Protein AF-A0A6G0TUY0-F1 (afdb_monomer)

InterPro domains:
  IPR000477 Reverse transcriptase domain [PF00078] (15-92)
  IPR000477 Reverse transcriptase domain [PS50878] (1-73)
  IPR017853 Glycoside hydrolase superfamily [SSF51445] (280-569)

Sequence (697 aa):
MKIEPHEGIKLRNSTIPLLAYADDIVLMDESQDGVKRLCGRLINAAQKVGLQINEQKTEYMIIGRQNWMDQVLEVGHFKFKRVNSFKYLGSIVTEKNDITKEVAARIQAENRIYYGLEKLLSSRSLSREIKRRLYTSLIRPVILYGSETWALRKSDENKFLILERRILRKIFGPIKDNIIGEWRRRKNIELQEIFNENNIAETIKKKRLQWAGHAIRSQNSLLRMVLEQNPVGKRPLGRPKLRWEDLVKRDIEDLGGGANWKDLAMNRDAWRIGYFDFSNKIICYYQGTRDQVLPVQHLDPRSLPDECDAICYVSMVIDQESVIDVDEDILGSVTALDKSIIVALERAEYYSGWSAILTKDGNAEETQMLCDFAKQHNIAGYELCNLSPKYNVEAVDKNVAINIIPYIKQLKKMCPFLIITVAIATFPSYLSNKEMYNFNELNKVLTYYDIDTGALNGCNPELYNGLTPITKSAPGENYLYGLEEVIENLKNTEICFNKLSFSIPLLTSEIVNYTSPSYTDMCSQGNFDDSTWCVQTSQNYYDKGQFFRKQKTGIMVIGMDWDDYCNSCKCQSAFNGFYNVLAGYTDSEEEVVINVKETAICFEKLVFVIPVFTVNNTEESYPDYTKMCEGKTDKESIKYSCIQTYQNYYDKGNISMIYPLELQSQVWIGMIMETLVNVNQRLMDFTIYLLATGVVR

Radius of gyration: 30.49 Å; Cα contacts (8 Å, |Δi|>4): 1126; chains: 1; bounding box: 76×74×88 Å

Solvent-accessible surface area (backbone atoms only — not comparable to full-atom values): 39036 Å² total; per-residue (Å²): 120,90,78,60,89,83,47,20,41,60,33,71,90,49,56,49,36,66,50,77,52,96,56,49,33,35,36,31,8,63,36,68,66,48,32,40,52,52,49,53,45,47,50,61,46,33,51,76,74,63,27,45,76,38,61,90,68,23,43,26,34,60,33,40,77,73,86,76,83,77,56,63,51,74,49,94,92,47,68,25,47,53,45,65,57,52,78,47,81,88,42,61,48,40,30,75,67,55,63,66,60,38,54,50,51,28,52,50,56,30,49,57,50,49,63,72,40,39,66,63,43,64,37,86,88,49,56,58,64,60,40,48,49,50,40,63,71,63,42,47,52,58,53,54,59,73,38,46,55,57,56,75,49,74,75,56,46,47,51,53,48,52,50,52,57,52,54,50,44,54,47,69,44,64,44,71,38,87,87,80,72,45,79,38,80,67,53,74,65,62,49,46,64,72,67,67,59,79,52,68,59,56,45,34,52,50,43,25,52,54,47,50,30,49,40,68,60,40,85,53,67,65,58,31,41,56,74,68,36,56,48,71,69,68,74,72,86,83,89,65,84,73,31,32,63,58,48,54,52,47,57,35,44,74,58,48,31,46,94,65,52,68,67,34,21,62,41,62,49,31,44,56,54,45,76,42,77,39,39,74,37,41,32,36,30,40,54,63,77,71,88,77,98,60,80,62,49,90,60,60,66,87,73,56,68,84,80,42,66,24,38,36,38,51,53,34,38,28,47,90,86,63,50,79,48,62,58,63,69,61,49,49,55,52,48,66,42,103,51,38,31,30,34,34,48,35,37,77,56,40,41,62,39,47,49,76,59,45,29,84,86,19,45,72,65,57,31,46,51,55,39,52,52,26,63,75,55,62,44,28,23,41,29,43,44,49,81,57,66,72,89,80,76,59,82,84,60,54,56,38,43,65,11,49,56,36,30,52,54,45,31,31,66,71,30,47,43,50,29,37,31,38,49,38,70,62,52,63,75,51,64,70,28,65,66,55,52,52,33,75,58,45,59,49,65,40,54,38,35,36,37,44,36,67,75,54,35,73,80,47,31,96,51,87,50,30,39,64,27,59,67,55,52,67,91,62,99,73,57,42,61,13,52,58,54,45,53,53,53,48,70,76,40,72,55,56,67,63,27,29,24,37,40,45,67,36,61,37,38,34,68,86,80,72,45,54,54,24,45,32,54,44,42,65,69,70,73,81,55,71,78,46,31,21,49,65,41,49,59,56,31,20,51,47,17,37,50,39,44,74,69,45,27,13,38,29,41,34,40,57,55,23,26,21,60,84,28,52,53,67,56,100,46,52,32,46,52,59,52,26,23,46,57,31,44,44,92,63,87,61,86,73,75,66,63,80,89,71,45,79,70,84,68,78,98,75,89,88,81,88,84,90,84,89,83,82,89,83,92,77,93,68,85,66,69,69,74,79,52,70,92,67,94,48,75,63,62,54,53,52,54,52,50,56,54,50,51,62,45,50,80,66,73,78,63,91,78,86,78,74,79,69,48,57,70,49,48,54,56,36,45,47,53,44,39,57,53,31,59,38,69,31,43,65,86,47,49,36,28,36,38,39,37,36,61,41,115

Organism: Aphis glycines (NCBI:txid307491)

Foldseek 3Di:
DDDDQQQAFDFPVGHDQWFDDDQWIKGKGLDLVSSLVVVLVVQVVQVVVVWHFDLVPKEWEKAFDDDDPDQWRDRPPHTHGYDQWDAALRAIDGSDRDCVVRLVVLVVVLVVVCVVCLCVLQDPVDALVVLLCCCVPPRLCSSLVLLLLDLDDPVSLVVQLVVQLVSLCSSPPWDQDPVVRDTDRDDSVNSCVVSVDDRSSSVSLVSNLVVLLCLLQDPPPLSVCLQPGFGPFDFDPDDFRQFSVNSNQVSLVQLLFDNPVSVLSNPVQLSPQQRDFQLQAEEEEDEADPDDDADFDHDQLVLPDPRHQAYEYEQWEAELVLDIDHDVVSLLRNLPDPHAYEYEYAYPVQQVSLLSQFDQQAHLVSLLVVQVVCVVSVHQAYEHHRVDDPPPPDDRDLSSQNRVLNNLSNSCHNPSSHQYEYEDELDLVQLPDCSRHVQVSCVRRHSAYEDEQVQQADDDLVDQQFLEAQDWDDPDPPTGDHPVVSVVSNVVHPHDLSRYEYEDEQWKAFQPVRHIAAPLVCLQVVDDDSNGMHHHKLLSLLVQLLVSLVSSHHYYYPPQSRFQQVCSLVQPHGRSSVVSSVPSNDPPPPPPPPVSVDIPRNDDPDDDDDDDDDDDDDDDDDDDPVVVCPPDDDPVVVVVVVVVVVVVVVVVPPDDDDDDPVSVSSSVSSSSVSSSSRVRSRCNVTMMMMMTIRMRD

pLDDT: mean 75.8, std 19.37, range [20.39, 96.0]

Secondary structure (DSSP, 8-state):
----TTSSEEBSS-EE-EEEETTEEEEEESSHHHHHHHHHHHHHHHHHTT-EE-TTT-EEEEESSS-----EEEETTEEEEB-SEEEETTEEEETT--THHHHHHHHHHHHHHHHHHHHHHH-TTS-HHHHHHHIIIIIHHHHTTTGGG----HHHHHHHHHHHHHHHHHHH--EE-TTT-SEEPPPHHHHHHHH-S--HHHHHHHHHHHHHHHHHH---HHHHHHHHSPBSS-PPSSSPPPPHHHHHHHHHHTTT--S-HHHHHHSHHHHHHHTS--TT-EEEEE--S-SSSS------GGGS-TT-SEEEE--EEE-TT--EEE-HHHHHHHHTSSSEEEEEEEETTHHHHHHHH--TT--HHHHHHHHHHHHHTT--EEEE---S-GGG-SPP-HHHHHHHHHHHHHHHHH-TT-EEEEEEE--HHHHT-TTT--HHHHHHH-SEEEEE-TTSS---TTS-S-SS-SSPPPSSTT----HHHHHHHHHTSS--GGGEEEEEE---EETTTTB---HHHHHHH----TTTEE---HHHHHHHHHHHHHHT-EEEEE-GGGS-TT-TT--SSS-HHHHHHHHHHS---S-----TTS-SSS----------------------THHHHTT---HHHHHHHHHHHHHHHHTTT------SSSHHHHHHHHHHHHHHHHH-TTGGGSPEEEEEEEEE-

Mean predicted aligned error: 16.86 Å

Structure (mmCIF, N/CA/C/O backbone):
data_AF-A0A6G0TUY0-F1
#
_entry.id   AF-A0A6G0TUY0-F1
#
loop_
_atom_site.group_PDB
_atom_site.id
_atom_site.type_symbol
_atom_site.label_atom_id
_atom_site.label_alt_id
_atom_site.label_comp_id
_atom_site.label_asym_id
_atom_site.label_entity_id
_atom_site.label_seq_id
_atom_site.pdbx_PDB_ins_code
_atom_site.Cartn_x
_atom_site.Cartn_y
_atom_site.Cartn_z
_atom_site.occupancy
_atom_site.B_iso_or_equiv
_atom_site.auth_seq_id
_atom_site.auth_comp_id
_atom_site.auth_asym_id
_atom_site.auth_atom_id
_atom_site.pdbx_PDB_model_num
ATOM 1 N N . MET A 1 1 ? -38.882 3.622 19.974 1.00 73.81 1 MET A N 1
ATOM 2 C CA . MET A 1 1 ? -38.399 4.409 21.132 1.00 73.81 1 MET A CA 1
ATOM 3 C C . MET A 1 1 ? -38.244 5.853 20.675 1.00 73.81 1 MET A C 1
ATOM 5 O O . MET A 1 1 ? -37.600 6.055 19.659 1.00 73.81 1 MET A O 1
ATOM 9 N N . LYS A 1 2 ? -38.885 6.832 21.332 1.00 74.62 2 LYS A N 1
ATOM 10 C CA . LYS A 1 2 ? -38.691 8.262 21.021 1.00 74.62 2 LYS A CA 1
ATOM 11 C C . LYS A 1 2 ? -37.551 8.774 21.901 1.00 74.62 2 LYS A C 1
ATOM 13 O O . LYS A 1 2 ? -37.601 8.521 23.101 1.00 74.62 2 LYS A O 1
ATOM 18 N N . ILE A 1 3 ? -36.541 9.407 21.311 1.00 80.00 3 ILE A N 1
ATOM 19 C CA . ILE A 1 3 ? -35.371 9.948 22.018 1.00 80.00 3 ILE A CA 1
ATOM 20 C C . ILE A 1 3 ? -35.407 11.470 21.893 1.00 80.00 3 ILE A C 1
ATOM 22 O O . ILE A 1 3 ? -35.718 11.974 20.812 1.00 80.00 3 ILE A O 1
ATOM 26 N N . GLU A 1 4 ? -35.152 12.196 22.983 1.00 79.62 4 GLU A N 1
ATOM 27 C CA . GLU A 1 4 ? -35.136 13.661 22.923 1.00 79.62 4 GLU A CA 1
ATOM 28 C C . GLU A 1 4 ? -33.808 14.178 22.336 1.00 79.62 4 GLU A C 1
ATOM 30 O O . GLU A 1 4 ? -32.765 13.572 22.575 1.00 79.62 4 GLU A O 1
ATOM 35 N N . PRO A 1 5 ? -33.790 15.338 21.650 1.00 72.31 5 PRO A N 1
ATOM 36 C CA . PRO A 1 5 ? -32.576 15.870 21.015 1.00 72.31 5 PRO A CA 1
ATOM 37 C C . PRO A 1 5 ? -31.398 16.162 21.960 1.00 72.31 5 PRO A C 1
ATOM 39 O O . PRO A 1 5 ? -30.278 16.338 21.496 1.00 72.31 5 PRO A O 1
ATOM 42 N N . HIS A 1 6 ? -31.648 16.269 23.268 1.00 78.88 6 HIS A N 1
ATOM 43 C CA . HIS A 1 6 ? -30.635 16.574 24.283 1.00 78.88 6 HIS A CA 1
ATOM 44 C C . HIS A 1 6 ? -30.106 15.333 25.016 1.00 78.88 6 HIS A C 1
ATOM 46 O O . HIS A 1 6 ? -29.212 15.478 25.849 1.00 78.88 6 HIS A O 1
ATOM 52 N N . GLU A 1 7 ? -30.681 14.154 24.759 1.00 82.50 7 GLU A N 1
ATOM 53 C CA . GLU A 1 7 ? -30.281 12.886 25.373 1.00 82.50 7 GLU A CA 1
ATOM 54 C C . GLU A 1 7 ? -29.173 12.244 24.538 1.00 82.50 7 GLU A C 1
ATOM 56 O O . GLU A 1 7 ? -29.282 12.156 23.313 1.00 82.50 7 GLU A O 1
ATOM 61 N N . GLY A 1 8 ? -28.112 11.788 25.201 1.00 83.62 8 GLY A N 1
ATOM 62 C CA . GLY A 1 8 ? -26.944 11.200 24.557 1.00 83.62 8 GLY A CA 1
ATOM 63 C C . GLY A 1 8 ? -25.634 11.950 24.764 1.00 83.62 8 GLY A C 1
ATOM 64 O O . GLY A 1 8 ? -25.558 12.971 25.443 1.00 83.62 8 GLY A O 1
ATOM 65 N N . ILE A 1 9 ? -24.573 11.423 24.153 1.00 80.88 9 ILE A N 1
ATOM 66 C CA . ILE A 1 9 ? -23.254 12.066 24.139 1.00 80.88 9 ILE A CA 1
ATOM 67 C C . ILE A 1 9 ? -23.289 13.234 23.157 1.00 80.88 9 ILE A C 1
ATOM 69 O O . ILE A 1 9 ? -23.581 13.028 21.973 1.00 80.88 9 ILE A O 1
ATOM 73 N N . LYS A 1 10 ? -22.947 14.445 23.612 1.00 78.88 10 LYS A N 1
ATOM 74 C CA . LYS A 1 10 ? -22.927 15.627 22.747 1.00 78.88 10 LYS A CA 1
ATOM 75 C C . LYS A 1 10 ? -21.618 15.721 21.975 1.00 78.88 10 LYS A C 1
ATOM 77 O O . LYS A 1 10 ? -20.521 15.853 22.523 1.00 78.88 10 LYS A O 1
ATOM 82 N N . LEU A 1 11 ? -21.752 15.708 20.659 1.00 74.94 11 LEU A N 1
ATOM 83 C CA . LEU A 1 11 ? -20.737 16.178 19.728 1.00 74.94 11 LEU A CA 1
ATOM 84 C C . LEU A 1 11 ? -21.024 17.646 19.391 1.00 74.94 11 LEU A C 1
ATOM 86 O O . LEU A 1 11 ? -22.052 18.191 19.788 1.00 74.94 11 LEU A O 1
ATOM 90 N N . ARG A 1 12 ? -20.118 18.309 18.665 1.00 72.00 12 ARG A N 1
ATOM 91 C CA . ARG A 1 12 ? -20.255 19.743 18.336 1.00 72.00 12 ARG A CA 1
ATOM 92 C C . ARG A 1 12 ? -21.641 20.136 17.812 1.00 72.00 12 ARG A C 1
ATOM 94 O O . ARG A 1 12 ? -22.197 21.107 18.309 1.00 72.00 12 ARG A O 1
ATOM 101 N N . ASN A 1 13 ? -22.178 19.387 16.847 1.00 75.44 13 ASN A N 1
ATOM 102 C CA . ASN A 1 13 ? -23.426 19.729 16.156 1.00 75.44 13 ASN A CA 1
ATOM 103 C C . ASN A 1 13 ? -24.461 18.592 16.212 1.00 75.44 13 ASN A C 1
ATOM 105 O O . ASN A 1 13 ? -25.435 18.600 15.460 1.00 75.44 13 ASN A O 1
ATOM 109 N N . SER A 1 14 ? -24.234 17.552 17.013 1.00 77.56 14 SER A N 1
ATOM 110 C CA . SER A 1 14 ? -25.039 16.326 16.994 1.00 77.56 14 SER A CA 1
ATOM 111 C C . SER A 1 14 ? -24.984 15.605 18.338 1.00 77.56 14 SER A C 1
ATOM 113 O O . SER A 1 14 ? -24.123 15.887 19.168 1.00 77.56 14 SER A O 1
ATOM 115 N N . THR A 1 15 ? -25.903 14.675 18.583 1.00 81.19 15 THR A N 1
ATOM 116 C CA . THR A 1 15 ? -25.970 13.930 19.848 1.00 81.19 15 THR A CA 1
ATOM 117 C C . THR A 1 15 ? -26.209 12.451 19.569 1.00 81.19 15 THR A C 1
ATOM 119 O O . THR A 1 15 ? -27.031 12.111 18.720 1.00 81.19 15 THR A O 1
ATOM 122 N N . ILE A 1 16 ? -25.457 11.576 20.245 1.00 83.00 16 ILE A N 1
ATOM 123 C CA . ILE A 1 16 ? -25.508 10.121 20.043 1.00 83.00 16 ILE A CA 1
ATOM 124 C C . ILE A 1 16 ? -26.040 9.453 21.321 1.00 83.00 16 ILE A C 1
ATOM 126 O O . ILE A 1 16 ? -25.276 9.275 22.273 1.00 83.00 16 ILE A O 1
ATOM 130 N N . PRO A 1 17 ? -27.331 9.081 21.362 1.00 83.38 17 PRO A N 1
ATOM 131 C CA . PRO A 1 17 ? -27.954 8.447 22.529 1.00 83.38 17 PRO A CA 1
ATOM 132 C C . PRO A 1 17 ? -27.799 6.924 22.577 1.00 83.38 17 PRO A C 1
ATOM 134 O O . PRO A 1 17 ? -27.934 6.311 23.635 1.00 83.38 17 PRO A O 1
ATOM 137 N N . LEU A 1 18 ? -27.592 6.298 21.418 1.00 85.69 18 LEU A N 1
ATOM 138 C CA . LEU A 1 18 ? -27.737 4.860 21.244 1.00 85.69 18 LEU A CA 1
ATOM 139 C C . LEU A 1 18 ? -26.842 4.352 20.108 1.00 85.69 18 LEU A C 1
ATOM 141 O O . LEU A 1 18 ? -26.804 4.957 19.037 1.00 85.69 18 LEU A O 1
ATOM 145 N N . LEU A 1 19 ? -26.211 3.197 20.319 1.00 80.88 19 LEU A N 1
ATOM 146 C CA . LEU A 1 19 ? -25.674 2.328 19.268 1.00 80.88 19 LEU A CA 1
ATOM 147 C C . LEU A 1 19 ? -26.395 0.985 19.363 1.00 80.88 19 LEU A C 1
ATOM 149 O O . LEU A 1 19 ? -26.411 0.391 20.433 1.00 80.88 19 LEU A O 1
ATOM 153 N N . ALA A 1 20 ? -26.994 0.504 18.282 1.00 79.25 20 ALA A N 1
ATOM 154 C CA . ALA A 1 20 ? -27.690 -0.781 18.280 1.00 79.25 20 ALA A CA 1
ATOM 155 C C . ALA A 1 20 ? -27.195 -1.637 17.119 1.00 79.25 20 ALA A C 1
ATOM 157 O O . ALA A 1 20 ? -27.225 -1.179 15.977 1.00 79.25 20 ALA A O 1
ATOM 158 N N . TYR A 1 21 ? -26.773 -2.864 17.414 1.00 71.44 21 TYR A N 1
ATOM 159 C CA . TYR A 1 21 ? -26.412 -3.883 16.438 1.00 71.44 21 TYR A CA 1
ATOM 160 C C . TYR A 1 21 ? -27.088 -5.207 16.792 1.00 71.44 21 TYR A C 1
ATOM 162 O O . TYR A 1 21 ? -26.766 -5.789 17.819 1.00 71.44 21 TYR A O 1
ATOM 170 N N . ALA A 1 22 ? -27.971 -5.716 15.927 1.00 74.56 22 ALA A N 1
ATOM 171 C CA . ALA A 1 22 ? -28.716 -6.950 16.192 1.00 74.56 22 ALA A CA 1
ATOM 172 C C . ALA A 1 22 ? -29.361 -6.943 17.601 1.00 74.56 22 ALA A C 1
ATOM 174 O O . ALA A 1 22 ? -30.234 -6.112 17.857 1.00 74.56 22 ALA A O 1
ATOM 175 N N . ASP A 1 23 ? -28.946 -7.844 18.492 1.00 72.00 23 ASP A N 1
ATOM 176 C CA . ASP A 1 23 ? -29.389 -7.962 19.886 1.00 72.00 23 ASP A CA 1
ATOM 177 C C . ASP A 1 23 ? -28.550 -7.157 20.897 1.00 72.00 23 ASP A C 1
ATOM 179 O O . ASP A 1 23 ? -28.980 -6.993 22.043 1.00 72.00 23 ASP A O 1
ATOM 183 N N . ASP A 1 24 ? -27.407 -6.609 20.472 1.00 76.12 24 ASP A N 1
ATOM 184 C CA . ASP A 1 24 ? -26.496 -5.798 21.279 1.00 76.12 24 ASP A CA 1
ATOM 185 C C . ASP A 1 24 ? -26.853 -4.302 21.182 1.00 76.12 24 ASP A C 1
ATOM 187 O O . ASP A 1 24 ? -26.707 -3.654 20.141 1.00 76.12 24 ASP A O 1
ATOM 191 N N . ILE A 1 25 ? -27.306 -3.718 22.294 1.00 84.69 25 ILE A N 1
ATOM 192 C CA . ILE A 1 25 ? -27.750 -2.317 22.363 1.00 84.69 25 ILE A CA 1
ATOM 193 C C . ILE A 1 25 ? -26.936 -1.572 23.418 1.00 84.69 25 ILE A C 1
ATOM 195 O O . ILE A 1 25 ? -26.864 -1.999 24.563 1.00 84.69 25 ILE A O 1
ATOM 199 N N . VAL A 1 26 ? -26.362 -0.427 23.058 1.00 86.06 26 VAL A N 1
ATOM 200 C CA . VAL A 1 26 ? -25.559 0.419 23.945 1.00 86.06 26 VAL A CA 1
ATOM 201 C C . VAL A 1 26 ? -26.225 1.773 24.087 1.00 86.06 26 VAL A C 1
ATOM 203 O O . VAL A 1 26 ? -26.221 2.585 23.162 1.00 86.06 26 VAL A O 1
ATOM 206 N N . LEU A 1 27 ? -26.750 2.036 25.276 1.00 89.12 27 LEU A N 1
ATOM 207 C CA . LEU A 1 27 ? -27.291 3.334 25.659 1.00 89.12 27 LEU A CA 1
ATOM 208 C C . LEU A 1 27 ? -26.189 4.187 26.266 1.00 89.12 27 LEU A C 1
ATOM 210 O O . LEU A 1 27 ? -25.406 3.690 27.077 1.00 89.12 27 LEU A O 1
ATOM 214 N N . MET A 1 28 ? -26.131 5.457 25.880 1.00 87.69 28 MET A N 1
ATOM 215 C CA . MET A 1 28 ? -25.054 6.353 26.289 1.00 87.69 28 MET A CA 1
ATOM 216 C C . MET A 1 28 ? -25.607 7.720 26.653 1.00 87.69 28 MET A C 1
ATOM 218 O O . MET A 1 28 ? -26.468 8.222 25.944 1.00 87.69 28 MET A O 1
ATOM 222 N N . ASP A 1 29 ? -25.104 8.330 27.721 1.00 87.44 29 ASP A N 1
ATOM 223 C CA . ASP A 1 29 ? -25.438 9.707 28.102 1.00 87.44 29 ASP A CA 1
ATOM 224 C C . ASP A 1 29 ? -24.302 10.325 28.939 1.00 87.44 29 ASP A C 1
ATOM 226 O O . ASP A 1 29 ? -23.461 9.612 29.496 1.00 87.44 29 ASP A O 1
ATOM 230 N N . GLU A 1 30 ? -24.270 11.654 29.038 1.00 85.31 30 GLU A N 1
ATOM 231 C CA . GLU A 1 30 ? -23.336 12.408 29.895 1.00 85.31 30 GLU A CA 1
ATOM 232 C C . GLU A 1 30 ? -23.750 12.378 31.381 1.00 85.31 30 GLU A C 1
ATOM 234 O O . GLU A 1 30 ? -23.011 12.828 32.259 1.00 85.31 30 GLU A O 1
ATOM 239 N N . SER A 1 31 ? -24.938 11.845 31.685 1.00 86.88 31 SER A N 1
ATOM 240 C CA . SER A 1 31 ? -25.495 11.740 33.032 1.00 86.88 31 SER A CA 1
ATOM 241 C C . SER A 1 31 ? -26.035 10.342 33.336 1.00 86.88 31 SER A C 1
ATOM 243 O O . SER A 1 31 ? -26.608 9.666 32.478 1.00 86.88 31 SER A O 1
ATOM 245 N N . GLN A 1 32 ? -25.913 9.919 34.598 1.00 88.50 32 GLN A N 1
ATOM 246 C CA . GLN A 1 32 ? -26.469 8.643 35.046 1.00 88.50 32 GLN A CA 1
ATOM 247 C C . GLN A 1 32 ? -27.990 8.611 34.847 1.00 88.50 32 GLN A C 1
ATOM 249 O O . GLN A 1 32 ? -28.535 7.621 34.362 1.00 88.50 32 GLN A O 1
ATOM 254 N N . ASP A 1 33 ? -28.675 9.709 35.172 1.00 89.44 33 ASP A N 1
ATOM 255 C CA . ASP A 1 33 ? -30.124 9.824 35.006 1.00 89.44 33 ASP A CA 1
ATOM 256 C C . ASP A 1 33 ? -30.550 9.774 33.537 1.00 89.44 33 ASP A C 1
ATOM 258 O O . ASP A 1 33 ? -31.609 9.227 33.230 1.00 89.44 33 ASP A O 1
ATOM 262 N N . GLY A 1 34 ? -29.731 10.290 32.617 1.00 90.31 34 GLY A N 1
ATOM 263 C CA . GLY A 1 34 ? -29.967 10.163 31.182 1.00 90.31 34 GLY A CA 1
ATOM 264 C C . GLY A 1 34 ? -29.950 8.711 30.720 1.00 90.31 34 GLY A C 1
ATOM 265 O O . GLY A 1 34 ? -30.914 8.258 30.100 1.00 90.31 34 GLY A O 1
ATOM 266 N N . VAL A 1 35 ? -28.947 7.928 31.132 1.00 90.44 35 VAL A N 1
ATOM 267 C CA . VAL A 1 35 ? -28.927 6.480 30.850 1.00 90.44 35 VAL A CA 1
ATOM 268 C C . VAL A 1 35 ? -30.110 5.760 31.495 1.00 90.44 35 VAL A C 1
ATOM 270 O O . VAL A 1 35 ? -30.720 4.913 30.843 1.00 90.44 35 VAL A O 1
ATOM 273 N N . LYS A 1 36 ? -30.505 6.113 32.728 1.00 92.31 36 LYS A N 1
ATOM 274 C CA . LYS A 1 36 ? -31.705 5.536 33.369 1.00 92.31 36 LYS A CA 1
ATOM 275 C C . LYS A 1 36 ? -32.973 5.817 32.559 1.00 92.31 36 LYS A C 1
ATOM 277 O O . LYS A 1 36 ? -33.774 4.904 32.353 1.00 92.31 36 LYS A O 1
ATOM 282 N N . ARG A 1 37 ? -33.154 7.049 32.065 1.00 91.44 37 ARG A N 1
ATOM 283 C CA . ARG A 1 37 ? -34.299 7.420 31.212 1.00 91.44 37 ARG A CA 1
ATOM 284 C C . ARG A 1 37 ? -34.296 6.653 29.894 1.00 91.44 37 ARG A C 1
ATOM 286 O O . ARG A 1 37 ? -35.327 6.085 29.527 1.00 91.44 37 ARG A O 1
ATOM 293 N N . LEU A 1 38 ? -33.151 6.595 29.210 1.00 91.25 38 LEU A N 1
ATOM 294 C CA . LEU A 1 38 ? -32.991 5.833 27.969 1.00 91.25 38 LEU A CA 1
ATOM 295 C C . LEU A 1 38 ? -33.294 4.345 28.195 1.00 91.25 38 LEU A C 1
ATOM 297 O O . LEU A 1 38 ? -34.042 3.750 27.421 1.00 91.25 38 LEU A O 1
ATOM 301 N N . CYS A 1 39 ? -32.800 3.765 29.291 1.00 91.31 39 CYS A N 1
ATOM 302 C CA . CYS A 1 39 ? -33.042 2.369 29.645 1.00 91.31 39 CYS A CA 1
ATOM 303 C C . CYS A 1 39 ? -34.519 2.101 29.947 1.00 91.31 39 CYS A C 1
ATOM 305 O O . CYS A 1 39 ? -35.081 1.137 29.436 1.00 91.31 39 CYS A O 1
ATOM 307 N N . GLY A 1 40 ? -35.185 2.964 30.720 1.00 91.38 40 GLY A N 1
ATOM 308 C CA . GLY A 1 40 ? -36.622 2.837 30.982 1.00 91.38 40 GLY A CA 1
ATOM 309 C C . GLY A 1 40 ? -37.456 2.896 29.697 1.00 91.38 40 GLY A C 1
ATOM 310 O O . GLY A 1 40 ? -38.390 2.115 29.511 1.00 91.38 40 GLY A O 1
ATOM 311 N N . ARG A 1 41 ? -37.081 3.775 28.757 1.00 90.38 41 ARG A N 1
ATOM 312 C CA . ARG A 1 41 ? -37.708 3.861 27.428 1.00 90.38 41 ARG A CA 1
ATOM 313 C C . ARG A 1 41 ? -37.448 2.609 26.584 1.00 90.38 41 ARG A C 1
ATOM 315 O O . ARG A 1 41 ? -38.369 2.169 25.892 1.00 90.38 41 ARG A O 1
ATOM 322 N N . LEU A 1 42 ? -36.245 2.036 26.651 1.00 89.88 42 LEU A N 1
ATOM 323 C CA . LEU A 1 42 ? -35.904 0.786 25.971 1.00 89.88 42 LEU A CA 1
ATOM 324 C C . LEU A 1 42 ? -36.713 -0.391 26.529 1.00 89.88 42 LEU A C 1
ATOM 326 O O . LEU A 1 42 ? -37.320 -1.109 25.743 1.00 89.88 42 LEU A O 1
ATOM 330 N N . ILE A 1 43 ? -36.803 -0.536 27.856 1.00 90.06 43 ILE A N 1
ATOM 331 C CA . ILE A 1 43 ? -37.607 -1.575 28.526 1.00 90.06 43 ILE A CA 1
ATOM 332 C C . ILE A 1 43 ? -39.065 -1.506 28.057 1.00 90.06 43 ILE A C 1
ATOM 334 O O . ILE A 1 43 ? -39.616 -2.498 27.583 1.00 90.06 43 ILE A O 1
ATOM 338 N N . ASN A 1 44 ? -39.669 -0.316 28.105 1.00 89.94 44 ASN A N 1
ATOM 339 C CA . ASN A 1 44 ? -41.054 -0.115 27.672 1.00 89.94 44 ASN A CA 1
ATOM 340 C C . ASN A 1 44 ? -41.256 -0.402 26.176 1.00 89.94 44 ASN A C 1
ATOM 342 O O . ASN A 1 44 ? -42.337 -0.817 25.763 1.00 89.94 44 ASN A O 1
ATOM 346 N N . ALA A 1 45 ? -40.250 -0.133 25.338 1.00 88.38 45 ALA A N 1
ATOM 347 C CA . ALA A 1 45 ? -40.311 -0.420 23.909 1.00 88.38 45 ALA A CA 1
ATOM 348 C C . ALA A 1 45 ? -40.150 -1.920 23.619 1.00 88.38 45 ALA A C 1
ATOM 350 O O . ALA A 1 45 ? -40.908 -2.450 22.812 1.00 88.38 45 ALA A O 1
ATOM 351 N N . ALA A 1 46 ? -39.217 -2.592 24.296 1.00 87.06 46 ALA A N 1
ATOM 352 C CA . ALA A 1 46 ? -38.974 -4.026 24.177 1.00 87.06 46 ALA A CA 1
ATOM 353 C C . ALA A 1 46 ? -40.215 -4.833 24.588 1.00 87.06 46 ALA A C 1
ATOM 355 O O . ALA A 1 46 ? -40.673 -5.688 23.834 1.00 87.06 46 ALA A O 1
ATOM 356 N N . GLN A 1 47 ? -40.852 -4.473 25.707 1.00 88.50 47 GLN A N 1
ATOM 357 C CA . GLN A 1 47 ? -42.067 -5.147 26.181 1.00 88.50 47 GLN A CA 1
ATOM 358 C C . GLN A 1 47 ? -43.203 -5.131 25.148 1.00 88.50 47 GLN A C 1
ATOM 360 O O . GLN A 1 47 ? -43.910 -6.123 24.993 1.00 88.50 47 GLN A O 1
ATOM 365 N N . LYS A 1 48 ? -43.356 -4.035 24.391 1.00 89.75 48 LYS A N 1
ATOM 366 C CA . LYS A 1 48 ? -44.393 -3.913 23.348 1.00 89.75 48 LYS A CA 1
ATOM 367 C C . LYS A 1 48 ? -44.208 -4.881 22.183 1.00 89.75 48 LYS A C 1
ATOM 369 O O . LYS A 1 48 ? -45.176 -5.164 21.487 1.00 89.75 48 LYS A O 1
ATOM 374 N N . VAL A 1 49 ? -42.986 -5.355 21.959 1.00 87.69 49 VAL A N 1
ATOM 375 C CA . VAL A 1 49 ? -42.647 -6.303 20.888 1.00 87.69 49 VAL A CA 1
ATOM 376 C C . VAL A 1 49 ? -42.368 -7.710 21.430 1.00 87.69 49 VAL A C 1
ATOM 378 O O . VAL A 1 49 ? -41.820 -8.543 20.713 1.00 87.69 49 VAL A O 1
ATOM 381 N N . GLY A 1 50 ? -42.752 -7.981 22.684 1.00 87.19 50 GLY A N 1
ATOM 382 C CA . GLY A 1 50 ? -42.568 -9.284 23.327 1.00 87.19 50 GLY A CA 1
ATOM 383 C C . GLY A 1 50 ? -41.117 -9.589 23.696 1.00 87.19 50 GLY A C 1
ATOM 384 O O . GLY A 1 50 ? -40.737 -10.750 23.733 1.00 87.19 50 GLY A O 1
ATOM 385 N N . LEU A 1 51 ? -40.302 -8.559 23.923 1.00 87.25 51 LEU A N 1
ATOM 386 C CA . LEU A 1 51 ? -38.900 -8.684 24.297 1.00 87.25 51 LEU A CA 1
ATOM 387 C C . LEU A 1 51 ? -38.657 -8.203 25.737 1.00 87.25 51 LEU A C 1
ATOM 389 O O . LEU A 1 51 ? -39.312 -7.273 26.216 1.00 87.25 51 LEU A O 1
ATOM 393 N N . GLN A 1 52 ? -37.675 -8.791 26.418 1.00 86.31 52 GLN A N 1
ATOM 394 C CA . GLN A 1 52 ? -37.272 -8.440 27.781 1.00 86.31 52 GLN A CA 1
ATOM 395 C C . GLN A 1 52 ? -35.766 -8.178 27.881 1.00 86.31 52 GLN A C 1
ATOM 397 O O . GLN A 1 52 ? -34.959 -8.774 27.167 1.00 86.31 52 GLN A O 1
ATOM 402 N N . ILE A 1 53 ? -35.380 -7.274 28.785 1.00 86.50 53 ILE A N 1
ATOM 403 C CA . ILE A 1 53 ? -33.969 -7.025 29.095 1.00 86.50 53 ILE A CA 1
ATOM 404 C C . ILE A 1 53 ? -33.438 -8.174 29.944 1.00 86.50 53 ILE A C 1
ATOM 406 O O . ILE A 1 53 ? -34.010 -8.508 30.981 1.00 86.50 53 ILE A O 1
ATOM 410 N N . ASN A 1 54 ? -32.313 -8.750 29.529 1.00 86.94 54 ASN A N 1
ATOM 411 C CA . ASN A 1 54 ? -31.612 -9.737 30.330 1.00 86.94 54 ASN A CA 1
ATOM 412 C C . ASN A 1 54 ? -30.675 -9.034 31.324 1.00 86.94 54 ASN A C 1
ATOM 414 O O . ASN A 1 54 ? -29.610 -8.544 30.948 1.00 86.94 54 ASN A O 1
ATOM 418 N N . GLU A 1 55 ? -31.058 -9.010 32.599 1.00 87.44 55 GLU A N 1
ATOM 419 C CA . GLU A 1 55 ? -30.286 -8.375 33.674 1.00 87.44 55 GLU A CA 1
ATOM 420 C C . GLU A 1 55 ? -28.877 -8.966 33.835 1.00 87.44 55 GLU A C 1
ATOM 422 O O . GLU A 1 55 ? -27.927 -8.227 34.071 1.00 87.44 55 GLU A O 1
ATOM 427 N N . GLN A 1 56 ? -28.713 -10.278 33.635 1.00 84.69 56 GLN A N 1
ATOM 428 C CA . GLN A 1 56 ? -27.422 -10.960 33.796 1.00 84.69 56 GLN A CA 1
ATOM 429 C C . GLN A 1 56 ? -26.436 -10.654 32.665 1.00 84.69 56 GLN A C 1
ATOM 431 O O . GLN A 1 56 ? -25.228 -10.677 32.885 1.00 84.69 56 GLN A O 1
ATOM 436 N N . LYS A 1 57 ? -26.943 -10.396 31.455 1.00 82.69 57 LYS A N 1
ATOM 437 C CA . LYS A 1 57 ? -26.127 -10.019 30.291 1.00 82.69 57 LYS A CA 1
ATOM 438 C C . LYS A 1 57 ? -25.900 -8.513 30.181 1.00 82.69 57 LYS A C 1
ATOM 440 O O . LYS A 1 57 ? -25.088 -8.093 29.366 1.00 82.69 57 LYS A O 1
ATOM 445 N N . THR A 1 58 ? -26.640 -7.712 30.944 1.00 87.69 58 THR A N 1
ATOM 446 C CA . THR A 1 58 ? -26.599 -6.257 30.827 1.00 87.69 58 THR A CA 1
ATOM 447 C C . THR A 1 58 ? -25.529 -5.669 31.737 1.00 87.69 58 THR A C 1
ATOM 449 O O . THR A 1 58 ? -25.558 -5.854 32.954 1.00 87.69 58 THR A O 1
ATOM 452 N N . GLU A 1 59 ? -24.607 -4.909 31.155 1.00 88.25 59 GLU A N 1
ATOM 453 C CA . GLU A 1 59 ? -23.462 -4.342 31.861 1.00 88.25 59 GLU A CA 1
ATOM 454 C C . GLU A 1 59 ? -23.493 -2.813 31.832 1.00 88.25 59 GLU A C 1
ATOM 456 O O . GLU A 1 59 ? -23.681 -2.184 30.788 1.00 88.25 59 GLU A O 1
ATOM 461 N N . TYR A 1 60 ? -23.290 -2.208 33.003 1.00 90.12 60 TYR A N 1
ATOM 462 C CA . TYR A 1 60 ? -23.196 -0.762 33.172 1.00 90.12 60 TYR A CA 1
ATOM 463 C C . TYR A 1 60 ? -21.730 -0.351 33.317 1.00 90.12 60 TYR A C 1
ATOM 465 O O . TYR A 1 60 ? -20.991 -0.920 34.118 1.00 90.12 60 TYR A O 1
ATOM 473 N N . MET A 1 61 ? -21.281 0.655 32.576 1.00 89.62 61 MET A N 1
ATOM 474 C CA . MET A 1 61 ? -19.915 1.166 32.670 1.00 89.62 61 MET A CA 1
ATOM 475 C C . MET A 1 61 ? -19.916 2.686 32.714 1.00 89.62 61 MET A C 1
ATOM 477 O O . MET A 1 61 ? -20.715 3.345 32.058 1.00 89.62 61 MET A O 1
ATOM 481 N N . ILE A 1 62 ? -18.978 3.241 33.474 1.00 86.38 62 ILE A N 1
ATOM 482 C CA . ILE A 1 62 ? -18.757 4.680 33.554 1.00 86.38 62 ILE A CA 1
ATOM 483 C C . ILE A 1 62 ? -17.386 4.969 32.955 1.00 86.38 62 ILE A C 1
ATOM 485 O O . ILE A 1 62 ? -16.386 4.501 33.488 1.00 86.38 62 ILE A O 1
ATOM 489 N N . ILE A 1 63 ? -17.323 5.726 31.865 1.00 80.56 63 ILE A N 1
ATOM 490 C CA . ILE A 1 63 ? -16.069 6.181 31.261 1.00 80.56 63 ILE A CA 1
ATOM 491 C C . ILE A 1 63 ? -15.756 7.576 31.804 1.00 80.56 63 ILE A C 1
ATOM 493 O O . ILE A 1 63 ? -16.526 8.512 31.612 1.00 80.56 63 ILE A O 1
ATOM 497 N N . GLY A 1 64 ? -14.614 7.731 32.473 1.00 73.44 64 GLY A N 1
ATOM 498 C CA . GLY A 1 64 ? -14.193 9.010 33.049 1.00 73.44 64 GLY A CA 1
ATOM 499 C C . GLY A 1 64 ? -12.878 8.909 33.827 1.00 73.44 64 GLY A C 1
ATOM 500 O O . GLY A 1 64 ? -12.312 7.828 33.984 1.00 73.44 64 GLY A O 1
ATOM 501 N N . ARG A 1 65 ? -12.359 10.046 34.318 1.00 66.38 65 ARG A N 1
ATOM 502 C CA . ARG A 1 65 ? -11.127 10.071 35.141 1.00 66.38 65 ARG A CA 1
ATOM 503 C C . ARG A 1 65 ? -11.362 9.760 36.614 1.00 66.38 65 ARG A C 1
ATOM 505 O O . ARG A 1 65 ? -10.444 9.290 37.282 1.00 66.38 65 ARG A O 1
ATOM 512 N N . GLN A 1 66 ? -12.544 10.096 37.122 1.00 69.81 66 GLN A N 1
ATOM 513 C CA . GLN A 1 66 ? -12.864 9.926 38.532 1.00 69.81 66 GLN A CA 1
ATOM 514 C C . GLN A 1 66 ? -13.080 8.449 38.857 1.00 69.81 66 GLN A C 1
ATOM 516 O O . GLN A 1 66 ? -13.646 7.693 38.068 1.00 69.81 66 GLN A O 1
ATOM 521 N N . ASN A 1 67 ? -12.621 8.047 40.039 1.00 69.12 67 ASN A N 1
ATOM 522 C CA . ASN A 1 67 ? -12.958 6.745 40.587 1.00 69.12 67 ASN A CA 1
ATOM 523 C C . ASN A 1 67 ? -14.344 6.852 41.221 1.00 69.12 67 ASN A C 1
ATOM 525 O O . ASN A 1 67 ? -14.504 7.463 42.275 1.00 69.12 67 ASN A O 1
ATOM 529 N N . TRP A 1 68 ? -15.335 6.264 40.567 1.00 71.19 68 TRP A N 1
ATOM 530 C CA . TRP A 1 68 ? -16.697 6.194 41.085 1.00 71.19 68 TRP A CA 1
ATOM 531 C C . TRP A 1 68 ? -16.801 5.085 42.136 1.00 71.19 68 TRP A C 1
ATOM 533 O O . TRP A 1 68 ? -16.189 4.026 41.965 1.00 71.19 68 TRP A O 1
ATOM 543 N N . MET A 1 69 ? -17.555 5.318 43.213 1.00 65.38 69 MET A N 1
ATOM 544 C CA . MET A 1 69 ? -17.825 4.303 44.244 1.00 65.38 69 MET A CA 1
ATOM 545 C C . MET A 1 69 ? -19.098 3.497 43.965 1.00 65.38 69 MET A C 1
ATOM 547 O O . MET A 1 69 ? -19.218 2.378 44.460 1.00 65.38 69 MET A O 1
ATOM 551 N N . ASP A 1 70 ? -20.005 4.023 43.138 1.00 68.69 70 ASP A N 1
ATOM 552 C CA . ASP A 1 70 ? -21.253 3.345 42.792 1.00 68.69 70 ASP A CA 1
ATOM 553 C C . ASP A 1 70 ? -20.976 2.011 42.101 1.00 68.69 70 ASP A C 1
ATOM 555 O O . ASP A 1 70 ? -20.168 1.930 41.167 1.00 68.69 70 ASP A O 1
ATOM 559 N N . GLN A 1 71 ? -21.656 0.964 42.569 1.00 78.50 71 GLN A N 1
ATOM 560 C CA . GLN A 1 71 ? -21.475 -0.405 42.079 1.00 78.50 71 GLN A CA 1
ATOM 561 C C . GLN A 1 71 ? -22.646 -0.912 41.232 1.00 78.50 71 GLN A C 1
ATOM 563 O O . GLN A 1 71 ? -22.490 -1.915 40.535 1.00 78.50 71 GLN A O 1
ATOM 568 N N . VAL A 1 72 ? -23.804 -0.245 41.272 1.00 86.69 72 VAL A N 1
ATOM 569 C CA . VAL A 1 72 ? -25.041 -0.712 40.630 1.00 86.69 72 VAL A CA 1
ATOM 570 C C . VAL A 1 72 ? -25.817 0.462 40.031 1.00 86.69 72 VAL A C 1
ATOM 572 O O . VAL A 1 72 ? -25.897 1.533 40.632 1.00 86.69 72 VAL A O 1
ATOM 575 N N . LEU A 1 73 ? -26.400 0.254 38.850 1.00 88.88 73 LEU A N 1
ATOM 576 C CA . LEU A 1 73 ? -27.396 1.135 38.246 1.00 88.88 73 LEU A CA 1
ATOM 577 C C . LEU A 1 73 ? -28.788 0.520 38.424 1.00 88.88 73 LEU A C 1
ATOM 579 O O . LEU A 1 73 ? -29.061 -0.550 37.886 1.00 88.88 73 LEU A O 1
ATOM 583 N N . GLU A 1 74 ? -29.672 1.207 39.145 1.00 91.12 74 GLU A N 1
ATOM 584 C CA . GLU A 1 74 ? -31.060 0.768 39.330 1.00 91.12 74 GLU A CA 1
ATOM 585 C C . GLU A 1 74 ? -32.000 1.480 38.345 1.00 91.12 74 GLU A C 1
ATOM 587 O O . GLU A 1 74 ? -31.993 2.714 38.244 1.00 91.12 74 GLU A O 1
ATOM 592 N N . VAL A 1 75 ? -32.806 0.699 37.616 1.00 89.88 75 VAL A N 1
ATOM 593 C CA . VAL A 1 75 ? -33.831 1.179 36.672 1.00 89.88 75 VAL A CA 1
ATOM 594 C C . VAL A 1 75 ? -35.111 0.368 36.874 1.00 89.88 75 VAL A C 1
ATOM 596 O O . VAL A 1 75 ? -35.237 -0.763 36.404 1.00 89.88 75 VAL A O 1
ATOM 599 N N . GLY A 1 76 ? -36.087 0.943 37.579 1.00 87.06 76 GLY A N 1
ATOM 600 C CA . GLY A 1 76 ? -37.295 0.212 37.965 1.00 87.06 76 GLY A CA 1
ATOM 601 C C . GLY A 1 76 ? -36.952 -0.943 38.910 1.00 87.06 76 GLY A C 1
ATOM 602 O O . GLY A 1 76 ? -36.415 -0.706 39.986 1.00 87.06 76 GLY A O 1
ATOM 603 N N . HIS A 1 77 ? -37.254 -2.180 38.507 1.00 87.94 77 HIS A N 1
ATOM 604 C CA . HIS A 1 77 ? -36.908 -3.388 39.268 1.00 87.94 77 HIS A CA 1
ATOM 605 C C . HIS A 1 77 ? -35.570 -4.024 38.850 1.00 87.94 77 HIS A C 1
ATOM 607 O O . HIS A 1 77 ? -35.125 -4.954 39.515 1.00 87.94 77 HIS A O 1
ATOM 613 N N . PHE A 1 78 ? -34.931 -3.536 37.780 1.00 90.69 78 PHE A N 1
ATOM 614 C CA . PHE A 1 78 ? -33.656 -4.065 37.291 1.00 90.69 78 PHE A CA 1
ATOM 615 C C . PHE A 1 78 ? -32.463 -3.417 38.000 1.00 90.69 78 PHE A C 1
ATOM 617 O O . PHE A 1 78 ? -32.450 -2.200 38.227 1.00 90.69 78 PHE A O 1
ATOM 624 N N . LYS A 1 79 ? -31.434 -4.220 38.288 1.00 91.62 79 LYS A N 1
ATOM 625 C CA . LYS A 1 79 ? -30.172 -3.816 38.914 1.00 91.62 79 LYS A CA 1
ATOM 626 C C . LYS A 1 79 ? -28.986 -4.241 38.052 1.00 91.62 79 LYS A C 1
ATOM 628 O O . LYS A 1 79 ? -28.557 -5.391 38.048 1.00 91.62 79 LYS A O 1
ATOM 633 N N . PHE A 1 80 ? -28.384 -3.283 37.360 1.00 90.50 80 PHE A N 1
ATOM 634 C CA . PHE A 1 80 ? -27.249 -3.555 36.481 1.00 90.50 80 PHE A CA 1
ATOM 635 C C . PHE A 1 80 ? -25.926 -3.356 37.210 1.00 90.50 80 PHE A C 1
ATOM 637 O O . PHE A 1 80 ? -25.654 -2.288 37.763 1.00 90.50 80 PHE A O 1
ATOM 644 N N . LYS A 1 81 ? -25.081 -4.387 37.195 1.00 89.00 81 LYS A N 1
ATOM 645 C CA . LYS A 1 81 ? -23.755 -4.340 37.812 1.00 89.00 81 LYS A CA 1
ATOM 646 C C . LYS A 1 81 ? -22.843 -3.382 37.048 1.00 89.00 81 LYS A C 1
ATOM 648 O O . LYS A 1 81 ? -22.754 -3.438 35.820 1.00 89.00 81 LYS A O 1
ATOM 653 N N . ARG A 1 82 ? -22.098 -2.557 37.788 1.00 89.75 82 ARG A N 1
ATOM 654 C CA . ARG A 1 82 ? -21.015 -1.765 37.212 1.00 89.75 82 ARG A CA 1
ATOM 655 C C . ARG A 1 82 ? -19.801 -2.639 36.895 1.00 89.75 82 ARG A C 1
ATOM 657 O O . ARG A 1 82 ? -19.326 -3.398 37.742 1.00 89.75 82 ARG A O 1
ATOM 664 N N . VAL A 1 83 ? -19.249 -2.461 35.702 1.00 89.25 83 VAL A N 1
ATOM 665 C CA . VAL A 1 83 ? -18.013 -3.098 35.243 1.00 89.25 83 VAL A CA 1
ATOM 666 C C . VAL A 1 83 ? -16.979 -2.055 34.824 1.00 89.25 83 VAL A C 1
ATOM 668 O O . VAL A 1 83 ? -17.312 -0.955 34.388 1.00 89.25 83 VAL A O 1
ATOM 671 N N . ASN A 1 84 ? -15.699 -2.409 34.938 1.00 88.06 84 ASN A N 1
ATOM 672 C CA . ASN A 1 84 ? -14.584 -1.555 34.500 1.00 88.06 84 ASN A CA 1
ATOM 673 C C . ASN A 1 84 ? -14.171 -1.851 33.048 1.00 88.06 84 ASN A C 1
ATOM 675 O O . ASN A 1 84 ? -13.331 -1.154 32.469 1.00 88.06 84 ASN A O 1
ATOM 679 N N . SER A 1 85 ? -14.672 -2.952 32.492 1.00 87.69 85 SER A N 1
ATOM 680 C CA . SER A 1 85 ? -14.478 -3.353 31.106 1.00 87.69 85 SER A CA 1
ATOM 681 C C . SER A 1 85 ? -15.509 -4.394 30.711 1.00 87.69 85 SER A C 1
ATOM 683 O O . SER A 1 85 ? -15.804 -5.263 31.529 1.00 87.69 85 SER A O 1
ATOM 685 N N . PHE A 1 86 ? -15.949 -4.351 29.461 1.00 84.25 86 PHE A N 1
ATOM 686 C CA . PHE A 1 86 ? -16.826 -5.353 28.866 1.00 84.25 86 PHE A CA 1
ATOM 687 C C . PHE A 1 86 ? -16.403 -5.684 27.440 1.00 84.25 86 PHE A C 1
ATOM 689 O O . PHE A 1 86 ? -15.608 -4.963 26.831 1.00 84.25 86 PHE A O 1
ATOM 696 N N . LYS A 1 87 ? -16.923 -6.795 26.917 1.00 82.81 87 LYS A N 1
ATOM 697 C CA . LYS A 1 87 ? -16.699 -7.217 25.536 1.00 82.81 87 LYS A CA 1
ATOM 698 C C . LYS A 1 87 ? -17.898 -6.812 24.683 1.00 82.81 87 LYS A C 1
ATOM 700 O O . LYS A 1 87 ? -19.001 -7.270 24.940 1.00 82.81 87 LYS A O 1
ATOM 705 N N . TYR A 1 88 ? -17.662 -6.014 23.651 1.00 77.50 88 TYR A N 1
ATOM 706 C CA . TYR A 1 88 ? -18.664 -5.567 22.689 1.00 77.50 88 TYR A CA 1
ATOM 707 C C . TYR A 1 88 ? -18.250 -5.982 21.281 1.00 77.50 88 TYR A C 1
ATOM 709 O O . TYR A 1 88 ? -17.138 -5.667 20.857 1.00 77.50 88 TYR A O 1
ATOM 717 N N . LEU A 1 89 ? -19.105 -6.734 20.578 1.00 75.62 89 LEU A N 1
ATOM 718 C CA . LEU A 1 89 ? -18.875 -7.180 19.192 1.00 75.62 89 LEU A CA 1
ATOM 719 C C . LEU A 1 89 ? -17.477 -7.784 18.950 1.00 75.62 89 LEU A C 1
ATOM 721 O O . LEU A 1 89 ? -16.843 -7.605 17.912 1.00 75.62 89 LEU A O 1
ATOM 725 N N . GLY A 1 90 ? -16.964 -8.512 19.945 1.00 78.12 90 GLY A N 1
ATOM 726 C CA . GLY A 1 90 ? -15.660 -9.165 19.857 1.00 78.12 90 GLY A CA 1
ATOM 727 C C . GLY A 1 90 ? -14.485 -8.396 20.464 1.00 78.12 90 GLY A C 1
ATOM 728 O O . GLY A 1 90 ? -13.463 -9.044 20.697 1.00 78.12 90 GLY A O 1
ATOM 729 N N . SER A 1 91 ? -14.626 -7.105 20.773 1.00 80.75 91 SER A N 1
ATOM 730 C CA . SER A 1 91 ? -13.566 -6.228 21.298 1.00 80.75 91 SER A CA 1
ATOM 731 C C . SER A 1 91 ? -13.786 -5.818 22.753 1.00 80.75 91 SER A C 1
ATOM 733 O O . SER A 1 91 ? -14.921 -5.673 23.203 1.00 80.75 91 SER A O 1
ATOM 735 N N . ILE A 1 92 ? -12.709 -5.614 23.511 1.00 86.06 92 ILE A N 1
ATOM 736 C CA . ILE A 1 92 ? -12.765 -5.195 24.915 1.00 86.06 92 ILE A CA 1
ATOM 737 C C . ILE A 1 92 ? -12.728 -3.672 25.024 1.00 86.06 92 ILE A C 1
ATOM 739 O O . ILE A 1 92 ? -11.712 -3.029 24.755 1.00 86.06 92 ILE A O 1
ATOM 743 N N . VAL A 1 93 ? -13.807 -3.104 25.555 1.00 82.94 93 VAL A N 1
ATOM 744 C CA . VAL A 1 93 ? -13.897 -1.686 25.912 1.00 82.94 93 VAL A CA 1
ATOM 745 C C . VAL A 1 93 ? -13.664 -1.534 27.410 1.00 82.94 93 VAL A C 1
ATOM 747 O O . VAL A 1 93 ? -14.043 -2.387 28.209 1.00 82.94 93 VAL A O 1
ATOM 750 N N . THR A 1 94 ? -12.985 -0.461 27.815 1.00 85.56 94 THR A N 1
ATOM 751 C CA . THR A 1 94 ? -12.583 -0.246 29.212 1.00 85.56 94 THR A CA 1
ATOM 752 C C . THR A 1 94 ? -12.922 1.165 29.674 1.00 85.56 94 THR A C 1
ATOM 754 O O . THR A 1 94 ? -12.857 2.110 28.889 1.00 85.56 94 THR A O 1
ATOM 757 N N . GLU A 1 95 ? -13.184 1.329 30.971 1.00 83.44 95 GLU A N 1
ATOM 758 C CA . GLU A 1 95 ? -13.545 2.621 31.578 1.00 83.44 95 GLU A CA 1
ATOM 759 C C . GLU A 1 95 ? -12.462 3.706 31.392 1.00 83.44 95 GLU A C 1
ATOM 761 O O . GLU A 1 95 ? -12.755 4.899 31.393 1.00 83.44 95 GLU A O 1
ATOM 766 N N . LYS A 1 96 ? -11.194 3.297 31.209 1.00 78.56 96 LYS A N 1
ATOM 767 C CA . LYS A 1 96 ? -10.031 4.195 31.055 1.00 78.56 96 LYS A CA 1
ATOM 768 C C . LYS A 1 96 ? -9.523 4.307 29.620 1.00 78.56 96 LYS A C 1
ATOM 770 O O . LYS A 1 96 ? -8.467 4.920 29.413 1.00 78.56 96 LYS A O 1
ATOM 775 N N . ASN A 1 97 ? -10.206 3.683 28.662 1.00 76.00 97 ASN A N 1
ATOM 776 C CA . ASN A 1 97 ? -9.712 3.463 27.307 1.00 76.00 97 ASN A CA 1
ATOM 777 C C . ASN A 1 97 ? -8.244 2.968 27.290 1.00 76.00 97 ASN A C 1
ATOM 779 O O . ASN A 1 97 ? -7.306 3.665 26.880 1.00 76.00 97 ASN A O 1
ATOM 783 N N . ASP A 1 98 ? -8.021 1.802 27.889 1.00 81.62 98 ASP A N 1
ATOM 784 C CA . ASP A 1 98 ? -6.745 1.106 27.930 1.00 81.62 98 ASP A CA 1
ATOM 785 C C . ASP A 1 98 ? -6.731 -0.093 26.974 1.00 81.62 98 ASP A C 1
ATOM 787 O O . ASP A 1 98 ? -7.249 -1.168 27.279 1.00 81.62 98 ASP A O 1
ATOM 791 N N . ILE A 1 99 ? -6.068 0.099 25.833 1.00 84.81 99 ILE A N 1
ATOM 792 C CA . ILE A 1 99 ? -5.913 -0.917 24.789 1.00 84.81 99 ILE A CA 1
ATOM 793 C C . ILE A 1 99 ? -5.095 -2.134 25.243 1.00 84.81 99 ILE A C 1
ATOM 795 O O . ILE A 1 99 ? -5.142 -3.187 24.614 1.00 84.81 99 ILE A O 1
ATOM 799 N N . THR A 1 100 ? -4.345 -2.038 26.346 1.00 88.44 100 THR A N 1
ATOM 800 C CA . THR A 1 100 ? -3.487 -3.143 26.798 1.00 88.44 100 THR A CA 1
ATOM 801 C C . THR A 1 100 ? -4.277 -4.405 27.145 1.00 88.44 100 THR A C 1
ATOM 803 O O . THR A 1 100 ? -3.760 -5.505 26.939 1.00 88.44 100 THR A O 1
ATOM 806 N N . LYS A 1 101 ? -5.531 -4.270 27.610 1.00 89.88 101 LYS A N 1
ATOM 807 C CA . LYS A 1 101 ? -6.426 -5.411 27.863 1.00 89.88 101 LYS A CA 1
ATOM 808 C C . LYS A 1 101 ? -6.822 -6.123 26.571 1.00 89.88 101 LYS A C 1
ATOM 810 O O . LYS A 1 101 ? -6.765 -7.348 26.523 1.00 89.88 101 LYS A O 1
ATOM 815 N N . GLU A 1 102 ? -7.155 -5.365 25.530 1.00 89.56 102 GLU A N 1
ATOM 816 C CA . GLU A 1 102 ? -7.472 -5.909 24.206 1.00 89.56 102 GLU A CA 1
ATOM 817 C C . GLU A 1 102 ? -6.251 -6.616 23.603 1.00 89.56 102 GLU A C 1
ATOM 819 O O . GLU A 1 102 ? -6.332 -7.771 23.191 1.00 89.56 102 GLU A O 1
ATOM 824 N N . VAL A 1 103 ? -5.075 -5.982 23.669 1.00 91.56 103 VAL A N 1
ATOM 825 C CA . VAL A 1 103 ? -3.803 -6.581 23.225 1.00 91.56 103 VAL A CA 1
ATOM 826 C C . VAL A 1 103 ? -3.528 -7.897 23.956 1.00 91.56 103 VAL A C 1
ATOM 828 O O . VAL A 1 103 ? -3.189 -8.896 23.324 1.00 91.56 103 VAL A O 1
ATOM 831 N N . ALA A 1 104 ? -3.701 -7.932 25.281 1.00 93.38 104 ALA A N 1
ATOM 832 C CA . ALA A 1 104 ? -3.519 -9.150 26.066 1.00 93.38 104 ALA A CA 1
ATOM 833 C C . ALA A 1 104 ? -4.524 -10.248 25.679 1.00 93.38 104 ALA A C 1
ATOM 835 O O . ALA A 1 104 ? -4.134 -11.408 25.541 1.00 93.38 104 ALA A O 1
ATOM 836 N N . ALA A 1 105 ? -5.789 -9.892 25.445 1.00 92.12 105 ALA A N 1
ATOM 837 C CA . ALA A 1 105 ? -6.820 -10.833 25.019 1.00 92.12 105 ALA A CA 1
ATOM 838 C C . ALA A 1 105 ? -6.535 -11.421 23.628 1.00 92.12 105 ALA A C 1
ATOM 840 O O . ALA A 1 105 ? -6.675 -12.631 23.438 1.00 92.12 105 ALA A O 1
ATOM 841 N N . ARG A 1 106 ? -6.060 -10.606 22.677 1.00 93.50 106 ARG A N 1
ATOM 842 C CA . ARG A 1 106 ? -5.654 -11.058 21.332 1.00 93.50 106 ARG A CA 1
ATOM 843 C C . ARG A 1 106 ? -4.450 -11.984 21.385 1.00 93.50 106 ARG A C 1
ATOM 845 O O . ARG A 1 106 ? -4.462 -13.034 20.749 1.00 93.50 106 ARG A O 1
ATOM 852 N N . ILE A 1 107 ? -3.454 -11.650 22.206 1.00 94.31 107 ILE A N 1
ATOM 853 C CA . ILE A 1 107 ? -2.302 -12.523 22.463 1.00 94.31 107 ILE A CA 1
ATOM 854 C C . ILE A 1 107 ? -2.759 -13.845 23.094 1.00 94.31 107 ILE A C 1
ATOM 856 O O . ILE A 1 107 ? -2.280 -14.910 22.720 1.00 94.31 107 ILE A O 1
ATOM 860 N N . GLN A 1 108 ? -3.698 -13.830 24.039 1.00 94.75 108 GLN A N 1
ATOM 861 C CA . GLN A 1 108 ? -4.204 -15.063 24.647 1.00 94.75 108 GLN A CA 1
ATOM 862 C C . GLN A 1 108 ? -5.016 -15.912 23.654 1.00 94.75 108 GLN A C 1
ATOM 864 O O . GLN A 1 108 ? -4.901 -17.139 23.650 1.00 94.75 108 GLN A O 1
ATOM 869 N N . ALA A 1 109 ? -5.834 -15.279 22.810 1.00 91.69 109 ALA A N 1
ATOM 870 C CA . ALA A 1 109 ? -6.573 -15.951 21.745 1.00 91.69 109 ALA A CA 1
ATOM 871 C C . ALA A 1 109 ? -5.627 -16.603 20.731 1.00 91.69 109 ALA A C 1
ATOM 873 O O . ALA A 1 109 ? -5.805 -17.777 20.415 1.00 91.69 109 ALA A O 1
ATOM 874 N N . GLU A 1 110 ? -4.579 -15.892 20.310 1.00 94.25 110 GLU A N 1
ATOM 875 C CA . GLU A 1 110 ? -3.524 -16.461 19.474 1.00 94.25 110 GLU A CA 1
ATOM 876 C C . GLU A 1 110 ? -2.851 -17.650 20.142 1.00 94.25 110 GLU A C 1
ATOM 878 O O . GLU A 1 110 ? -2.773 -18.707 19.524 1.00 94.25 110 GLU A O 1
ATOM 883 N N . ASN A 1 111 ? -2.399 -17.509 21.391 1.00 94.06 111 ASN A N 1
ATOM 884 C CA . ASN A 1 111 ? -1.646 -18.568 22.058 1.00 94.06 111 ASN A CA 1
ATOM 885 C C . ASN A 1 111 ? -2.455 -19.871 22.098 1.00 94.06 111 ASN A C 1
ATOM 887 O O . ASN A 1 111 ? -1.895 -20.937 21.862 1.00 94.06 111 ASN A O 1
ATOM 891 N N . ARG A 1 112 ? -3.774 -19.799 22.330 1.00 94.25 112 ARG A N 1
ATOM 892 C CA . ARG A 1 112 ? -4.655 -20.981 22.294 1.00 94.25 112 ARG A CA 1
ATOM 893 C C . ARG A 1 112 ? -4.594 -21.707 20.948 1.00 94.25 112 ARG A C 1
ATOM 895 O O . ARG A 1 112 ? -4.455 -22.926 20.925 1.00 94.25 112 ARG A O 1
ATOM 902 N N . ILE A 1 113 ? -4.652 -20.966 19.844 1.00 92.56 113 ILE A N 1
ATOM 903 C CA . ILE A 1 113 ? -4.594 -21.535 18.490 1.00 92.56 113 ILE A CA 1
ATOM 904 C C . ILE A 1 113 ? -3.181 -22.030 18.181 1.00 92.56 113 ILE A C 1
ATOM 906 O O . ILE A 1 113 ? -3.010 -23.147 17.698 1.00 92.56 113 ILE A O 1
ATOM 910 N N . TYR A 1 114 ? -2.162 -21.234 18.506 1.00 93.31 114 TYR A N 1
ATOM 911 C CA . TYR A 1 114 ? -0.762 -21.586 18.304 1.00 93.31 114 TYR A CA 1
ATOM 912 C C . TYR A 1 114 ? -0.405 -22.906 18.994 1.00 93.31 114 TYR A C 1
ATOM 914 O O . TYR A 1 114 ? 0.166 -23.780 18.348 1.00 93.31 114 TYR A O 1
ATOM 922 N N . TYR A 1 115 ? -0.779 -23.092 20.265 1.00 94.12 115 TYR A N 1
ATOM 923 C CA . TYR A 1 115 ? -0.510 -24.342 20.982 1.00 94.12 115 TYR A CA 1
ATOM 924 C C . TYR A 1 115 ? -1.318 -25.523 20.428 1.00 94.12 115 TYR A C 1
ATOM 926 O O . TYR A 1 115 ? -0.797 -26.635 20.372 1.00 94.12 115 TYR A O 1
ATOM 934 N N . GLY A 1 116 ? -2.541 -25.293 19.937 1.00 92.50 116 GLY A N 1
ATOM 935 C CA . GLY A 1 116 ? -3.307 -26.316 19.214 1.00 92.50 116 GLY A CA 1
ATOM 936 C C . GLY A 1 116 ? -2.632 -26.760 17.909 1.00 92.50 116 GLY A C 1
ATOM 937 O O . GLY A 1 116 ? -2.633 -27.944 17.575 1.00 92.50 116 GLY A O 1
ATOM 938 N N . LEU A 1 117 ? -1.993 -25.828 17.198 1.00 92.50 117 LEU A N 1
ATOM 939 C CA . LEU A 1 117 ? -1.291 -26.078 15.934 1.00 92.50 117 LEU A CA 1
ATOM 940 C C . LEU A 1 117 ? 0.200 -26.395 16.110 1.00 92.50 117 LEU A C 1
ATOM 942 O O . LEU A 1 117 ? 0.883 -26.683 15.126 1.00 92.50 117 LEU A O 1
ATOM 946 N N . GLU A 1 118 ? 0.734 -26.369 17.333 1.00 91.56 118 GLU A N 1
ATOM 947 C CA . GLU A 1 118 ? 2.180 -26.416 17.564 1.00 91.56 118 GLU A CA 1
ATOM 948 C C . GLU A 1 118 ? 2.818 -27.675 16.968 1.00 91.56 118 GLU A C 1
ATOM 950 O O . GLU A 1 118 ? 3.884 -27.596 16.351 1.00 91.56 118 GLU A O 1
ATOM 955 N N . LYS A 1 119 ? 2.161 -28.833 17.101 1.00 91.81 119 LYS A N 1
ATOM 956 C CA . LYS A 1 119 ? 2.647 -30.099 16.531 1.00 91.81 119 LYS A CA 1
ATOM 957 C C . LYS A 1 119 ? 2.748 -30.034 15.005 1.00 91.81 119 LYS A C 1
ATOM 959 O O . LYS A 1 119 ? 3.743 -30.490 14.447 1.00 91.81 119 LYS A O 1
ATOM 964 N N . LEU A 1 120 ? 1.774 -29.410 14.342 1.00 92.75 120 LEU A N 1
ATOM 965 C CA . LEU A 1 120 ? 1.767 -29.229 12.888 1.00 92.75 120 LEU A CA 1
ATOM 966 C C . LEU A 1 120 ? 2.870 -28.256 12.457 1.00 92.75 120 LEU A C 1
ATOM 968 O O . LEU A 1 120 ? 3.683 -28.577 11.592 1.00 92.75 120 LEU A O 1
ATOM 972 N N . LEU A 1 121 ? 2.990 -27.111 13.134 1.00 90.88 121 LEU A N 1
ATOM 973 C CA . LEU A 1 121 ? 4.049 -26.132 12.861 1.00 90.88 121 LEU A CA 1
ATOM 974 C C . LEU A 1 121 ? 5.455 -26.710 13.111 1.00 90.88 121 LEU A C 1
ATOM 976 O O . LEU A 1 121 ? 6.412 -26.340 12.428 1.00 90.88 121 LEU A O 1
ATOM 980 N N . SER A 1 122 ? 5.585 -27.669 14.030 1.00 88.38 122 SER A N 1
ATOM 981 C CA . SER A 1 122 ? 6.845 -28.365 14.335 1.00 88.38 122 SER A CA 1
ATOM 982 C C . SER A 1 122 ? 7.147 -29.551 13.414 1.00 88.38 122 SER A C 1
ATOM 984 O O . SER A 1 122 ? 8.297 -29.982 13.346 1.00 88.38 122 SER A O 1
ATOM 986 N N . SER A 1 123 ? 6.147 -30.095 12.719 1.00 90.62 123 SER A N 1
ATOM 987 C CA . SER A 1 123 ? 6.272 -31.353 11.975 1.00 90.62 123 SER A CA 1
ATOM 988 C C . SER A 1 123 ? 7.270 -31.246 10.823 1.00 90.62 123 SER A C 1
ATOM 990 O O . SER A 1 123 ? 7.225 -30.293 10.050 1.00 90.62 123 SER A O 1
ATOM 992 N N . ARG A 1 124 ? 8.160 -32.231 10.668 1.00 87.94 124 ARG A N 1
ATOM 993 C CA . ARG A 1 124 ? 9.061 -32.304 9.503 1.00 87.94 124 ARG A CA 1
ATOM 994 C C . ARG A 1 124 ? 8.353 -32.798 8.239 1.00 87.94 124 ARG A C 1
ATOM 996 O O . ARG A 1 124 ? 8.864 -32.564 7.153 1.00 87.94 124 ARG A O 1
ATOM 1003 N N . SER A 1 125 ? 7.185 -33.422 8.384 1.00 89.56 125 SER A N 1
ATOM 1004 C CA . SER A 1 125 ? 6.387 -33.940 7.268 1.00 89.56 125 SER A CA 1
ATOM 1005 C C . SER A 1 125 ? 5.615 -32.849 6.522 1.00 89.56 125 SER A C 1
ATOM 1007 O O . SER A 1 125 ? 5.154 -33.084 5.414 1.00 89.56 125 SER A O 1
ATOM 1009 N N . LEU A 1 126 ? 5.457 -31.660 7.117 1.00 89.88 126 LEU A N 1
ATOM 1010 C CA . LEU A 1 126 ? 4.808 -30.520 6.471 1.00 89.88 126 LEU A CA 1
ATOM 1011 C C . LEU A 1 126 ? 5.845 -29.567 5.886 1.00 89.88 126 LEU A C 1
ATOM 1013 O O . LEU A 1 126 ? 6.796 -29.166 6.568 1.00 89.88 126 LEU A O 1
ATOM 1017 N N . SER A 1 127 ? 5.614 -29.146 4.642 1.00 89.88 127 SER A N 1
ATOM 1018 C CA . SER A 1 127 ? 6.433 -28.126 3.996 1.00 89.88 127 SER A CA 1
ATOM 1019 C C . SER A 1 127 ? 6.341 -26.791 4.747 1.00 89.88 127 SER A C 1
ATOM 1021 O O . SER A 1 127 ? 5.357 -26.484 5.429 1.00 89.88 127 SER A O 1
ATOM 1023 N N . ARG A 1 128 ? 7.383 -25.963 4.616 1.00 88.00 128 ARG A N 1
ATOM 1024 C CA . ARG A 1 128 ? 7.390 -24.602 5.183 1.00 88.00 128 ARG A CA 1
ATOM 1025 C C . ARG A 1 128 ? 6.246 -23.754 4.628 1.00 88.00 128 ARG A C 1
ATOM 1027 O O . ARG A 1 128 ? 5.696 -22.945 5.365 1.00 88.00 128 ARG A O 1
ATOM 1034 N N . GLU A 1 129 ? 5.866 -23.992 3.376 1.00 85.81 129 GLU A N 1
ATOM 1035 C CA . GLU A 1 129 ? 4.782 -23.280 2.706 1.00 85.81 129 GLU A CA 1
ATOM 1036 C C . GLU A 1 129 ? 3.416 -23.573 3.331 1.00 85.81 129 GLU A C 1
ATOM 1038 O O . GLU A 1 129 ? 2.688 -22.651 3.687 1.00 85.81 129 GLU A O 1
ATOM 1043 N N . ILE A 1 130 ? 3.094 -24.847 3.576 1.00 85.31 130 ILE A N 1
ATOM 1044 C CA . ILE A 1 130 ? 1.836 -25.220 4.243 1.00 85.31 130 ILE A CA 1
ATOM 1045 C C . ILE A 1 130 ? 1.775 -24.601 5.641 1.00 85.31 130 ILE A C 1
ATOM 1047 O O . ILE A 1 130 ? 0.753 -24.055 6.047 1.00 85.31 130 ILE A O 1
ATOM 1051 N N . LYS A 1 131 ? 2.887 -24.624 6.380 1.00 89.56 131 LYS A N 1
ATOM 1052 C CA . LYS A 1 131 ? 2.962 -24.000 7.709 1.00 89.56 131 LYS A CA 1
ATOM 1053 C C . LYS A 1 131 ? 2.802 -22.482 7.656 1.00 89.56 131 LYS A C 1
ATOM 1055 O O . LYS A 1 131 ? 2.160 -21.918 8.541 1.00 89.56 131 LYS A O 1
ATOM 1060 N N . ARG A 1 132 ? 3.367 -21.829 6.635 1.00 88.38 132 ARG A N 1
ATOM 1061 C CA . ARG A 1 132 ? 3.156 -20.401 6.365 1.00 88.38 132 ARG A CA 1
ATOM 1062 C C . ARG A 1 132 ? 1.669 -20.126 6.152 1.00 88.38 132 ARG A C 1
ATOM 1064 O O . ARG A 1 132 ? 1.136 -19.270 6.850 1.00 88.38 132 ARG A O 1
ATOM 1071 N N . ARG A 1 133 ? 0.998 -20.908 5.298 1.00 86.00 133 ARG A N 1
ATOM 1072 C CA . ARG A 1 133 ? -0.454 -20.815 5.056 1.00 86.00 133 ARG A CA 1
ATOM 1073 C C . ARG A 1 133 ? -1.275 -21.031 6.332 1.00 86.00 133 ARG A C 1
ATOM 1075 O O . ARG A 1 133 ? -2.171 -20.252 6.622 1.00 86.00 133 ARG A O 1
ATOM 1082 N N . LEU A 1 134 ? -0.930 -22.016 7.166 1.00 88.75 134 LEU A N 1
ATOM 1083 C CA . LEU A 1 134 ? -1.595 -22.216 8.464 1.00 88.75 134 LEU A CA 1
ATOM 1084 C C . LEU A 1 134 ? -1.482 -20.978 9.363 1.00 88.75 134 LEU A C 1
ATOM 1086 O O . LEU A 1 134 ? -2.458 -20.574 9.996 1.00 88.75 134 LEU A O 1
ATOM 1090 N N . TYR A 1 135 ? -0.305 -20.352 9.416 1.00 91.44 135 TYR A N 1
ATOM 1091 C CA . TYR A 1 135 ? -0.127 -19.116 10.169 1.00 91.44 135 TYR A CA 1
ATOM 1092 C C . TYR A 1 135 ? -0.967 -17.969 9.593 1.00 91.44 135 TYR A C 1
ATOM 1094 O O . TYR A 1 135 ? -1.712 -17.335 10.347 1.00 91.44 135 TYR A O 1
ATOM 1102 N N . THR A 1 136 ? -0.875 -17.708 8.287 1.00 84.81 136 THR A N 1
ATOM 1103 C CA . THR A 1 136 ? -1.548 -16.570 7.644 1.00 84.81 136 THR A CA 1
ATOM 1104 C C . THR A 1 136 ? -3.067 -16.716 7.612 1.00 84.81 136 THR A C 1
ATOM 1106 O O . THR A 1 136 ? -3.757 -15.711 7.765 1.00 84.81 136 THR A O 1
ATOM 1109 N N . SER A 1 137 ? -3.593 -17.937 7.495 1.00 82.81 137 SER A N 1
ATOM 1110 C CA . SER A 1 137 ? -5.034 -18.200 7.391 1.00 82.81 137 SER A CA 1
ATOM 1111 C C . SER A 1 137 ? -5.731 -18.453 8.730 1.00 82.81 137 SER A C 1
ATOM 1113 O O . SER A 1 137 ? -6.913 -18.148 8.845 1.00 82.81 137 SER A O 1
ATOM 1115 N N . LEU A 1 138 ? -5.047 -18.996 9.748 1.00 87.62 138 LEU A N 1
ATOM 1116 C CA . LEU A 1 138 ? -5.701 -19.384 11.013 1.00 87.62 138 LEU A CA 1
ATOM 1117 C C . LEU A 1 138 ? -5.283 -18.525 12.206 1.00 87.62 138 LEU A C 1
ATOM 1119 O O . LEU A 1 138 ? -6.118 -18.146 13.024 1.00 87.62 138 LEU A O 1
ATOM 1123 N N . ILE A 1 139 ? -3.991 -18.216 12.331 1.00 90.31 139 ILE A N 1
ATOM 1124 C CA . ILE A 1 139 ? -3.467 -17.524 13.516 1.00 90.31 139 ILE A CA 1
ATOM 1125 C C . ILE A 1 139 ? -3.508 -16.008 13.321 1.00 90.31 139 ILE A C 1
ATOM 1127 O O . ILE A 1 139 ? -4.022 -15.271 14.166 1.00 90.31 139 ILE A O 1
ATOM 1131 N N . ARG A 1 140 ? -2.968 -15.528 12.199 1.00 92.75 140 ARG A N 1
ATOM 1132 C CA . ARG A 1 140 ? -2.816 -14.101 11.904 1.00 92.75 140 ARG A CA 1
ATOM 1133 C C . ARG A 1 140 ? -4.147 -13.329 11.908 1.00 92.75 140 ARG A C 1
ATOM 1135 O O . ARG A 1 140 ? -4.164 -12.248 12.501 1.00 92.75 140 ARG A O 1
ATOM 1142 N N . PRO A 1 141 ? -5.271 -13.847 11.369 1.00 88.62 141 PRO A N 1
ATOM 1143 C CA . PRO A 1 141 ? -6.548 -13.129 11.391 1.00 88.62 141 PRO A CA 1
ATOM 1144 C C . PRO A 1 141 ? -7.080 -12.890 12.808 1.00 88.62 141 PRO A C 1
ATOM 1146 O O . PRO A 1 141 ? -7.625 -11.826 13.086 1.00 88.62 141 PRO A O 1
ATOM 1149 N N . VAL A 1 142 ? -6.859 -13.835 13.729 1.00 89.56 142 VAL A N 1
ATOM 1150 C CA . VAL A 1 142 ? -7.302 -13.721 15.129 1.00 89.56 142 VAL A CA 1
ATOM 1151 C C . VAL A 1 142 ? -6.554 -12.619 15.868 1.00 89.56 142 VAL A C 1
ATOM 1153 O O . VAL A 1 142 ? -7.153 -11.904 16.676 1.00 89.56 142 VAL A O 1
ATOM 1156 N N . ILE A 1 143 ? -5.266 -12.444 15.561 1.00 91.88 143 ILE A N 1
ATOM 1157 C CA . ILE A 1 143 ? -4.478 -11.333 16.098 1.00 91.88 143 ILE A CA 1
ATOM 1158 C C . ILE A 1 143 ? -4.944 -10.001 15.500 1.00 91.88 143 ILE A C 1
ATOM 1160 O O . ILE A 1 143 ? -4.996 -9.011 16.213 1.00 91.88 143 ILE A O 1
ATOM 1164 N N . LEU A 1 144 ? -5.274 -9.966 14.207 1.00 90.25 144 LEU A N 1
ATOM 1165 C CA . LEU A 1 144 ? -5.600 -8.741 13.464 1.00 90.25 144 LEU A CA 1
ATOM 1166 C C . LEU A 1 144 ? -7.070 -8.305 13.554 1.00 90.25 144 LEU A C 1
ATOM 1168 O O . LEU A 1 144 ? -7.464 -7.356 12.871 1.00 90.25 144 LEU A O 1
ATOM 1172 N N . TYR A 1 145 ? -7.902 -9.008 14.315 1.00 87.00 145 TYR A N 1
ATOM 1173 C CA . TYR A 1 145 ? -9.314 -8.665 14.455 1.00 87.00 145 TYR A CA 1
ATOM 1174 C C . TYR A 1 145 ? -9.475 -7.335 15.202 1.00 87.00 145 TYR A C 1
ATOM 1176 O O . TYR A 1 145 ? -8.952 -7.191 16.306 1.00 87.00 145 TYR A O 1
ATOM 1184 N N . GLY A 1 146 ? -10.198 -6.381 14.606 1.00 81.81 146 GLY A N 1
ATOM 1185 C CA . GLY A 1 146 ? -10.434 -5.046 15.169 1.00 81.81 146 GLY A CA 1
ATOM 1186 C C . GLY A 1 146 ? -9.198 -4.140 15.186 1.00 81.81 146 GLY A C 1
ATOM 1187 O O . GLY A 1 146 ? -9.243 -3.038 15.717 1.00 81.81 146 GLY A O 1
ATOM 1188 N N . SER A 1 147 ? -8.072 -4.577 14.613 1.00 88.44 147 SER A N 1
ATOM 1189 C CA . SER A 1 147 ? -6.789 -3.882 14.766 1.00 88.44 147 SER A CA 1
ATOM 1190 C C . SER A 1 147 ? -6.733 -2.477 14.164 1.00 88.44 147 SER A C 1
ATOM 1192 O O . SER A 1 147 ? -5.956 -1.624 14.594 1.00 88.44 147 SER A O 1
ATOM 1194 N N . GLU A 1 148 ? -7.586 -2.225 13.183 1.00 85.00 148 GLU A N 1
ATOM 1195 C CA . GLU A 1 148 ? -7.735 -0.959 12.488 1.00 85.00 148 GLU A CA 1
ATOM 1196 C C . GLU A 1 148 ? -8.238 0.189 13.372 1.00 85.00 148 GLU A C 1
ATOM 1198 O O . GLU A 1 148 ? -7.990 1.345 13.033 1.00 85.00 148 GLU A O 1
ATOM 1203 N N . THR A 1 149 ? -8.873 -0.089 14.516 1.00 80.94 149 THR A N 1
ATOM 1204 C CA . THR A 1 149 ? -9.347 0.932 15.472 1.00 80.94 149 THR A CA 1
ATOM 1205 C C . THR A 1 149 ? -8.343 1.208 16.592 1.00 80.94 149 THR A C 1
ATOM 1207 O O . THR A 1 149 ? -8.532 2.134 17.387 1.00 80.94 149 THR A O 1
ATOM 1210 N N . TRP A 1 150 ? -7.263 0.426 16.689 1.00 86.00 150 TRP A N 1
ATOM 1211 C CA . TRP A 1 150 ? -6.390 0.447 17.856 1.00 86.00 150 TRP A CA 1
ATOM 1212 C C . TRP A 1 150 ? -5.452 1.653 17.886 1.00 86.00 150 TRP A C 1
ATOM 1214 O O . TRP A 1 150 ? -4.708 1.944 16.942 1.00 86.00 150 TRP A O 1
ATOM 1224 N N . ALA A 1 151 ? -5.400 2.298 19.053 1.00 84.62 151 ALA A N 1
ATOM 1225 C CA . ALA A 1 151 ? -4.405 3.307 19.394 1.00 84.62 151 ALA A CA 1
ATOM 1226 C C . ALA A 1 151 ? -3.188 2.672 20.104 1.00 84.62 151 ALA A C 1
ATOM 1228 O O . ALA A 1 151 ? -2.984 2.854 21.307 1.00 84.62 151 ALA A O 1
ATOM 1229 N N . LEU A 1 152 ? -2.393 1.879 19.372 1.00 87.38 152 LEU A N 1
ATOM 1230 C CA . LEU A 1 152 ? -1.264 1.129 19.940 1.00 87.38 152 LEU A CA 1
ATOM 1231 C C . LEU A 1 152 ? -0.107 2.024 20.411 1.00 87.38 152 LEU A C 1
ATOM 1233 O O . LEU A 1 152 ? 0.304 2.973 19.741 1.00 87.38 152 LEU A O 1
ATOM 1237 N N . ARG A 1 153 ? 0.490 1.659 21.552 1.00 87.81 153 ARG A N 1
ATOM 1238 C CA . ARG A 1 153 ? 1.801 2.170 21.979 1.00 87.81 153 ARG A CA 1
ATOM 1239 C C . ARG A 1 153 ? 2.902 1.349 21.317 1.00 87.81 153 ARG A C 1
ATOM 1241 O O . ARG A 1 153 ? 2.704 0.174 21.018 1.00 87.81 153 ARG A O 1
ATOM 1248 N N . LYS A 1 154 ? 4.114 1.906 21.223 1.00 88.12 154 LYS A N 1
ATOM 1249 C CA . LYS A 1 154 ? 5.267 1.160 20.687 1.00 88.12 154 LYS A CA 1
ATOM 1250 C C . LYS A 1 154 ? 5.564 -0.119 21.479 1.00 88.12 154 LYS A C 1
ATOM 1252 O O . LYS A 1 154 ? 5.937 -1.136 20.909 1.00 88.12 154 LYS A O 1
ATOM 1257 N N . SER A 1 155 ? 5.341 -0.091 22.794 1.00 91.00 155 SER A N 1
ATOM 1258 C CA . SER A 1 155 ? 5.449 -1.276 23.649 1.00 91.00 155 SER A CA 1
ATOM 1259 C C . SER A 1 155 ? 4.448 -2.372 23.283 1.00 91.00 155 SER A C 1
ATOM 1261 O O . SER A 1 155 ? 4.777 -3.545 23.409 1.00 91.00 155 SER A O 1
ATOM 1263 N N . ASP A 1 156 ? 3.240 -2.008 22.850 1.00 91.81 156 ASP A N 1
ATOM 1264 C CA . ASP A 1 156 ? 2.196 -2.967 22.481 1.00 91.81 156 ASP A CA 1
ATOM 1265 C C . ASP A 1 15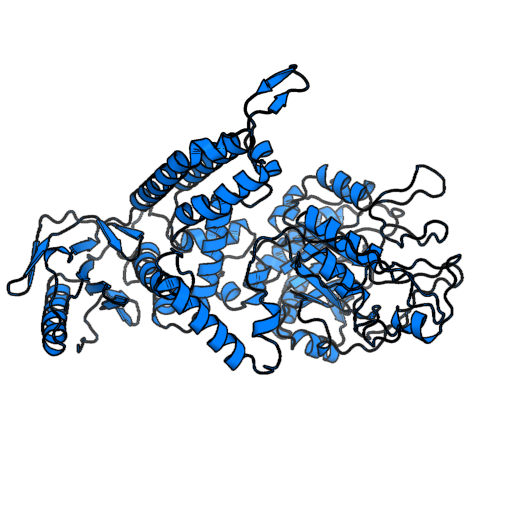6 ? 2.435 -3.529 21.077 1.00 91.81 156 ASP A C 1
ATOM 1267 O O . ASP A 1 156 ? 2.367 -4.739 20.882 1.00 91.81 156 ASP A O 1
ATOM 1271 N N . GLU A 1 157 ? 2.847 -2.680 20.134 1.00 92.06 157 GLU A N 1
ATOM 1272 C CA . GLU A 1 157 ? 3.314 -3.091 18.804 1.00 92.06 157 GLU A CA 1
ATOM 1273 C C . GLU A 1 157 ? 4.468 -4.107 18.896 1.00 92.06 157 GLU A C 1
ATOM 1275 O O . GLU A 1 157 ? 4.446 -5.161 18.258 1.00 92.06 157 GLU A O 1
ATOM 1280 N N . ASN A 1 158 ? 5.440 -3.848 19.777 1.00 94.31 158 ASN A N 1
ATOM 1281 C CA . ASN A 1 158 ? 6.559 -4.757 20.011 1.00 94.31 158 ASN A CA 1
ATOM 1282 C C . ASN A 1 158 ? 6.113 -6.135 20.521 1.00 94.31 158 ASN A C 1
ATOM 1284 O O . ASN A 1 158 ? 6.747 -7.131 20.172 1.00 94.31 158 ASN A O 1
ATOM 1288 N N . LYS A 1 159 ? 5.030 -6.230 21.309 1.00 95.44 159 LYS A N 1
ATOM 1289 C CA . LYS A 1 159 ? 4.502 -7.530 21.763 1.00 95.44 159 LYS A CA 1
ATOM 1290 C C . LYS A 1 159 ? 4.021 -8.368 20.579 1.00 95.44 159 LYS A C 1
ATOM 1292 O O . LYS A 1 159 ? 4.359 -9.548 20.510 1.00 95.44 159 LYS A O 1
ATOM 1297 N N . PHE A 1 160 ? 3.302 -7.761 19.633 1.00 95.56 160 PHE A N 1
ATOM 1298 C CA . PHE A 1 160 ? 2.847 -8.456 18.426 1.00 95.56 160 PHE A CA 1
ATOM 1299 C C . PHE A 1 160 ? 4.017 -8.886 17.536 1.00 95.56 160 PHE A C 1
ATOM 1301 O O . PHE A 1 160 ? 4.054 -10.031 17.093 1.00 95.56 160 PHE A O 1
ATOM 1308 N N . LEU A 1 161 ? 5.025 -8.026 17.358 1.00 94.69 161 LEU A N 1
ATOM 1309 C CA . LEU A 1 161 ? 6.230 -8.376 16.597 1.00 94.69 161 LEU A CA 1
ATOM 1310 C C . LEU A 1 161 ? 7.014 -9.529 17.241 1.00 94.69 161 LEU A C 1
ATOM 1312 O O . LEU A 1 161 ? 7.516 -10.410 16.547 1.00 94.69 161 LEU A O 1
ATOM 1316 N N . ILE A 1 162 ? 7.151 -9.545 18.571 1.00 95.06 162 ILE A N 1
ATOM 1317 C CA . ILE A 1 162 ? 7.815 -10.647 19.289 1.00 95.06 162 ILE A CA 1
ATOM 1318 C C . ILE A 1 162 ? 7.056 -11.959 19.076 1.00 95.06 162 ILE A C 1
ATOM 1320 O O . ILE A 1 162 ? 7.680 -12.990 18.811 1.00 95.06 162 ILE A O 1
ATOM 1324 N N . LEU A 1 163 ? 5.728 -11.910 19.168 1.00 94.44 163 LEU A N 1
ATOM 1325 C CA . LEU A 1 163 ? 4.842 -13.050 18.968 1.00 94.44 163 LEU A CA 1
ATOM 1326 C C . LEU A 1 163 ? 4.945 -13.599 17.539 1.00 94.44 163 LEU A C 1
ATOM 1328 O O . LEU A 1 163 ? 5.208 -14.787 17.367 1.00 94.44 163 LEU A O 1
ATOM 1332 N N . GLU A 1 164 ? 4.836 -12.755 16.514 1.00 95.19 164 GLU A N 1
ATOM 1333 C CA . GLU A 1 164 ? 4.975 -13.174 15.113 1.00 95.19 164 GLU A CA 1
ATOM 1334 C C . GLU A 1 164 ? 6.349 -13.808 14.866 1.00 95.19 164 GLU A C 1
ATOM 1336 O O . GLU A 1 164 ? 6.458 -14.939 14.392 1.00 95.19 164 GLU A O 1
ATOM 1341 N N . ARG A 1 165 ? 7.424 -13.159 15.325 1.00 95.31 165 ARG A N 1
ATOM 1342 C CA . ARG A 1 165 ? 8.790 -13.689 15.200 1.00 95.31 165 ARG A CA 1
ATOM 1343 C C . ARG A 1 165 ? 9.019 -14.988 15.979 1.00 95.31 165 ARG A C 1
ATOM 1345 O O . ARG A 1 165 ? 9.996 -15.686 15.695 1.00 95.31 165 ARG A O 1
ATOM 1352 N N . ARG A 1 166 ? 8.212 -15.304 16.996 1.00 94.81 166 ARG A N 1
ATOM 1353 C CA . ARG A 1 166 ? 8.238 -16.607 17.687 1.00 94.81 166 ARG A CA 1
ATOM 1354 C C . ARG A 1 166 ? 7.668 -17.686 16.769 1.00 94.81 166 ARG A C 1
ATOM 1356 O O . ARG A 1 166 ? 8.321 -18.711 16.582 1.00 94.81 166 ARG A O 1
ATOM 1363 N N . ILE A 1 167 ? 6.517 -17.425 16.151 1.00 94.38 167 ILE A N 1
ATOM 1364 C CA . ILE A 1 167 ? 5.857 -18.353 15.223 1.00 94.38 167 ILE A CA 1
ATOM 1365 C C . ILE A 1 167 ? 6.719 -18.575 13.977 1.00 94.38 167 ILE A C 1
ATOM 1367 O O . ILE A 1 167 ? 7.022 -19.716 13.637 1.00 94.38 167 ILE A O 1
ATOM 1371 N N . LEU A 1 168 ? 7.199 -17.506 13.336 1.00 94.69 168 LEU A N 1
ATOM 1372 C CA . LEU A 1 168 ? 8.003 -17.613 12.113 1.00 94.69 168 LEU A CA 1
ATOM 1373 C C . LEU A 1 168 ? 9.297 -18.406 12.340 1.00 94.69 168 LEU A C 1
ATOM 1375 O O . LEU A 1 168 ? 9.689 -19.214 11.501 1.00 94.69 168 LEU A O 1
ATOM 1379 N N . ARG A 1 169 ? 9.941 -18.267 13.507 1.00 94.00 169 ARG A N 1
ATOM 1380 C CA . ARG A 1 169 ? 11.107 -19.101 13.854 1.00 94.00 169 ARG A CA 1
ATOM 1381 C C . ARG A 1 169 ? 10.763 -20.570 14.030 1.00 94.00 169 ARG A C 1
ATOM 1383 O O . ARG A 1 169 ? 11.600 -21.412 13.717 1.00 94.00 169 ARG A O 1
ATOM 1390 N N . LYS A 1 170 ? 9.564 -20.880 14.522 1.00 93.62 170 LYS A N 1
ATOM 1391 C CA . LYS A 1 170 ? 9.074 -22.258 14.600 1.00 93.62 170 LYS A CA 1
ATOM 1392 C C . LYS A 1 170 ? 8.884 -22.843 13.196 1.00 93.62 170 LYS A C 1
ATOM 1394 O O . LYS A 1 170 ? 9.284 -23.976 12.957 1.00 93.62 170 LYS A O 1
ATOM 1399 N N . ILE A 1 171 ? 8.339 -22.049 12.272 1.00 93.56 171 ILE A N 1
ATOM 1400 C CA . ILE A 1 171 ? 8.070 -22.450 10.882 1.00 93.56 171 ILE A CA 1
ATOM 1401 C C . ILE A 1 171 ? 9.367 -22.656 10.090 1.00 93.56 171 ILE A C 1
ATOM 1403 O O . ILE A 1 171 ? 9.561 -23.707 9.478 1.00 93.56 171 ILE A O 1
ATOM 1407 N N . PHE A 1 172 ? 10.260 -21.664 10.100 1.00 91.75 172 PHE A N 1
ATOM 1408 C CA . PHE A 1 172 ? 11.455 -21.656 9.249 1.00 91.75 172 PHE A CA 1
ATOM 1409 C C . PHE A 1 172 ? 12.674 -22.339 9.878 1.00 91.75 172 PHE A C 1
ATOM 1411 O O . PHE A 1 172 ? 13.607 -22.707 9.161 1.00 91.75 172 PHE A O 1
ATOM 1418 N N . GLY A 1 173 ? 12.661 -22.546 11.196 1.00 90.62 173 GLY A N 1
ATOM 1419 C CA . GLY A 1 173 ? 13.731 -23.216 11.925 1.00 90.62 173 GLY A CA 1
ATOM 1420 C C . GLY A 1 173 ? 15.055 -22.434 11.958 1.00 90.62 173 GLY A C 1
ATOM 1421 O O . GLY A 1 173 ? 15.128 -21.282 11.514 1.00 90.62 173 GLY A O 1
ATOM 1422 N N . PRO A 1 174 ? 16.116 -23.041 12.520 1.00 91.31 174 PRO A N 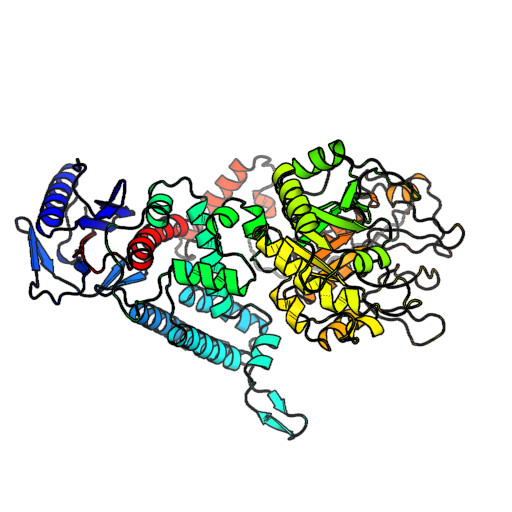1
ATOM 1423 C CA . PRO A 1 174 ? 17.448 -22.446 12.571 1.00 91.31 174 PRO A CA 1
ATOM 1424 C C . PRO A 1 174 ? 18.113 -22.391 11.185 1.00 91.31 174 PRO A C 1
ATOM 1426 O O . PRO A 1 174 ? 17.628 -22.966 10.207 1.00 91.31 174 PRO A O 1
ATOM 1429 N N . ILE A 1 175 ? 19.232 -21.676 11.106 1.00 91.75 175 ILE A N 1
ATOM 1430 C CA . ILE A 1 175 ? 20.101 -21.607 9.926 1.00 91.75 175 ILE A CA 1
ATOM 1431 C C . ILE A 1 175 ? 21.503 -22.079 10.315 1.00 91.75 175 ILE A C 1
ATOM 1433 O O . ILE A 1 175 ? 21.949 -21.806 11.430 1.00 91.75 175 ILE A O 1
ATOM 1437 N N . LYS A 1 176 ? 22.178 -22.802 9.418 1.00 90.62 176 LYS A N 1
ATOM 1438 C CA . LYS A 1 176 ? 23.591 -23.141 9.585 1.00 90.62 176 LYS A CA 1
ATOM 1439 C C . LYS A 1 176 ? 24.427 -21.934 9.174 1.00 90.62 176 LYS A C 1
ATOM 1441 O O . LYS A 1 176 ? 24.242 -21.406 8.082 1.00 90.62 176 LYS A O 1
ATOM 1446 N N . ASP A 1 177 ? 25.284 -21.470 10.069 1.00 86.62 177 ASP A N 1
ATOM 1447 C CA . ASP A 1 177 ? 26.221 -20.398 9.775 1.00 86.62 177 ASP A CA 1
ATOM 1448 C C . ASP A 1 177 ? 27.378 -20.962 8.944 1.00 86.62 177 ASP A C 1
ATOM 1450 O O . ASP A 1 177 ? 28.053 -21.895 9.376 1.00 86.62 177 ASP A O 1
ATOM 1454 N N . ASN A 1 178 ? 27.587 -20.435 7.738 1.00 85.38 178 ASN A N 1
ATOM 1455 C CA . ASN A 1 178 ? 28.605 -20.960 6.825 1.00 85.38 178 ASN A CA 1
ATOM 1456 C C . ASN A 1 178 ? 30.035 -20.620 7.271 1.00 85.38 178 ASN A C 1
ATOM 1458 O O . ASN A 1 178 ? 30.963 -21.306 6.857 1.00 85.38 178 ASN A O 1
ATOM 1462 N N . ILE A 1 179 ? 30.213 -19.594 8.110 1.00 83.50 179 ILE A N 1
ATOM 1463 C CA . ILE A 1 179 ? 31.529 -19.173 8.607 1.00 83.50 179 ILE A CA 1
ATOM 1464 C C . ILE A 1 179 ? 31.911 -20.008 9.830 1.00 83.50 179 ILE A C 1
ATOM 1466 O O . ILE A 1 179 ? 33.027 -20.506 9.927 1.00 83.50 179 ILE A O 1
ATOM 1470 N N . ILE A 1 180 ? 30.971 -20.167 10.764 1.00 85.25 180 ILE A N 1
ATOM 1471 C CA . ILE A 1 180 ? 31.215 -20.833 12.055 1.00 85.25 180 ILE A CA 1
ATOM 1472 C C . ILE A 1 180 ? 30.955 -22.349 11.957 1.00 85.25 180 ILE A C 1
ATOM 1474 O O . ILE A 1 180 ? 31.420 -23.127 12.780 1.00 85.25 180 ILE A O 1
ATOM 1478 N N . GLY A 1 181 ? 30.201 -22.800 10.950 1.00 88.19 181 GLY A N 1
ATOM 1479 C CA . GLY A 1 181 ? 29.819 -24.202 10.766 1.00 88.19 181 GLY A CA 1
ATOM 1480 C C . GLY A 1 181 ? 28.703 -24.687 11.703 1.00 88.19 181 GLY A C 1
ATOM 1481 O O . GLY A 1 181 ? 28.248 -25.826 11.568 1.00 88.19 181 GLY A O 1
ATOM 1482 N N . GLU A 1 182 ? 28.221 -23.836 12.612 1.00 92.19 182 GLU A N 1
ATOM 1483 C CA . GLU A 1 182 ? 27.239 -24.171 13.646 1.00 92.19 182 GLU A CA 1
ATOM 1484 C C . GLU A 1 182 ? 25.808 -23.740 13.298 1.00 92.19 182 GLU A C 1
ATOM 1486 O O . GLU A 1 182 ? 25.564 -22.800 12.540 1.00 92.19 182 GLU A O 1
ATOM 1491 N N . TRP A 1 183 ? 24.821 -24.422 13.885 1.00 90.81 183 TRP A N 1
ATOM 1492 C CA . TRP A 1 183 ? 23.418 -24.027 13.774 1.00 90.81 183 TRP A CA 1
ATOM 1493 C C . TRP A 1 183 ? 23.099 -22.897 14.743 1.00 90.81 183 TRP A C 1
ATOM 1495 O O . TRP A 1 183 ? 23.235 -23.044 15.955 1.00 90.81 183 TRP A O 1
ATOM 1505 N N . ARG A 1 184 ? 22.566 -21.794 14.217 1.00 93.12 184 ARG A N 1
ATOM 1506 C CA . ARG A 1 184 ? 22.146 -20.644 15.017 1.00 93.12 184 ARG A CA 1
ATOM 1507 C C . ARG A 1 184 ? 20.686 -20.276 14.800 1.00 93.12 184 ARG A C 1
ATOM 1509 O O . ARG A 1 184 ? 20.044 -20.606 13.798 1.00 93.12 184 ARG A O 1
ATOM 1516 N N . ARG A 1 185 ? 20.154 -19.517 15.757 1.00 91.44 185 ARG A N 1
ATOM 1517 C CA . ARG A 1 185 ? 18.837 -18.885 15.642 1.00 91.44 185 ARG A CA 1
ATOM 1518 C C . ARG A 1 185 ? 18.861 -17.838 14.522 1.00 91.44 185 ARG A C 1
ATOM 1520 O O . ARG A 1 185 ? 19.793 -17.039 14.433 1.00 91.44 185 ARG A O 1
ATOM 1527 N N . ARG A 1 186 ? 17.800 -17.801 13.709 1.00 91.81 186 ARG A N 1
ATOM 1528 C CA . ARG A 1 186 ? 17.625 -16.765 12.681 1.00 91.81 186 ARG A CA 1
ATOM 1529 C C . ARG A 1 186 ? 17.451 -15.372 13.294 1.00 91.81 186 ARG A C 1
ATOM 1531 O O . ARG A 1 186 ? 16.679 -15.193 14.258 1.00 91.81 186 ARG A O 1
ATOM 1538 N N . LYS A 1 187 ? 18.156 -14.399 12.714 1.00 89.94 187 LYS A N 1
ATOM 1539 C CA . LYS A 1 187 ? 18.063 -12.965 13.022 1.00 89.94 187 LYS A CA 1
ATOM 1540 C C . LYS A 1 187 ? 16.701 -12.422 12.575 1.00 89.94 187 LYS A C 1
ATOM 1542 O O . LYS A 1 187 ? 15.980 -13.063 11.820 1.00 89.94 187 LYS A O 1
ATOM 1547 N N . ASN A 1 188 ? 16.313 -11.253 13.089 1.00 87.00 188 ASN A N 1
ATOM 1548 C CA . ASN A 1 188 ? 15.015 -10.657 12.743 1.00 87.00 188 ASN A CA 1
ATOM 1549 C C . ASN A 1 188 ? 14.931 -10.277 11.257 1.00 87.00 188 ASN A C 1
ATOM 1551 O O . ASN A 1 188 ? 13.881 -10.484 10.665 1.00 87.00 188 ASN A O 1
ATOM 1555 N N . ILE A 1 189 ? 16.026 -9.772 10.679 1.00 81.19 189 ILE A N 1
ATOM 1556 C CA . ILE A 1 189 ? 16.082 -9.370 9.267 1.00 81.19 189 ILE A CA 1
ATOM 1557 C C . ILE A 1 189 ? 15.932 -10.580 8.332 1.00 81.19 189 ILE A C 1
ATOM 1559 O O . ILE A 1 189 ? 15.028 -10.601 7.511 1.00 81.19 189 ILE A O 1
ATOM 1563 N N . GLU A 1 190 ? 16.659 -11.667 8.612 1.00 82.38 190 GLU A N 1
ATOM 1564 C CA . GLU A 1 190 ? 16.558 -12.940 7.878 1.00 82.38 190 GLU A CA 1
ATOM 1565 C C . GLU A 1 190 ? 15.135 -13.528 7.905 1.00 82.38 190 GLU A C 1
ATOM 1567 O O . GLU A 1 190 ? 14.700 -14.179 6.962 1.00 82.38 190 GLU A O 1
ATOM 1572 N N . LEU A 1 191 ? 14.392 -13.348 9.005 1.00 85.31 191 LEU A N 1
ATOM 1573 C CA . LEU A 1 191 ? 12.998 -13.800 9.079 1.00 85.31 191 LEU A CA 1
ATOM 1574 C C . LEU A 1 191 ? 12.072 -12.945 8.223 1.00 85.31 191 LEU A C 1
ATOM 1576 O O . LEU A 1 191 ? 11.149 -13.496 7.633 1.00 85.31 191 LEU A O 1
ATOM 1580 N N . GLN A 1 192 ? 12.306 -11.634 8.185 1.00 76.88 192 GLN A N 1
ATOM 1581 C CA . GLN A 1 192 ? 11.521 -10.710 7.376 1.00 76.88 192 GLN A CA 1
ATOM 1582 C C . GLN A 1 192 ? 11.709 -11.014 5.886 1.00 76.88 192 GLN A C 1
ATOM 1584 O O . GLN A 1 192 ? 10.724 -11.148 5.167 1.00 76.88 192 GLN A O 1
ATOM 1589 N N . GLU A 1 193 ? 12.955 -11.224 5.458 1.00 74.56 193 GLU A N 1
ATOM 1590 C CA . GLU A 1 193 ? 13.313 -11.585 4.080 1.00 74.56 193 GLU A CA 1
ATOM 1591 C C . GLU A 1 193 ? 12.681 -12.914 3.644 1.00 74.56 193 GLU A C 1
ATOM 1593 O O . GLU A 1 193 ? 12.141 -13.017 2.549 1.00 74.56 193 GLU A O 1
ATOM 1598 N N . ILE A 1 194 ? 12.701 -13.937 4.506 1.00 79.38 194 ILE A N 1
ATOM 1599 C CA . ILE A 1 194 ? 12.160 -15.266 4.167 1.00 79.38 194 ILE A CA 1
ATOM 1600 C C . ILE A 1 194 ? 10.633 -15.289 4.214 1.00 79.38 194 ILE A C 1
ATOM 1602 O O . ILE A 1 194 ? 10.000 -15.992 3.424 1.00 79.38 194 ILE A O 1
ATOM 1606 N N . PHE A 1 195 ? 10.027 -14.567 5.159 1.00 80.88 195 PHE A N 1
ATOM 1607 C CA . PHE A 1 195 ? 8.574 -14.454 5.220 1.00 80.88 195 PHE A CA 1
ATOM 1608 C C . PHE A 1 195 ? 8.042 -13.685 4.006 1.00 80.88 195 PHE A C 1
ATOM 1610 O O . PHE A 1 195 ? 7.037 -14.094 3.424 1.00 80.88 195 PHE A O 1
ATOM 1617 N N . ASN A 1 196 ? 8.783 -12.655 3.576 1.00 70.88 196 ASN A N 1
ATOM 1618 C CA . ASN A 1 196 ? 8.542 -11.879 2.363 1.00 70.88 196 ASN A CA 1
ATOM 1619 C C . ASN A 1 196 ? 7.107 -11.319 2.289 1.00 70.88 196 ASN A C 1
ATOM 1621 O O . ASN A 1 196 ? 6.465 -11.327 1.244 1.00 70.88 196 ASN A O 1
ATOM 1625 N N . GLU A 1 197 ? 6.559 -10.921 3.431 1.00 73.50 197 GLU A N 1
ATOM 1626 C CA . GLU A 1 197 ? 5.255 -10.279 3.576 1.00 73.50 197 GLU A CA 1
ATOM 1627 C C . GLU A 1 197 ? 5.375 -9.191 4.646 1.00 73.50 197 GLU A C 1
ATOM 1629 O O . GLU A 1 197 ? 6.254 -9.260 5.513 1.00 73.50 197 GLU A O 1
ATOM 1634 N N . ASN A 1 198 ? 4.459 -8.219 4.624 1.00 75.44 198 ASN A N 1
ATOM 1635 C CA . ASN A 1 198 ? 4.354 -7.214 5.681 1.00 75.44 198 ASN A CA 1
ATOM 1636 C C . ASN A 1 198 ? 4.312 -7.902 7.048 1.00 75.44 198 ASN A C 1
ATOM 1638 O O . ASN A 1 198 ? 3.569 -8.869 7.228 1.00 75.44 198 ASN A O 1
ATOM 1642 N N . ASN A 1 199 ? 5.077 -7.410 8.017 1.00 86.31 199 ASN A N 1
ATOM 1643 C CA . ASN A 1 199 ? 4.953 -7.907 9.385 1.00 86.31 199 ASN A CA 1
ATOM 1644 C C . ASN A 1 199 ? 3.615 -7.466 9.995 1.00 86.31 199 ASN A C 1
ATOM 1646 O O . ASN A 1 199 ? 2.847 -6.674 9.429 1.00 86.31 199 ASN A O 1
ATOM 1650 N N . ILE A 1 200 ? 3.298 -7.984 11.175 1.00 90.75 200 ILE A N 1
ATOM 1651 C CA . ILE A 1 200 ? 2.003 -7.723 11.796 1.00 90.75 200 ILE A CA 1
ATOM 1652 C C . ILE A 1 200 ? 1.795 -6.242 12.129 1.00 90.75 200 ILE A C 1
ATOM 1654 O O . ILE A 1 200 ? 0.683 -5.747 11.986 1.00 90.75 200 ILE A O 1
ATOM 1658 N N . ALA A 1 201 ? 2.847 -5.508 12.502 1.00 90.12 201 ALA A N 1
ATOM 1659 C CA . ALA A 1 201 ? 2.747 -4.081 12.799 1.00 90.12 201 ALA A CA 1
ATOM 1660 C C . ALA A 1 201 ? 2.441 -3.261 11.536 1.00 90.12 201 ALA A C 1
ATOM 1662 O O . ALA A 1 201 ? 1.539 -2.422 11.548 1.00 90.12 201 ALA A O 1
ATOM 1663 N N . GLU A 1 202 ? 3.129 -3.558 10.433 1.00 84.19 202 GLU A N 1
ATOM 1664 C CA . GLU A 1 202 ? 2.855 -2.984 9.109 1.00 84.19 202 GLU A CA 1
ATOM 1665 C C . GLU A 1 202 ? 1.439 -3.319 8.639 1.00 84.19 202 GLU A C 1
ATOM 1667 O O . GLU A 1 202 ? 0.738 -2.463 8.107 1.00 84.19 202 GLU A O 1
ATOM 1672 N N . THR A 1 203 ? 0.969 -4.538 8.908 1.00 85.19 203 THR A N 1
ATOM 1673 C CA . THR A 1 203 ? -0.394 -4.956 8.553 1.00 85.19 203 THR A CA 1
ATOM 1674 C C . THR A 1 203 ? -1.451 -4.187 9.344 1.00 85.19 203 THR A C 1
ATOM 1676 O O . THR A 1 203 ? -2.456 -3.769 8.774 1.00 85.19 203 THR A O 1
ATOM 1679 N N . ILE A 1 204 ? -1.228 -3.963 10.643 1.00 89.38 204 ILE A N 1
ATOM 1680 C CA . ILE A 1 204 ? -2.113 -3.145 11.486 1.00 89.38 204 ILE A CA 1
ATOM 1681 C C . ILE A 1 204 ? -2.142 -1.701 10.975 1.00 89.38 204 ILE A C 1
ATOM 1683 O O . ILE A 1 204 ? -3.223 -1.133 10.820 1.00 89.38 204 ILE A O 1
ATOM 1687 N N . LYS A 1 205 ? -0.974 -1.124 10.654 1.00 87.06 205 LYS A N 1
ATOM 1688 C CA . LYS A 1 205 ? -0.864 0.203 10.024 1.00 87.06 205 LYS A CA 1
ATOM 1689 C C . LYS A 1 205 ? -1.665 0.252 8.715 1.00 87.06 205 LYS A C 1
ATOM 1691 O O . LYS A 1 205 ? -2.528 1.112 8.566 1.00 87.06 205 LYS A O 1
ATOM 1696 N N . LYS A 1 206 ? -1.472 -0.721 7.817 1.00 80.81 206 LYS A N 1
ATOM 1697 C CA . LYS A 1 206 ? -2.206 -0.844 6.545 1.00 80.81 206 LYS A CA 1
ATOM 1698 C C . LYS A 1 206 ? -3.719 -0.877 6.767 1.00 80.81 206 LYS A C 1
ATOM 1700 O O . LYS A 1 206 ? -4.437 -0.070 6.186 1.00 80.81 206 LYS A O 1
ATOM 1705 N N . LYS A 1 207 ? -4.207 -1.756 7.647 1.00 84.00 207 LYS A N 1
ATOM 1706 C CA . LYS A 1 207 ? -5.636 -1.869 7.982 1.00 84.00 207 LYS A CA 1
ATOM 1707 C C . LYS A 1 207 ? -6.209 -0.568 8.551 1.00 84.00 207 LYS A C 1
ATOM 1709 O O . LYS A 1 207 ? -7.295 -0.151 8.158 1.00 84.00 207 LYS A O 1
ATOM 1714 N N . ARG A 1 208 ? -5.467 0.106 9.433 1.00 87.62 208 ARG A N 1
ATOM 1715 C CA . ARG A 1 208 ? -5.856 1.406 9.994 1.00 87.62 208 ARG A CA 1
ATOM 1716 C C . ARG A 1 208 ? -5.979 2.485 8.917 1.00 87.62 208 ARG A C 1
ATOM 1718 O O . ARG A 1 208 ? -6.947 3.238 8.945 1.00 87.62 208 ARG A O 1
ATOM 1725 N N . LEU A 1 209 ? -5.063 2.535 7.948 1.00 84.81 209 LEU A N 1
ATOM 1726 C CA . LEU A 1 209 ? -5.148 3.464 6.814 1.00 84.81 209 LEU A CA 1
ATOM 1727 C C . LEU A 1 209 ? -6.301 3.117 5.857 1.00 84.81 209 LEU A C 1
ATOM 1729 O O . LEU A 1 209 ? -6.997 4.019 5.389 1.00 84.81 209 LEU A O 1
ATOM 1733 N N . GLN A 1 210 ? -6.571 1.830 5.604 1.00 80.69 210 GLN A N 1
ATOM 1734 C CA . GLN A 1 210 ? -7.753 1.403 4.828 1.00 80.69 210 GLN A CA 1
ATOM 1735 C C . GLN A 1 210 ? -9.029 1.903 5.484 1.00 80.69 210 GLN A C 1
ATOM 1737 O O . GLN A 1 210 ? -9.858 2.540 4.831 1.00 80.69 210 GLN A O 1
ATOM 1742 N N . TRP A 1 211 ? -9.142 1.658 6.788 1.00 82.50 211 TRP A N 1
ATOM 1743 C CA . TRP A 1 211 ? -10.276 2.088 7.584 1.00 82.50 211 TRP A CA 1
ATOM 1744 C C . TRP A 1 211 ? -10.414 3.608 7.617 1.00 82.50 211 TRP A C 1
ATOM 1746 O O . TRP A 1 211 ? -11.511 4.120 7.432 1.00 82.50 211 TRP A O 1
ATOM 1756 N N . ALA A 1 212 ? -9.312 4.343 7.780 1.00 83.00 212 ALA A N 1
ATOM 1757 C CA . ALA A 1 212 ? -9.335 5.800 7.816 1.00 83.00 212 ALA A CA 1
ATOM 1758 C C . ALA A 1 212 ? -9.865 6.412 6.516 1.00 83.00 212 ALA A C 1
ATOM 1760 O O . ALA A 1 212 ? -10.765 7.250 6.565 1.00 83.00 212 ALA A O 1
ATOM 1761 N N . GLY A 1 213 ? -9.375 5.954 5.361 1.00 82.31 213 GLY A N 1
ATOM 1762 C CA . GLY A 1 213 ? -9.893 6.429 4.080 1.00 82.31 213 GLY A CA 1
ATOM 1763 C C . GLY A 1 213 ? -11.358 6.066 3.878 1.00 82.31 213 GLY A C 1
ATOM 1764 O O . GLY A 1 213 ? -12.168 6.885 3.452 1.00 82.31 213 GLY A O 1
ATOM 1765 N N . HIS A 1 214 ? -11.708 4.829 4.222 1.00 79.69 214 HIS A N 1
ATOM 1766 C CA . HIS A 1 214 ? -13.071 4.342 4.133 1.00 79.69 214 HIS A CA 1
ATOM 1767 C C . HIS A 1 214 ? -14.042 5.170 5.000 1.00 79.69 214 HIS A C 1
ATOM 1769 O O . HIS A 1 214 ? -15.095 5.587 4.522 1.00 79.69 214 HIS A O 1
ATOM 1775 N N . ALA A 1 215 ? -13.674 5.458 6.248 1.00 79.19 215 ALA A N 1
ATOM 1776 C CA . ALA A 1 215 ? -14.531 6.155 7.197 1.00 79.19 215 ALA A CA 1
ATOM 1777 C C . ALA A 1 215 ? -14.764 7.629 6.824 1.00 79.19 215 ALA A C 1
ATOM 1779 O O . ALA A 1 215 ? -15.864 8.133 7.038 1.00 79.19 215 ALA A O 1
ATOM 1780 N N . ILE A 1 216 ? -13.776 8.301 6.219 1.00 81.25 216 ILE A N 1
ATOM 1781 C CA . ILE A 1 216 ? -13.928 9.672 5.697 1.00 81.25 216 ILE A CA 1
ATOM 1782 C C . ILE A 1 216 ? -14.863 9.715 4.481 1.00 81.25 216 ILE A C 1
ATOM 1784 O O . ILE A 1 216 ? -15.714 10.598 4.390 1.00 81.25 216 ILE A O 1
ATOM 1788 N N . ARG A 1 217 ? -14.753 8.736 3.576 1.00 81.94 217 ARG A N 1
ATOM 1789 C CA . ARG A 1 217 ? -15.593 8.647 2.368 1.00 81.94 217 ARG A CA 1
ATOM 1790 C C . ARG A 1 217 ? -16.990 8.083 2.626 1.00 81.94 217 ARG A C 1
ATOM 1792 O O . ARG A 1 217 ? -17.831 8.102 1.730 1.00 81.94 217 ARG A O 1
ATOM 1799 N N . SER A 1 218 ? -17.238 7.535 3.813 1.00 75.31 218 SER A N 1
ATOM 1800 C CA . SER A 1 218 ? -18.514 6.908 4.129 1.00 75.31 218 SER A CA 1
ATOM 1801 C C . SER A 1 218 ? -19.655 7.926 4.066 1.00 75.31 218 SER A C 1
ATOM 1803 O O . SER A 1 218 ? -19.590 8.997 4.669 1.00 75.31 218 SER A O 1
ATOM 1805 N N . GLN A 1 219 ? -20.738 7.556 3.379 1.00 65.38 219 GLN A N 1
ATOM 1806 C CA . GLN A 1 219 ? -22.006 8.292 3.427 1.00 65.38 219 GLN A CA 1
ATOM 1807 C C . GLN A 1 219 ? -22.746 8.075 4.759 1.00 65.38 219 GLN A C 1
ATOM 1809 O O . GLN A 1 219 ? -23.741 8.744 5.032 1.00 65.38 219 GLN A O 1
ATOM 1814 N N . ASN A 1 220 ? -22.278 7.140 5.597 1.00 62.38 220 ASN A N 1
ATOM 1815 C CA . ASN A 1 220 ? -22.861 6.888 6.906 1.00 62.38 220 ASN A CA 1
ATOM 1816 C C . ASN A 1 220 ? -22.623 8.097 7.819 1.00 62.38 220 ASN A C 1
ATOM 1818 O O . ASN A 1 220 ? -21.488 8.398 8.206 1.00 62.38 220 ASN A O 1
ATOM 1822 N N . SER A 1 221 ? -23.722 8.762 8.183 1.00 63.88 221 SER A N 1
ATOM 1823 C CA . SER A 1 221 ? -23.706 9.996 8.962 1.00 63.88 221 SER A CA 1
ATOM 1824 C C . SER A 1 221 ? -22.981 9.837 10.294 1.00 63.88 221 SER A C 1
ATOM 1826 O O . SER A 1 221 ? -22.328 10.780 10.719 1.00 63.88 221 SER A O 1
ATOM 1828 N N . LEU A 1 222 ? -23.018 8.660 10.931 1.00 70.81 222 LEU A N 1
ATOM 1829 C CA . LEU A 1 222 ? -22.480 8.470 12.278 1.00 70.81 222 LEU A CA 1
ATOM 1830 C C . LEU A 1 222 ? -20.947 8.375 12.306 1.00 70.81 222 LEU A C 1
ATOM 1832 O O . LEU A 1 222 ? -20.305 9.012 13.134 1.00 70.81 222 LEU A O 1
ATOM 1836 N N . LEU A 1 223 ? -20.341 7.619 11.388 1.00 70.75 223 LEU A N 1
ATOM 1837 C CA . LEU A 1 223 ? -18.881 7.434 11.333 1.00 70.75 223 LEU A CA 1
ATOM 1838 C C . LEU A 1 223 ? -18.158 8.734 11.008 1.00 70.75 223 LEU A C 1
ATOM 1840 O O . LEU A 1 223 ? -17.222 9.135 11.705 1.00 70.75 223 LEU A O 1
ATOM 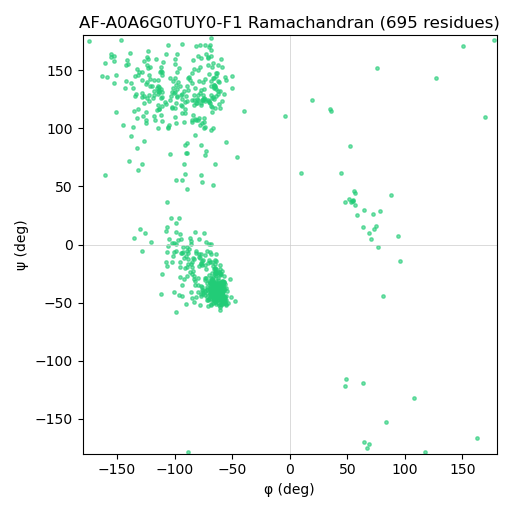1844 N N . ARG A 1 224 ? -18.640 9.405 9.963 1.00 72.12 224 ARG A N 1
ATOM 1845 C CA . ARG A 1 224 ? -18.109 10.687 9.527 1.00 72.12 224 ARG A CA 1
ATOM 1846 C C . ARG A 1 224 ? -18.312 11.752 10.604 1.00 72.12 224 ARG A C 1
ATOM 1848 O O . ARG A 1 224 ? -17.370 12.462 10.944 1.00 72.12 224 ARG A O 1
ATOM 1855 N N . MET A 1 225 ? -19.488 11.775 11.239 1.00 73.12 225 MET A N 1
ATOM 1856 C CA . MET A 1 225 ? -19.778 12.655 12.373 1.00 73.12 225 MET A CA 1
ATOM 1857 C C . MET A 1 225 ? -18.796 12.455 13.528 1.00 73.12 225 MET A C 1
ATOM 1859 O O . MET A 1 225 ? -18.286 13.444 14.036 1.00 73.12 225 MET A O 1
ATOM 1863 N N . VAL A 1 226 ? -18.466 11.223 13.922 1.00 73.50 226 VAL A N 1
ATOM 1864 C CA . VAL A 1 226 ? -17.513 10.977 15.023 1.00 73.50 226 VAL A CA 1
ATOM 1865 C C . VAL A 1 226 ? -16.088 11.419 14.672 1.00 73.50 226 VAL A C 1
ATOM 1867 O O . VAL A 1 226 ? -15.362 11.905 15.539 1.00 73.50 226 VAL A O 1
ATOM 1870 N N . LEU A 1 227 ? -15.676 11.283 13.410 1.00 75.00 227 LEU A N 1
ATOM 1871 C CA . LEU A 1 227 ? -14.336 11.664 12.946 1.00 75.00 227 LEU A CA 1
ATOM 1872 C C . LEU A 1 227 ? -14.159 13.169 12.695 1.00 75.00 227 LEU A C 1
ATOM 1874 O O . LEU A 1 227 ? -13.040 13.690 12.793 1.00 75.00 227 LEU A O 1
ATOM 1878 N N . GLU A 1 228 ? -15.232 13.870 12.340 1.00 74.88 228 GLU A N 1
ATOM 1879 C CA . GLU A 1 228 ? -15.223 15.307 12.049 1.00 74.88 228 GLU A CA 1
ATOM 1880 C C . GLU A 1 228 ? -15.634 16.139 13.271 1.00 74.88 228 GLU A C 1
ATOM 1882 O O . GLU A 1 228 ? -14.994 17.144 13.613 1.00 74.88 228 GLU A O 1
ATOM 1887 N N . GLN A 1 229 ? -16.678 15.706 13.977 1.00 70.75 229 GLN A N 1
ATOM 1888 C CA . GLN A 1 229 ? -17.230 16.401 15.129 1.00 70.75 229 GLN A CA 1
ATOM 1889 C C . GLN A 1 229 ? -16.535 15.929 16.402 1.00 70.75 229 GLN A C 1
ATOM 1891 O O . GLN A 1 229 ? -16.986 15.036 17.113 1.00 70.75 229 GLN A O 1
ATOM 1896 N N . ASN A 1 230 ? -15.417 16.587 16.707 1.00 66.06 230 ASN A N 1
ATOM 1897 C CA . ASN A 1 230 ? -14.765 16.454 18.005 1.00 66.06 230 ASN A CA 1
ATOM 1898 C C . ASN A 1 230 ? -15.785 16.661 19.148 1.00 66.06 230 ASN A C 1
ATOM 1900 O O . ASN A 1 230 ? -16.648 17.539 19.042 1.00 66.06 230 ASN A O 1
ATOM 1904 N N . PRO A 1 231 ? -15.648 15.937 20.266 1.00 63.59 231 PRO A N 1
ATOM 1905 C CA . PRO A 1 231 ? -16.515 16.097 21.418 1.00 63.59 231 PRO A CA 1
ATOM 1906 C C . PRO A 1 231 ? -16.182 17.436 22.089 1.00 63.59 231 PRO A C 1
ATOM 1908 O O . PRO A 1 231 ? -15.068 17.971 21.953 1.00 63.59 231 PRO A O 1
ATOM 1911 N N . VAL A 1 232 ? -17.153 17.999 22.800 1.00 63.41 232 VAL A N 1
ATOM 1912 C CA . VAL A 1 232 ? -16.996 19.286 23.487 1.00 63.41 232 VAL A CA 1
ATOM 1913 C C . VAL A 1 232 ? -16.057 19.099 24.693 1.00 63.41 232 VAL A C 1
ATOM 1915 O O . VAL A 1 232 ? -16.283 18.217 25.509 1.00 63.41 232 VAL A O 1
ATOM 1918 N N . GLY A 1 233 ? -14.965 19.876 24.790 1.00 65.56 233 GLY A N 1
ATOM 1919 C CA . GLY A 1 233 ? -13.970 19.768 25.880 1.00 65.56 233 GLY A CA 1
ATOM 1920 C C . GLY A 1 233 ? -12.532 20.169 25.496 1.00 65.56 233 GLY A C 1
ATOM 1921 O O . GLY A 1 233 ? -12.232 20.392 24.317 1.00 65.56 233 GLY A O 1
ATOM 1922 N N . LYS A 1 234 ? -11.624 20.269 26.486 1.00 62.97 234 LYS A N 1
ATOM 1923 C CA . LYS A 1 234 ? -10.189 20.600 26.304 1.00 62.97 234 LYS A CA 1
ATOM 1924 C C . LYS A 1 234 ? -9.281 19.391 26.592 1.00 62.97 234 LYS A C 1
ATOM 1926 O O . LYS A 1 234 ? -9.659 18.456 27.285 1.00 62.97 234 LYS A O 1
ATOM 1931 N N . ARG A 1 235 ? -8.064 19.389 26.025 1.00 66.31 235 ARG A N 1
ATOM 1932 C CA . ARG A 1 235 ? -7.052 18.343 26.281 1.00 66.31 235 ARG A CA 1
ATOM 1933 C C . ARG A 1 235 ? -6.276 18.689 27.561 1.00 66.31 235 ARG A C 1
ATOM 1935 O O . ARG A 1 235 ? -5.904 19.852 27.717 1.00 66.31 235 ARG A O 1
ATOM 1942 N N . PRO A 1 236 ? -5.976 17.714 28.436 1.00 66.62 236 PRO A N 1
ATOM 1943 C CA . PRO A 1 236 ? -5.091 17.931 29.578 1.00 66.62 236 PRO A CA 1
ATOM 1944 C C . PRO A 1 236 ? -3.724 18.450 29.158 1.00 66.62 236 PRO A C 1
ATOM 1946 O O . PRO A 1 236 ? -3.179 18.015 28.139 1.00 66.62 236 PRO A O 1
ATOM 1949 N N . LEU A 1 237 ? -3.157 19.324 29.985 1.00 70.62 237 LEU A N 1
ATOM 1950 C CA . LEU A 1 237 ? -1.769 19.754 29.862 1.00 70.62 237 LEU A CA 1
ATOM 1951 C C . LEU A 1 237 ? -0.820 18.597 30.234 1.00 70.62 237 LEU A C 1
ATOM 1953 O O . LEU A 1 237 ? -1.140 17.774 31.093 1.00 70.62 237 LEU A O 1
ATOM 1957 N N . GLY A 1 238 ? 0.348 18.528 29.587 1.00 76.38 238 GLY A N 1
ATOM 1958 C CA . GLY A 1 238 ? 1.386 17.523 29.858 1.00 76.38 238 GLY A CA 1
ATOM 1959 C C . GLY A 1 238 ? 1.522 16.464 28.761 1.00 76.38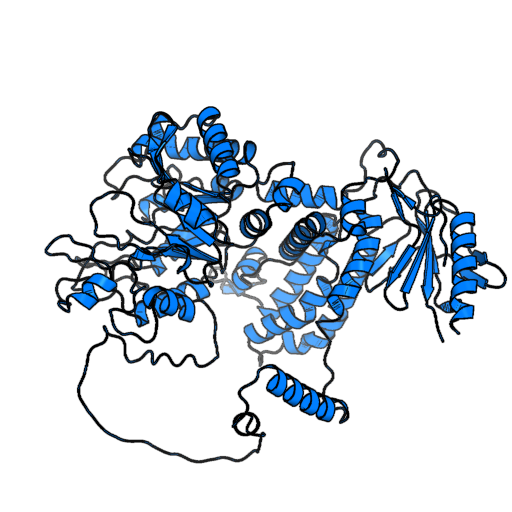 238 GLY A C 1
ATOM 1960 O O . GLY A 1 238 ? 1.612 16.802 27.584 1.00 76.38 238 GLY A O 1
ATOM 1961 N N . ARG A 1 239 ? 1.570 15.177 29.143 1.00 71.38 239 ARG A N 1
ATOM 1962 C CA . ARG A 1 239 ? 1.726 14.024 28.230 1.00 71.38 239 ARG A CA 1
ATOM 1963 C C . ARG A 1 239 ? 0.389 13.290 28.036 1.00 71.38 239 ARG A C 1
ATOM 1965 O O . ARG A 1 239 ? 0.171 12.247 28.658 1.00 71.38 239 ARG A O 1
ATOM 1972 N N . PRO A 1 240 ? -0.532 13.815 27.214 1.00 69.75 240 PRO A N 1
ATOM 1973 C CA . PRO A 1 240 ? -1.800 13.152 26.959 1.00 69.75 240 PRO A CA 1
ATOM 1974 C C . PRO A 1 240 ? -1.596 11.838 26.192 1.00 69.75 240 PRO A C 1
ATOM 1976 O O . PRO A 1 240 ? -0.612 11.663 25.471 1.00 69.75 240 PRO A O 1
ATOM 1979 N N . LYS A 1 241 ? -2.555 10.913 26.322 1.00 72.12 241 LYS A N 1
ATOM 1980 C CA . LYS A 1 241 ? -2.582 9.675 25.525 1.00 72.12 241 LYS A CA 1
ATOM 1981 C C . LYS A 1 241 ? -2.627 10.003 24.022 1.00 72.12 241 LYS A C 1
ATOM 1983 O O . LYS A 1 241 ? -3.083 11.082 23.644 1.00 72.12 241 LYS A O 1
ATOM 1988 N N . LEU A 1 242 ? -2.113 9.089 23.194 1.00 74.00 242 LEU A N 1
ATOM 1989 C CA . LEU A 1 242 ? -2.162 9.182 21.730 1.00 74.00 242 LEU A CA 1
ATOM 1990 C C . LEU A 1 242 ? -3.535 8.758 21.221 1.00 74.00 242 LEU A C 1
ATOM 1992 O O . LEU A 1 242 ? -3.988 7.665 21.566 1.00 74.00 242 LEU A O 1
ATOM 1996 N N . ARG A 1 243 ? -4.159 9.586 20.382 1.00 78.19 243 ARG A N 1
ATOM 1997 C CA . ARG A 1 243 ? -5.432 9.268 19.723 1.00 78.19 243 ARG A CA 1
ATOM 1998 C C . ARG A 1 243 ? -5.216 8.319 18.562 1.00 78.19 243 ARG A C 1
ATOM 2000 O O . ARG A 1 243 ? -4.135 8.273 17.982 1.00 78.19 243 ARG A O 1
ATOM 2007 N N . TRP A 1 244 ? -6.291 7.656 18.157 1.00 83.81 244 TRP A N 1
ATOM 2008 C CA . TRP A 1 244 ? -6.303 6.937 16.889 1.00 83.81 244 TRP A CA 1
ATOM 2009 C C . TRP A 1 244 ? -5.965 7.864 15.706 1.00 83.81 244 TRP A C 1
ATOM 2011 O O . TRP A 1 244 ? -5.072 7.552 14.927 1.00 83.81 244 TRP A O 1
ATOM 2021 N N . GLU A 1 245 ? -6.557 9.064 15.650 1.00 81.56 245 GLU A N 1
ATOM 2022 C CA . GLU A 1 245 ? -6.233 10.078 14.629 1.00 81.56 245 GLU A CA 1
ATOM 2023 C C . GLU A 1 245 ? -4.762 10.536 14.695 1.00 81.56 245 GLU A C 1
ATOM 2025 O O . GLU A 1 245 ? -4.159 10.806 13.661 1.00 81.56 245 GLU A O 1
ATOM 2030 N N . ASP A 1 246 ? -4.164 10.600 15.895 1.00 82.81 246 ASP A N 1
ATOM 2031 C CA . ASP A 1 246 ? -2.743 10.948 16.048 1.00 82.81 246 ASP A CA 1
ATOM 2032 C C . ASP A 1 246 ? -1.846 9.852 15.431 1.00 82.81 246 ASP A C 1
ATOM 2034 O O . ASP A 1 246 ? -0.781 10.159 14.898 1.00 82.81 246 ASP A O 1
ATOM 2038 N N . LEU A 1 247 ? -2.271 8.582 15.481 1.00 85.12 247 LEU A N 1
ATOM 2039 C CA . LEU A 1 247 ? -1.572 7.484 14.809 1.00 85.12 247 LEU A CA 1
ATOM 2040 C C . LEU A 1 247 ? -1.808 7.471 13.304 1.00 85.12 247 LEU A C 1
ATOM 2042 O O . LEU A 1 247 ? -0.851 7.242 12.587 1.00 85.12 247 LEU A O 1
ATOM 2046 N N . VAL A 1 248 ? -3.020 7.755 12.819 1.00 84.75 248 VAL A N 1
ATOM 2047 C CA . VAL A 1 248 ? -3.275 7.883 11.371 1.00 84.75 248 VAL A CA 1
ATOM 2048 C C . VAL A 1 248 ? -2.380 8.964 10.768 1.00 84.75 248 VAL A C 1
ATOM 2050 O O . VAL A 1 248 ? -1.722 8.720 9.766 1.00 84.75 248 VAL A O 1
ATOM 2053 N N . LYS A 1 249 ? -2.284 10.131 11.420 1.00 83.25 249 LYS A N 1
ATOM 2054 C CA . LYS A 1 249 ? -1.380 11.209 10.991 1.00 83.25 249 LYS A CA 1
ATOM 2055 C C . LYS A 1 249 ? 0.071 10.749 10.941 1.00 83.25 249 LYS A C 1
ATOM 2057 O O . LYS A 1 249 ? 0.707 10.911 9.912 1.00 83.25 249 LYS A O 1
ATOM 2062 N N . ARG A 1 250 ? 0.558 10.111 12.010 1.00 82.56 250 ARG A N 1
ATOM 2063 C CA . ARG A 1 250 ? 1.924 9.573 12.045 1.00 82.56 250 ARG A CA 1
ATOM 2064 C C . ARG A 1 250 ? 2.158 8.518 10.970 1.00 82.56 250 ARG A C 1
ATOM 2066 O O . ARG A 1 250 ? 3.198 8.518 10.337 1.00 82.56 250 ARG A O 1
ATOM 2073 N N . ASP A 1 251 ? 1.210 7.610 10.774 1.00 82.75 251 ASP A N 1
ATOM 2074 C CA . ASP A 1 251 ? 1.328 6.548 9.782 1.00 82.75 251 ASP A CA 1
ATOM 2075 C C . ASP A 1 251 ? 1.460 7.123 8.369 1.00 82.75 251 ASP A C 1
ATOM 2077 O O . ASP A 1 251 ? 2.190 6.561 7.562 1.00 82.75 251 ASP A O 1
ATOM 2081 N N . ILE A 1 252 ? 0.781 8.237 8.096 1.00 76.06 252 ILE A N 1
ATOM 2082 C CA . ILE A 1 252 ? 0.824 8.956 6.820 1.00 76.06 252 ILE A CA 1
ATOM 2083 C C . ILE A 1 252 ? 2.104 9.775 6.696 1.00 76.06 252 ILE A C 1
ATOM 2085 O O . ILE A 1 252 ? 2.742 9.726 5.650 1.00 76.06 252 ILE A O 1
ATOM 2089 N N . GLU A 1 253 ? 2.528 10.454 7.763 1.00 72.00 253 GLU A N 1
ATOM 2090 C CA . GLU A 1 253 ? 3.822 11.145 7.836 1.00 72.00 253 GLU A CA 1
ATOM 2091 C C . GLU A 1 253 ? 4.990 10.173 7.595 1.00 72.00 253 GLU A C 1
ATOM 2093 O O . GLU A 1 253 ? 5.890 10.474 6.815 1.00 72.00 253 GLU A O 1
ATOM 2098 N N . ASP A 1 254 ? 4.948 8.976 8.191 1.00 66.00 254 ASP A N 1
ATOM 2099 C CA . ASP A 1 254 ? 5.932 7.903 7.979 1.00 66.00 254 ASP A CA 1
ATOM 2100 C C . ASP A 1 254 ? 5.978 7.438 6.510 1.00 66.00 254 ASP A C 1
ATOM 2102 O O . ASP A 1 254 ? 6.993 6.906 6.062 1.00 66.00 254 ASP A O 1
ATOM 2106 N N . LEU A 1 255 ? 4.881 7.611 5.766 1.00 61.31 255 LEU A N 1
ATOM 2107 C CA . LEU A 1 255 ? 4.773 7.308 4.335 1.00 61.31 255 LEU A CA 1
ATOM 2108 C C . LEU A 1 255 ? 5.032 8.543 3.449 1.00 61.31 255 LEU A C 1
ATOM 2110 O O . LEU A 1 255 ? 4.819 8.491 2.238 1.00 61.31 255 LEU A O 1
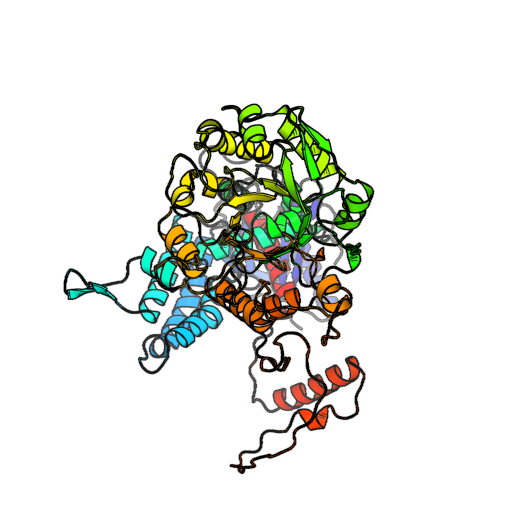ATOM 2114 N N . GLY A 1 256 ? 5.490 9.655 4.031 1.00 53.34 256 GLY A N 1
ATOM 2115 C CA . GLY A 1 256 ? 5.787 10.895 3.312 1.00 53.34 256 GLY A CA 1
ATOM 2116 C C . GLY A 1 256 ? 4.547 11.691 2.890 1.00 53.34 256 GLY A C 1
ATOM 2117 O O . GLY A 1 256 ? 4.649 12.550 2.018 1.00 53.34 256 GLY A O 1
ATOM 2118 N N . GLY A 1 257 ? 3.377 11.403 3.468 1.00 57.88 257 GLY A N 1
ATOM 2119 C CA . GLY A 1 257 ? 2.146 12.167 3.270 1.00 57.88 257 GLY A CA 1
ATOM 2120 C C . GLY A 1 257 ? 2.062 13.400 4.177 1.00 57.88 257 GLY A C 1
ATOM 2121 O O . GLY A 1 257 ? 2.625 13.442 5.270 1.00 57.88 257 GLY A O 1
ATOM 2122 N N . GLY A 1 258 ? 1.356 14.430 3.710 1.00 56.53 258 GLY A N 1
ATOM 2123 C CA . GLY A 1 258 ? 1.197 15.700 4.424 1.00 56.53 258 GLY A CA 1
ATOM 2124 C C . GLY A 1 258 ? 0.178 15.657 5.568 1.00 56.53 258 GLY A C 1
ATOM 2125 O O . GLY A 1 258 ? -0.599 14.717 5.726 1.00 56.53 258 GLY A O 1
ATOM 2126 N N . ALA A 1 259 ? 0.135 16.736 6.356 1.00 54.56 259 ALA A N 1
ATOM 2127 C CA . ALA A 1 259 ? -0.666 16.820 7.582 1.00 54.56 259 ALA A CA 1
ATOM 2128 C C . ALA A 1 259 ? -2.194 16.744 7.368 1.00 54.56 259 ALA A C 1
ATOM 2130 O O . ALA A 1 259 ? -2.932 16.425 8.310 1.00 54.56 259 ALA A O 1
ATOM 2131 N N . ASN A 1 260 ? -2.682 17.039 6.156 1.00 71.50 260 ASN A N 1
ATOM 2132 C CA . ASN A 1 260 ? -4.110 17.129 5.850 1.00 71.50 260 ASN A CA 1
ATOM 2133 C C . ASN A 1 260 ? -4.672 15.860 5.192 1.00 71.50 260 ASN A C 1
ATOM 2135 O O . ASN A 1 260 ? -5.261 15.884 4.117 1.00 71.50 260 ASN A O 1
ATOM 2139 N N . TRP A 1 261 ? -4.483 14.726 5.864 1.00 76.25 261 TRP A N 1
ATOM 2140 C CA . TRP A 1 261 ? -4.831 13.409 5.336 1.00 76.25 261 TRP A CA 1
ATOM 2141 C C . TRP A 1 261 ? -6.311 13.185 5.000 1.00 76.25 261 TRP A C 1
ATOM 2143 O O . TRP A 1 261 ? -6.619 12.274 4.238 1.00 76.25 261 TRP A O 1
ATOM 2153 N N . LYS A 1 262 ? -7.235 13.967 5.573 1.00 80.38 262 LYS A N 1
ATOM 2154 C CA . LYS A 1 262 ? -8.676 13.798 5.327 1.00 80.38 262 LYS A CA 1
ATOM 2155 C C . LYS A 1 262 ? -9.045 14.180 3.895 1.00 80.38 262 LYS A C 1
ATOM 2157 O O . LYS A 1 262 ? -9.815 13.462 3.270 1.00 80.38 262 LYS A O 1
ATOM 2162 N N . ASP A 1 263 ? -8.433 15.232 3.363 1.00 75.12 263 ASP A N 1
ATOM 2163 C CA . ASP A 1 263 ? -8.639 15.644 1.972 1.00 75.12 263 ASP A CA 1
ATOM 2164 C C . ASP A 1 263 ? -8.034 14.613 1.013 1.00 75.12 263 ASP A C 1
ATOM 2166 O O . ASP A 1 263 ? -8.659 14.231 0.028 1.00 75.12 263 ASP A O 1
ATOM 2170 N N . LEU A 1 264 ? -6.870 14.056 1.368 1.00 69.06 264 LEU A N 1
ATOM 2171 C CA . LEU A 1 264 ? -6.237 12.961 0.618 1.00 69.06 264 LEU A CA 1
ATOM 2172 C C . LEU A 1 264 ? -7.131 11.722 0.586 1.00 69.06 264 LEU A C 1
ATOM 2174 O O . LEU A 1 264 ? -7.274 11.068 -0.440 1.00 69.06 264 LEU A O 1
ATOM 2178 N N . ALA A 1 265 ? -7.759 11.413 1.721 1.00 77.00 265 ALA A N 1
ATOM 2179 C CA . ALA A 1 265 ? -8.694 10.312 1.848 1.00 77.00 265 ALA A CA 1
ATOM 2180 C C . ALA A 1 265 ? -9.970 10.504 1.023 1.00 77.00 265 ALA A C 1
ATOM 2182 O O . ALA A 1 265 ? -10.623 9.504 0.736 1.00 77.00 265 ALA A O 1
ATOM 2183 N N . MET A 1 266 ? -10.353 11.719 0.624 1.00 76.56 266 MET A N 1
ATOM 2184 C CA . MET A 1 266 ? -11.538 11.910 -0.220 1.00 76.56 266 MET A CA 1
ATOM 2185 C C . MET A 1 266 ? -11.332 11.351 -1.628 1.00 76.56 266 MET A C 1
ATOM 2187 O O . MET A 1 266 ? -12.249 10.734 -2.172 1.00 76.56 266 MET A O 1
ATOM 2191 N N . ASN A 1 267 ? -10.123 11.474 -2.179 1.00 71.25 267 ASN A N 1
ATOM 2192 C CA . ASN A 1 267 ? -9.763 10.814 -3.427 1.00 71.25 267 ASN A CA 1
ATOM 2193 C C . ASN A 1 267 ? -9.468 9.329 -3.141 1.00 71.25 267 ASN A C 1
ATOM 2195 O O . ASN A 1 267 ? -8.427 8.971 -2.587 1.00 71.25 267 ASN A O 1
ATOM 2199 N N . ARG A 1 268 ? -10.423 8.447 -3.475 1.00 69.19 268 ARG A N 1
ATOM 2200 C CA . ARG A 1 268 ? -10.331 6.995 -3.219 1.00 69.19 268 ARG A CA 1
ATOM 2201 C C . ARG A 1 268 ? -9.074 6.385 -3.827 1.00 69.19 268 ARG A C 1
ATOM 2203 O O . ARG A 1 268 ? -8.481 5.499 -3.216 1.00 69.19 268 ARG A O 1
ATOM 2210 N N . ASP A 1 269 ? -8.710 6.873 -4.991 1.00 60.88 269 ASP A N 1
ATOM 2211 C CA . ASP A 1 269 ? -7.714 6.327 -5.889 1.00 60.88 269 ASP A CA 1
ATOM 2212 C C . ASP A 1 269 ? -6.309 6.758 -5.488 1.00 60.88 269 ASP A C 1
ATOM 2214 O O . ASP A 1 269 ? -5.468 5.911 -5.184 1.00 60.88 269 ASP A O 1
ATOM 2218 N N . ALA A 1 270 ? -6.113 8.059 -5.268 1.00 60.91 270 ALA A N 1
ATOM 2219 C CA . ALA A 1 270 ? -4.906 8.584 -4.637 1.00 60.91 270 ALA A CA 1
ATOM 2220 C C . ALA A 1 270 ? -4.679 7.963 -3.247 1.00 60.91 270 ALA A C 1
ATOM 2222 O O . ALA A 1 270 ? -3.557 7.603 -2.897 1.00 60.91 270 ALA A O 1
ATOM 2223 N N . TRP A 1 271 ? -5.743 7.741 -2.464 1.00 69.56 271 TRP A N 1
ATOM 2224 C CA . TRP A 1 271 ? -5.640 7.044 -1.179 1.00 69.56 271 TRP A CA 1
ATOM 2225 C C . TRP A 1 271 ? -5.257 5.567 -1.335 1.00 69.56 271 TRP A C 1
ATOM 2227 O O . TRP A 1 271 ? -4.505 5.038 -0.514 1.00 69.56 271 TRP A O 1
ATOM 2237 N N . ARG A 1 272 ? -5.788 4.887 -2.362 1.00 64.50 272 ARG A N 1
ATOM 2238 C CA . ARG A 1 272 ? -5.545 3.464 -2.651 1.00 64.50 272 ARG A CA 1
ATOM 2239 C C . ARG A 1 272 ? -4.154 3.218 -3.226 1.00 64.50 272 ARG A C 1
ATOM 2241 O O . ARG A 1 272 ? -3.624 2.137 -3.015 1.00 64.50 272 ARG A O 1
ATOM 2248 N N . ILE A 1 273 ? -3.575 4.179 -3.929 1.00 55.62 273 ILE A N 1
ATOM 2249 C CA . ILE A 1 273 ? -2.274 4.017 -4.577 1.00 55.62 273 ILE A CA 1
ATOM 2250 C C . ILE A 1 273 ? -1.163 4.677 -3.752 1.00 55.62 273 ILE A C 1
ATOM 2252 O O . ILE A 1 273 ? -0.125 4.073 -3.534 1.00 55.62 273 ILE A O 1
ATOM 2256 N N . GLY A 1 274 ? -1.388 5.858 -3.173 1.00 53.78 274 GLY A N 1
ATOM 2257 C CA . GLY A 1 274 ? -0.361 6.614 -2.445 1.00 53.78 274 GLY A CA 1
ATOM 2258 C C . GLY A 1 274 ? 0.194 5.945 -1.179 1.00 53.78 274 GLY A C 1
ATOM 2259 O O . GLY A 1 274 ? 1.313 6.252 -0.771 1.00 53.78 274 GLY A O 1
ATOM 2260 N N . TYR A 1 275 ? -0.566 5.039 -0.552 1.00 55.56 275 TYR A N 1
ATOM 2261 C CA . TYR A 1 275 ? -0.253 4.503 0.785 1.00 55.56 275 TYR A CA 1
ATOM 2262 C C . TYR A 1 275 ? -0.409 2.983 0.914 1.00 55.56 275 TYR A C 1
ATOM 2264 O O . TYR A 1 275 ? -0.280 2.441 2.018 1.00 55.56 275 TYR A O 1
ATOM 2272 N N . PHE A 1 276 ? -0.688 2.287 -0.191 1.00 56.09 276 PHE A N 1
ATOM 2273 C CA . PHE A 1 276 ? -0.762 0.831 -0.223 1.00 56.09 276 PHE A CA 1
ATOM 2274 C C . PHE A 1 276 ? 0.361 0.232 -1.057 1.00 56.09 276 PHE A C 1
ATOM 2276 O O . PHE A 1 276 ? 0.854 0.821 -2.004 1.00 56.09 276 PHE A O 1
ATOM 2283 N N . ASP A 1 277 ? 0.751 -0.961 -0.625 1.00 55.41 277 ASP A N 1
ATOM 2284 C CA . ASP A 1 277 ? 1.727 -1.860 -1.228 1.00 55.41 277 ASP A CA 1
ATOM 2285 C C . ASP A 1 277 ? 1.622 -1.903 -2.767 1.00 55.41 277 ASP A C 1
ATOM 2287 O O . ASP A 1 277 ? 0.598 -2.346 -3.290 1.00 55.41 277 ASP A O 1
ATOM 2291 N N . PHE A 1 278 ? 2.661 -1.427 -3.467 1.00 61.47 278 PHE A N 1
ATOM 2292 C CA . PHE A 1 278 ? 2.772 -1.514 -4.931 1.00 61.47 278 PHE A CA 1
ATOM 2293 C C . PHE A 1 278 ? 3.209 -2.899 -5.401 1.00 61.47 278 PHE A C 1
ATOM 2295 O O . PHE A 1 278 ? 3.159 -3.177 -6.598 1.00 61.47 278 PHE A O 1
ATOM 2302 N N . SER A 1 279 ? 3.597 -3.791 -4.480 1.00 59.25 279 SER A N 1
ATOM 2303 C CA . SER A 1 279 ? 3.723 -5.198 -4.831 1.00 59.25 279 SER A CA 1
ATOM 2304 C C . SER A 1 279 ? 2.367 -5.698 -5.337 1.00 59.25 279 SER A C 1
ATOM 2306 O O . SER A 1 279 ? 1.358 -5.614 -4.629 1.00 59.25 279 SER A O 1
ATOM 2308 N N . ASN A 1 280 ? 2.336 -6.240 -6.557 1.00 69.19 280 ASN A N 1
ATOM 2309 C CA . ASN A 1 280 ? 1.126 -6.747 -7.221 1.00 69.19 280 ASN A CA 1
ATOM 2310 C C . ASN A 1 280 ? 0.207 -5.680 -7.849 1.00 69.19 280 ASN A C 1
ATOM 2312 O O . ASN A 1 280 ? -1.005 -5.888 -7.900 1.00 69.19 280 ASN A O 1
ATOM 2316 N N . LYS A 1 281 ? 0.752 -4.538 -8.292 1.00 84.50 281 LYS A N 1
ATOM 2317 C CA . LYS A 1 281 ? 0.022 -3.540 -9.094 1.00 84.50 281 LYS A CA 1
ATOM 2318 C C . LYS A 1 281 ? 0.355 -3.624 -10.574 1.00 84.50 281 LYS A C 1
ATOM 2320 O O . LYS A 1 281 ? 1.518 -3.811 -10.915 1.00 84.50 281 LYS A O 1
ATOM 2325 N N . ILE A 1 282 ? -0.667 -3.457 -11.412 1.00 91.69 282 ILE A N 1
ATOM 2326 C CA . ILE A 1 282 ? -0.557 -3.467 -12.874 1.00 91.69 282 ILE A CA 1
ATOM 2327 C C . ILE A 1 282 ? -0.823 -2.055 -13.383 1.00 91.69 282 ILE A C 1
ATOM 2329 O O . ILE A 1 282 ? -1.958 -1.580 -13.366 1.00 91.69 282 ILE A O 1
ATOM 2333 N N . ILE A 1 283 ? 0.231 -1.371 -13.806 1.00 93.12 283 ILE A N 1
ATOM 2334 C CA . ILE A 1 283 ? 0.146 -0.026 -14.374 1.00 93.12 283 ILE A CA 1
ATOM 2335 C C . ILE A 1 283 ? 0.232 -0.161 -15.889 1.00 93.12 283 ILE A C 1
ATOM 2337 O O . ILE A 1 283 ? 1.115 -0.846 -16.395 1.00 93.12 283 ILE A O 1
ATOM 2341 N N . CYS A 1 284 ? -0.682 0.470 -16.614 1.00 94.75 284 CYS A N 1
ATOM 2342 C CA . CYS A 1 284 ? -0.696 0.423 -18.072 1.00 94.75 284 CYS A CA 1
ATOM 2343 C C . CYS A 1 284 ? -0.246 1.763 -18.632 1.00 94.75 284 CYS A C 1
ATOM 2345 O O . CYS A 1 284 ? -0.843 2.797 -18.339 1.00 94.75 284 CYS A O 1
ATOM 2347 N N . TYR A 1 285 ? 0.823 1.736 -19.412 1.00 92.06 285 TYR A N 1
ATOM 2348 C CA . TYR A 1 285 ? 1.386 2.912 -20.054 1.00 92.06 285 TYR A CA 1
ATOM 2349 C C . TYR A 1 285 ? 0.632 3.201 -21.351 1.00 92.06 285 TYR A C 1
ATOM 2351 O O . TYR A 1 285 ? 0.543 2.338 -22.228 1.00 92.06 285 TYR A O 1
ATOM 2359 N N . TYR A 1 286 ? 0.111 4.412 -21.473 1.00 91.12 286 TYR A N 1
ATOM 2360 C CA . TYR A 1 286 ? -0.658 4.867 -22.620 1.00 91.12 286 TYR A CA 1
ATOM 2361 C C . TYR A 1 286 ? -0.044 6.157 -23.158 1.00 91.12 286 TYR A C 1
ATOM 2363 O O . TYR A 1 286 ? 0.075 7.153 -22.439 1.00 91.12 286 TYR A O 1
ATOM 2371 N N . GLN A 1 287 ? 0.353 6.136 -24.423 1.00 84.19 287 GLN A N 1
ATOM 2372 C CA . GLN A 1 287 ? 0.972 7.275 -25.081 1.00 84.19 287 GLN A CA 1
ATOM 2373 C C . GLN A 1 287 ? -0.055 8.124 -25.821 1.00 84.19 287 GLN A C 1
ATOM 2375 O O . GLN A 1 287 ? -0.051 9.343 -25.658 1.00 84.19 287 GLN A O 1
ATOM 2380 N N . GLY A 1 288 ? -0.982 7.524 -26.568 1.00 77.38 288 GLY A N 1
ATOM 2381 C CA . GLY A 1 288 ? -1.870 8.287 -27.449 1.00 77.38 288 GLY A CA 1
ATOM 2382 C C . GLY A 1 288 ? -1.134 8.918 -28.642 1.00 77.38 288 GLY A C 1
ATOM 2383 O O . GLY A 1 288 ? 0.035 8.643 -28.901 1.00 77.38 288 GLY A O 1
ATOM 2384 N N . THR A 1 289 ? -1.828 9.765 -29.405 1.00 66.12 289 THR A N 1
ATOM 2385 C CA . THR A 1 289 ? -1.423 10.165 -30.768 1.00 66.12 289 THR A CA 1
ATOM 2386 C C . THR A 1 289 ? -0.646 11.481 -30.863 1.00 66.12 289 THR A C 1
ATOM 2388 O O . THR A 1 289 ? -0.658 12.119 -31.918 1.00 66.12 289 THR A O 1
ATOM 2391 N N . ARG A 1 290 ? 0.005 11.938 -29.789 1.00 56.50 290 ARG A N 1
ATOM 2392 C CA . ARG A 1 290 ? 0.711 13.222 -29.831 1.00 56.50 290 ARG A CA 1
ATOM 2393 C C . ARG A 1 290 ? 2.046 13.098 -30.571 1.00 56.50 290 ARG A C 1
ATOM 2395 O O . ARG A 1 290 ? 2.896 12.291 -30.219 1.00 56.50 290 ARG A O 1
ATOM 2402 N N . ASP A 1 291 ? 2.148 13.909 -31.619 1.00 50.19 291 ASP A N 1
ATOM 2403 C CA . ASP A 1 291 ? 3.269 14.198 -32.517 1.00 50.19 291 ASP A CA 1
ATOM 2404 C C . ASP A 1 291 ? 4.649 13.542 -32.213 1.00 50.19 291 ASP A C 1
ATOM 2406 O O . ASP A 1 291 ? 5.378 13.976 -31.325 1.00 50.19 291 ASP A O 1
ATOM 2410 N N . GLN A 1 292 ? 5.035 12.598 -33.095 1.00 49.84 292 GLN A N 1
ATOM 2411 C CA . GLN A 1 292 ? 6.332 12.466 -33.808 1.00 49.84 292 GLN A CA 1
ATOM 2412 C C . GLN A 1 292 ? 7.119 11.127 -33.736 1.00 49.84 292 GLN A C 1
ATOM 2414 O O . GLN A 1 292 ? 7.260 10.460 -32.717 1.00 49.84 292 GLN A O 1
ATOM 2419 N N . VAL A 1 293 ? 7.737 10.823 -34.892 1.00 43.72 293 VAL A N 1
ATOM 2420 C CA . VAL A 1 293 ? 8.802 9.844 -35.226 1.00 43.72 293 VAL A CA 1
ATOM 2421 C C . VAL A 1 293 ? 8.404 8.378 -35.442 1.00 43.72 293 VAL A C 1
ATOM 2423 O O . VAL A 1 293 ? 8.869 7.791 -36.420 1.00 43.72 293 VAL A O 1
ATOM 2426 N N . LEU A 1 294 ? 7.549 7.781 -34.612 1.00 49.03 294 LEU A N 1
ATOM 2427 C CA . LEU A 1 294 ? 7.128 6.378 -34.769 1.00 49.03 294 LEU A CA 1
ATOM 2428 C C . LEU A 1 294 ? 5.626 6.293 -35.092 1.00 49.03 294 LEU A C 1
ATOM 2430 O O . LEU A 1 294 ? 4.856 7.087 -34.555 1.00 49.03 294 LEU A O 1
ATOM 2434 N N . PRO A 1 295 ? 5.179 5.375 -35.971 1.00 49.75 295 PRO A N 1
ATOM 2435 C CA . PRO A 1 295 ? 3.759 5.210 -36.264 1.00 49.75 295 PRO A CA 1
ATOM 2436 C C . PRO A 1 295 ? 3.048 4.646 -35.025 1.00 49.75 295 PRO A C 1
ATOM 2438 O O . PRO A 1 295 ? 3.103 3.448 -34.762 1.00 49.75 295 PRO A O 1
ATOM 2441 N N . VAL A 1 296 ? 2.414 5.518 -34.240 1.00 56.69 296 VAL A N 1
ATOM 2442 C CA . VAL A 1 296 ? 1.530 5.128 -33.132 1.00 56.69 296 VAL A CA 1
ATOM 2443 C C . VAL A 1 296 ? 0.103 5.073 -33.663 1.00 56.69 296 VAL A C 1
ATOM 2445 O O . VAL A 1 296 ? -0.359 6.004 -34.327 1.00 56.69 296 VAL A O 1
ATOM 2448 N N . GLN A 1 297 ? -0.591 3.966 -33.414 1.00 62.97 297 GLN A N 1
ATOM 2449 C CA . GLN A 1 297 ? -1.969 3.792 -33.859 1.00 62.97 297 GLN A CA 1
ATOM 2450 C C . GLN A 1 297 ? -2.948 4.547 -32.947 1.00 62.97 297 GLN A C 1
ATOM 2452 O O . GLN A 1 297 ? -2.689 4.766 -31.767 1.00 62.97 297 GLN A O 1
ATOM 2457 N N . HIS A 1 298 ? -4.095 4.954 -33.496 1.00 73.38 298 HIS A N 1
ATOM 2458 C CA . HIS A 1 298 ? -5.120 5.672 -32.739 1.00 73.38 298 HIS A CA 1
ATOM 2459 C C . HIS A 1 298 ? -5.920 4.698 -31.854 1.00 73.38 298 HIS A C 1
ATOM 2461 O O . HIS A 1 298 ? -6.993 4.221 -32.241 1.00 73.38 298 HIS A O 1
ATOM 2467 N N . LEU A 1 299 ? -5.411 4.413 -30.655 1.00 83.06 299 LEU A N 1
ATOM 2468 C CA . LEU A 1 299 ? -6.122 3.672 -29.615 1.00 83.06 299 LEU A CA 1
ATOM 2469 C C . LEU A 1 299 ? -7.040 4.616 -28.821 1.00 83.06 299 LEU A C 1
ATOM 2471 O O . LEU A 1 299 ? -6.618 5.660 -28.341 1.00 83.06 299 LEU A O 1
ATOM 2475 N N . ASP A 1 300 ? -8.316 4.256 -28.670 1.00 85.56 300 ASP A N 1
ATOM 2476 C CA . ASP A 1 300 ? -9.226 4.965 -27.762 1.00 85.56 300 ASP A CA 1
ATOM 2477 C C . ASP A 1 300 ? -8.904 4.572 -26.306 1.00 85.56 300 ASP A C 1
ATOM 2479 O O . ASP A 1 300 ? -8.975 3.375 -25.999 1.00 85.56 300 ASP A O 1
ATOM 2483 N N . PRO A 1 301 ? -8.632 5.526 -25.388 1.00 88.19 301 PRO A N 1
ATOM 2484 C CA . PRO A 1 301 ? -8.351 5.235 -23.980 1.00 88.19 301 PRO A CA 1
ATOM 2485 C C . PRO A 1 301 ? -9.404 4.354 -23.296 1.00 88.19 301 PRO A C 1
ATOM 2487 O O . PRO A 1 301 ? -9.080 3.584 -22.395 1.00 88.19 301 PRO A O 1
ATOM 2490 N N . ARG A 1 302 ? -10.672 4.426 -23.725 1.00 86.50 302 ARG A N 1
ATOM 2491 C CA . ARG A 1 302 ? -11.777 3.612 -23.179 1.00 86.50 302 ARG A CA 1
ATOM 2492 C C . ARG A 1 302 ? -11.670 2.130 -23.525 1.00 86.50 302 ARG A C 1
ATOM 2494 O O . ARG A 1 302 ? -12.382 1.327 -22.935 1.00 86.50 302 ARG A O 1
ATOM 2501 N N . SER A 1 303 ? -10.822 1.782 -24.488 1.00 88.75 303 SER A N 1
ATOM 2502 C CA . SER A 1 303 ? -10.561 0.398 -24.885 1.00 88.75 303 SER A CA 1
ATOM 2503 C C . SER A 1 303 ? -9.429 -0.237 -24.077 1.00 88.75 303 SER A C 1
ATOM 2505 O O . SER A 1 303 ? -9.168 -1.424 -24.253 1.00 88.75 303 SER A O 1
ATOM 2507 N N . LEU A 1 304 ? -8.744 0.525 -23.212 1.00 90.81 304 LEU A N 1
ATOM 2508 C CA . LEU A 1 304 ? -7.704 -0.020 -22.343 1.00 90.81 304 LEU A CA 1
ATOM 2509 C C . LEU A 1 304 ? -8.294 -1.090 -21.402 1.00 90.81 304 LEU A C 1
ATOM 2511 O O . LEU A 1 304 ? -9.386 -0.883 -20.870 1.00 90.81 304 LEU A O 1
ATOM 2515 N N . PRO A 1 305 ? -7.579 -2.204 -21.150 1.00 90.56 305 PRO A N 1
ATOM 2516 C CA . PRO A 1 305 ? -8.077 -3.304 -20.326 1.00 90.56 305 PRO A CA 1
ATOM 2517 C C . PRO A 1 305 ? -8.512 -2.871 -18.923 1.00 90.56 305 PRO A C 1
ATOM 2519 O O . PRO A 1 305 ? -7.850 -2.059 -18.262 1.00 90.56 305 PRO A O 1
ATOM 2522 N N . ASP A 1 306 ? -9.604 -3.456 -18.428 1.00 87.62 306 ASP A N 1
ATOM 2523 C CA . ASP A 1 306 ? -10.150 -3.173 -17.098 1.00 87.62 306 ASP A CA 1
ATOM 2524 C C . ASP A 1 306 ? -9.181 -3.586 -15.980 1.00 87.62 306 ASP A C 1
ATOM 2526 O O . ASP A 1 306 ? -9.144 -2.943 -14.930 1.00 87.62 306 ASP A O 1
ATOM 2530 N N . GLU A 1 307 ? -8.319 -4.567 -16.238 1.00 89.31 307 GLU A N 1
ATOM 2531 C CA . GLU A 1 307 ? -7.337 -5.128 -15.309 1.00 89.31 307 GLU A CA 1
ATOM 2532 C C . GLU A 1 307 ? -6.180 -4.176 -14.969 1.00 89.31 307 GLU A C 1
ATOM 2534 O O . GLU A 1 307 ? -5.474 -4.406 -13.987 1.00 89.31 307 GLU A O 1
ATOM 2539 N N . CYS A 1 308 ? -5.999 -3.080 -15.715 1.00 90.88 308 CYS A N 1
ATOM 2540 C CA . CYS A 1 308 ? -5.063 -2.022 -15.330 1.00 90.88 308 CYS A CA 1
ATOM 2541 C C . CYS A 1 308 ? -5.525 -1.351 -14.020 1.00 90.88 308 CYS A C 1
ATOM 2543 O O . CYS A 1 308 ? -6.577 -0.706 -13.993 1.00 90.88 308 CYS A O 1
ATOM 2545 N N . ASP A 1 309 ? -4.733 -1.443 -12.947 1.00 87.62 309 ASP A N 1
ATOM 2546 C CA . ASP A 1 309 ? -5.000 -0.787 -11.655 1.00 87.62 309 ASP A CA 1
ATOM 2547 C C . ASP A 1 309 ? -4.903 0.747 -11.739 1.00 87.62 309 ASP A C 1
ATOM 2549 O O . ASP A 1 309 ? -5.548 1.450 -10.950 1.00 87.62 309 ASP A O 1
ATOM 2553 N N . ALA A 1 310 ? -4.043 1.236 -12.638 1.00 90.94 310 ALA A N 1
ATOM 2554 C CA . ALA A 1 310 ? -3.764 2.640 -12.921 1.00 90.94 310 ALA A CA 1
ATOM 2555 C C . ALA A 1 310 ? -3.284 2.801 -14.373 1.00 90.94 310 ALA A C 1
ATOM 2557 O O . ALA A 1 310 ? -2.769 1.849 -14.966 1.00 90.94 310 ALA A O 1
ATOM 2558 N N . ILE A 1 311 ? -3.414 4.010 -14.916 1.00 93.69 311 ILE A N 1
ATOM 2559 C CA . ILE A 1 311 ? -2.899 4.376 -16.240 1.00 93.69 311 ILE A CA 1
ATOM 2560 C C . ILE A 1 311 ? -1.744 5.363 -16.061 1.00 93.69 311 ILE A C 1
ATOM 2562 O O . ILE A 1 311 ? -1.894 6.333 -15.319 1.00 93.69 311 ILE A O 1
ATOM 2566 N N . CYS A 1 312 ? -0.609 5.127 -16.721 1.00 94.06 312 CYS A N 1
ATOM 2567 C CA . CYS A 1 312 ? 0.461 6.115 -16.859 1.00 94.06 312 CYS A CA 1
ATOM 2568 C C . CYS A 1 312 ? 0.354 6.765 -18.246 1.00 94.06 312 CYS A C 1
ATOM 2570 O O . CYS A 1 312 ? 0.560 6.091 -19.250 1.00 94.06 312 CYS A O 1
ATOM 2572 N N . TYR A 1 313 ? -0.036 8.039 -18.306 1.00 93.94 313 TYR A N 1
ATOM 2573 C CA . TYR A 1 313 ? -0.168 8.818 -19.537 1.00 93.94 313 TYR A CA 1
ATOM 2574 C C . TYR A 1 313 ? 1.107 9.603 -19.814 1.00 93.94 313 TYR A C 1
ATOM 2576 O O . TYR A 1 313 ? 1.571 10.329 -18.936 1.00 93.94 313 TYR A O 1
ATOM 2584 N N . VAL A 1 314 ? 1.665 9.493 -21.018 1.00 88.75 314 VAL A N 1
ATOM 2585 C CA . VAL A 1 314 ? 3.039 9.973 -21.266 1.00 88.75 314 VAL A CA 1
ATOM 2586 C C . VAL A 1 314 ? 3.198 11.042 -22.334 1.00 88.75 314 VAL A C 1
ATOM 2588 O O . VAL A 1 314 ? 4.301 11.510 -22.578 1.00 88.75 314 VAL A O 1
ATOM 2591 N N . SER A 1 315 ? 2.099 11.495 -22.929 1.00 87.12 315 SER A N 1
ATOM 2592 C CA . SER A 1 315 ? 2.122 12.575 -23.921 1.00 87.12 315 SER A CA 1
ATOM 2593 C C . SER A 1 315 ? 1.984 13.955 -23.275 1.00 87.12 315 SER A C 1
ATOM 2595 O O . SER A 1 315 ? 1.179 14.779 -23.717 1.00 87.12 315 SER A O 1
ATOM 2597 N N . MET A 1 316 ? 2.765 14.219 -22.224 1.00 90.62 316 MET A N 1
ATOM 2598 C CA . MET A 1 316 ? 2.910 15.532 -21.588 1.00 90.62 316 MET A CA 1
ATOM 2599 C C . MET A 1 316 ? 4.393 15.899 -21.530 1.00 90.62 316 MET A C 1
ATOM 2601 O O . MET A 1 316 ? 5.205 15.137 -21.011 1.00 90.62 316 MET A O 1
ATOM 2605 N N . VAL A 1 317 ? 4.733 17.085 -22.030 1.00 90.31 317 VAL A N 1
ATOM 2606 C CA . VAL A 1 317 ? 6.108 17.595 -22.048 1.00 90.31 317 VAL A CA 1
ATOM 2607 C C . VAL A 1 317 ? 6.128 18.948 -21.355 1.00 90.31 317 VAL A C 1
ATOM 2609 O O . VAL A 1 317 ? 5.228 19.758 -21.557 1.00 90.31 317 VAL A O 1
ATOM 2612 N N . ILE A 1 318 ? 7.149 19.188 -20.537 1.00 92.69 318 ILE A N 1
ATOM 2613 C CA . ILE A 1 318 ? 7.413 20.486 -19.917 1.00 92.69 318 ILE A CA 1
ATOM 2614 C C . ILE A 1 318 ? 8.739 21.056 -20.432 1.00 92.69 318 ILE A C 1
ATOM 2616 O O . ILE A 1 318 ? 9.741 20.342 -20.523 1.00 92.69 318 ILE A O 1
ATOM 2620 N N . ASP A 1 319 ? 8.768 22.335 -20.780 1.00 88.44 319 ASP A N 1
ATOM 2621 C CA . ASP A 1 319 ? 9.999 23.004 -21.217 1.00 88.44 319 ASP A CA 1
ATOM 2622 C C . ASP A 1 319 ? 10.797 23.604 -20.040 1.00 88.44 319 ASP A C 1
ATOM 2624 O O . ASP A 1 319 ? 10.447 23.456 -18.862 1.00 88.44 319 ASP A O 1
ATOM 2628 N N . GLN A 1 320 ? 11.918 24.267 -20.330 1.00 83.81 320 GLN A N 1
ATOM 2629 C CA . GLN A 1 320 ? 12.726 24.972 -19.324 1.00 83.81 320 GLN A CA 1
ATOM 2630 C C . GLN A 1 320 ? 12.018 26.155 -18.650 1.00 83.81 320 GLN A C 1
ATOM 2632 O O . GLN A 1 320 ? 12.377 26.506 -17.525 1.00 83.81 320 GLN A O 1
ATOM 2637 N N . GLU A 1 321 ? 11.016 26.751 -19.295 1.00 86.00 321 GLU A N 1
ATOM 2638 C CA . GLU A 1 321 ? 10.211 27.848 -18.744 1.00 86.00 321 GLU A CA 1
ATOM 2639 C C . GLU A 1 321 ? 9.033 27.333 -17.904 1.00 86.00 321 GLU A C 1
ATOM 2641 O O . GLU A 1 321 ? 8.244 28.119 -17.382 1.00 86.00 321 GLU A O 1
ATOM 2646 N N . SER A 1 322 ? 8.959 26.014 -17.693 1.00 87.31 322 SER A N 1
ATOM 2647 C CA . SER A 1 322 ? 7.875 25.345 -16.976 1.00 87.31 322 SER A CA 1
ATOM 2648 C C . SER A 1 322 ? 6.521 25.467 -17.685 1.00 87.31 322 SER A C 1
ATOM 2650 O O . SER A 1 322 ? 5.475 25.455 -17.039 1.00 87.31 322 SER A O 1
ATOM 2652 N N . VAL A 1 323 ? 6.506 25.572 -19.013 1.00 90.25 323 VAL A N 1
ATOM 2653 C CA . VAL A 1 323 ? 5.271 25.541 -19.801 1.00 90.25 323 VAL A CA 1
ATOM 2654 C C . VAL A 1 323 ? 4.897 24.089 -20.075 1.00 90.25 323 VAL A C 1
ATOM 2656 O O . VAL A 1 323 ? 5.698 23.320 -20.605 1.00 90.25 323 VAL A O 1
ATOM 2659 N N . ILE A 1 324 ? 3.677 23.709 -19.688 1.00 93.31 324 ILE A N 1
ATOM 2660 C CA . ILE A 1 324 ? 3.113 22.391 -19.988 1.00 93.31 324 ILE A CA 1
ATOM 2661 C C . ILE A 1 324 ? 2.583 22.414 -21.416 1.00 93.31 324 ILE A C 1
ATOM 2663 O O . ILE A 1 324 ? 1.683 23.187 -21.739 1.00 93.31 324 ILE A O 1
ATOM 2667 N N . ASP A 1 325 ? 3.100 21.515 -22.238 1.00 91.44 325 ASP A N 1
ATOM 2668 C CA . ASP A 1 325 ? 2.545 21.193 -23.540 1.00 91.44 325 ASP A CA 1
ATOM 2669 C C . ASP A 1 325 ? 1.911 19.795 -23.451 1.00 91.44 325 ASP A C 1
ATOM 2671 O O . ASP A 1 325 ? 2.568 18.827 -23.042 1.00 91.44 325 ASP A O 1
ATOM 2675 N N . VAL A 1 326 ? 0.618 19.693 -23.771 1.00 91.00 326 VAL A N 1
ATOM 2676 C CA . VAL A 1 326 ? -0.224 18.489 -23.655 1.00 91.00 326 VAL A CA 1
ATOM 2677 C C . VAL A 1 326 ? -1.446 18.588 -24.565 1.00 91.00 326 VAL A C 1
ATOM 2679 O O . VAL A 1 326 ? -2.031 19.656 -24.718 1.00 91.00 326 VAL A O 1
ATOM 2682 N N . ASP A 1 327 ? -1.858 17.460 -25.145 1.00 89.19 327 ASP A N 1
ATOM 2683 C CA . ASP A 1 327 ? -3.159 17.358 -25.807 1.00 89.19 327 ASP A CA 1
ATOM 2684 C C . ASP A 1 327 ? -4.261 17.248 -24.737 1.00 89.19 327 ASP A C 1
ATOM 2686 O O . ASP A 1 327 ? -4.405 16.210 -24.080 1.00 89.19 327 ASP A O 1
ATOM 2690 N N . GLU A 1 328 ? -4.997 18.341 -24.517 1.00 89.00 328 GLU A N 1
ATOM 2691 C CA . GLU A 1 328 ? -6.046 18.410 -23.493 1.00 89.00 328 GLU A CA 1
ATOM 2692 C C . GLU A 1 328 ? -7.248 17.502 -23.793 1.00 89.00 328 GLU A C 1
ATOM 2694 O O . GLU A 1 328 ? -7.885 17.025 -22.850 1.00 89.00 328 GLU A O 1
ATOM 2699 N N . ASP A 1 329 ? -7.542 17.208 -25.063 1.00 87.88 329 ASP A N 1
ATOM 2700 C CA . ASP A 1 329 ? -8.673 16.356 -25.450 1.00 87.88 329 ASP A CA 1
ATOM 2701 C C . ASP A 1 329 ? -8.372 14.883 -25.137 1.00 87.88 329 ASP A C 1
ATOM 2703 O O . ASP A 1 329 ? -9.200 14.164 -24.552 1.00 87.88 329 ASP A O 1
ATOM 2707 N N . ILE A 1 330 ? -7.155 14.430 -25.457 1.00 88.19 330 ILE A N 1
ATOM 2708 C CA . ILE A 1 330 ? -6.685 13.086 -25.094 1.00 88.19 330 ILE A CA 1
ATOM 2709 C C . ILE A 1 330 ? -6.556 12.974 -23.575 1.00 88.19 330 ILE A C 1
ATOM 2711 O O . ILE A 1 330 ? -7.067 12.014 -22.991 1.00 88.19 330 ILE A O 1
ATOM 2715 N N . LEU A 1 331 ? -5.943 13.961 -22.911 1.00 91.06 331 LEU A N 1
ATOM 2716 C CA . LEU A 1 331 ? -5.822 13.972 -21.451 1.00 91.06 331 LEU A CA 1
ATOM 2717 C C . LEU A 1 331 ? -7.201 13.946 -20.776 1.00 91.06 331 LEU A C 1
ATOM 2719 O O . LEU A 1 331 ? -7.399 13.204 -19.814 1.00 91.06 331 LEU A O 1
ATOM 2723 N N . GLY A 1 332 ? -8.170 14.707 -21.288 1.00 90.19 332 GLY A N 1
ATOM 2724 C CA . GLY A 1 332 ? -9.558 14.692 -20.825 1.00 90.19 332 GLY A CA 1
ATOM 2725 C C . GLY A 1 332 ? -10.205 13.313 -20.968 1.00 90.19 332 GLY A C 1
ATOM 2726 O O . GLY A 1 332 ? -10.870 12.836 -20.050 1.00 90.19 332 GLY A O 1
ATOM 2727 N N . SER A 1 333 ? -9.951 12.625 -22.082 1.00 90.31 333 SER A N 1
ATOM 2728 C CA . SER A 1 333 ? -10.461 11.270 -22.327 1.00 90.31 333 SER A CA 1
ATOM 2729 C C . SER A 1 333 ? -9.839 10.228 -21.393 1.00 90.31 333 SER A C 1
ATOM 2731 O O . SER A 1 333 ? -10.543 9.357 -20.884 1.00 90.31 333 SER A O 1
ATOM 2733 N N . VAL A 1 334 ? -8.536 10.337 -21.119 1.00 91.00 334 VAL A N 1
ATOM 2734 C CA . VAL A 1 334 ? -7.819 9.460 -20.179 1.00 91.00 334 VAL A CA 1
ATOM 2735 C C . VAL A 1 334 ? -8.267 9.713 -18.736 1.00 91.00 334 VAL A C 1
ATOM 2737 O O . VAL A 1 334 ? -8.520 8.772 -17.990 1.00 91.00 334 VAL A O 1
ATOM 2740 N N . THR A 1 335 ? -8.417 10.975 -18.337 1.00 90.56 335 THR A N 1
ATOM 2741 C CA . THR A 1 335 ? -8.820 11.365 -16.970 1.00 90.56 335 THR A CA 1
ATOM 2742 C C . THR A 1 335 ? -10.303 11.149 -16.677 1.00 90.56 335 THR A C 1
ATOM 2744 O O . THR A 1 335 ? -10.699 11.136 -15.510 1.00 90.56 335 THR A O 1
ATOM 2747 N N . ALA A 1 336 ? -11.113 10.904 -17.710 1.00 88.19 336 ALA A N 1
ATOM 2748 C CA . ALA A 1 336 ? -12.499 10.461 -17.582 1.00 88.19 336 ALA A CA 1
ATOM 2749 C C . ALA A 1 336 ? -12.644 8.961 -17.258 1.00 88.19 336 ALA A C 1
ATOM 2751 O O . ALA A 1 336 ? -13.746 8.522 -16.917 1.00 88.19 336 ALA A O 1
ATOM 2752 N N . LEU A 1 337 ? -11.571 8.168 -17.361 1.00 84.69 337 LEU A N 1
ATOM 2753 C CA . LEU A 1 337 ? -11.582 6.765 -16.946 1.00 84.69 337 LEU A CA 1
ATOM 2754 C C . LEU A 1 337 ? -11.759 6.671 -15.421 1.00 84.69 337 LEU A C 1
ATOM 2756 O O . LEU A 1 337 ? -11.187 7.461 -14.674 1.00 84.69 337 LEU A O 1
ATOM 2760 N N . ASP A 1 338 ? -12.498 5.667 -14.936 1.00 82.19 338 ASP A N 1
ATOM 2761 C CA . ASP A 1 338 ? -12.614 5.363 -13.494 1.00 82.19 338 ASP A CA 1
ATOM 2762 C C . ASP A 1 338 ? -11.346 4.646 -12.984 1.00 82.19 338 ASP A C 1
ATOM 2764 O O . ASP A 1 338 ? -11.384 3.527 -12.466 1.00 82.19 338 ASP A O 1
ATOM 2768 N N . LYS A 1 339 ? -10.188 5.265 -13.238 1.00 84.12 339 LYS A N 1
ATOM 2769 C CA . LYS A 1 339 ? -8.849 4.774 -12.913 1.00 84.12 339 LYS A CA 1
ATOM 2770 C C . LYS A 1 339 ? -7.972 5.922 -12.438 1.00 84.12 339 LYS A C 1
ATOM 2772 O O . LYS A 1 339 ? -8.148 7.081 -12.803 1.00 84.12 339 LYS A O 1
ATOM 2777 N N . SER A 1 340 ? -6.954 5.578 -11.664 1.00 86.38 340 SER A N 1
ATOM 2778 C CA . SER A 1 340 ? -5.949 6.546 -11.246 1.00 86.38 340 SER A CA 1
ATOM 2779 C C . SER A 1 340 ? -5.020 6.872 -12.407 1.00 86.38 340 SER A C 1
ATOM 2781 O O . SER A 1 340 ? -4.416 5.961 -12.975 1.00 86.38 340 SER A O 1
ATOM 2783 N N . ILE A 1 341 ? -4.882 8.159 -12.718 1.00 92.44 341 ILE A N 1
ATOM 2784 C CA . ILE A 1 341 ? -4.025 8.627 -13.808 1.00 92.44 341 ILE A CA 1
ATOM 2785 C C . ILE A 1 341 ? -2.722 9.173 -13.236 1.00 92.44 341 ILE A C 1
ATOM 2787 O O . ILE A 1 341 ? -2.721 10.128 -12.458 1.00 92.44 341 ILE A O 1
ATOM 2791 N N . ILE A 1 342 ? -1.616 8.546 -13.605 1.00 94.19 342 ILE A N 1
ATOM 2792 C CA . ILE A 1 342 ? -0.258 9.035 -13.384 1.00 94.19 342 ILE A CA 1
ATOM 2793 C C . ILE A 1 342 ? 0.178 9.672 -14.699 1.00 94.19 342 ILE A C 1
ATOM 2795 O O . ILE A 1 342 ? -0.106 9.120 -15.755 1.00 94.19 342 ILE A O 1
ATOM 2799 N N . VAL A 1 343 ? 0.825 10.830 -14.659 1.00 95.19 343 VAL A N 1
ATOM 2800 C CA . VAL A 1 343 ? 1.346 11.469 -15.871 1.00 95.19 343 VAL A CA 1
ATOM 2801 C C . VAL A 1 343 ? 2.868 11.429 -15.853 1.00 95.19 343 VAL A C 1
ATOM 2803 O O . VAL A 1 343 ? 3.479 11.853 -14.869 1.00 95.19 343 VAL A O 1
ATOM 2806 N N . ALA A 1 344 ? 3.489 10.924 -16.915 1.00 93.88 344 ALA A N 1
ATOM 2807 C CA . ALA A 1 344 ? 4.932 11.031 -17.077 1.00 93.88 344 ALA A CA 1
ATOM 2808 C C . ALA A 1 344 ? 5.305 12.491 -17.334 1.00 93.88 344 ALA A C 1
ATOM 2810 O O . ALA A 1 344 ? 4.809 13.137 -18.253 1.00 93.88 344 ALA A O 1
ATOM 2811 N N . LEU A 1 345 ? 6.157 13.021 -16.466 1.00 93.56 345 LEU A N 1
ATOM 2812 C CA . LEU A 1 345 ? 6.701 14.362 -16.555 1.00 93.56 345 LEU A CA 1
ATOM 2813 C C . LEU A 1 345 ? 8.004 14.285 -17.346 1.00 93.56 345 LEU A C 1
ATOM 2815 O O . LEU A 1 345 ? 9.095 14.142 -16.781 1.00 93.56 345 LEU A O 1
ATOM 2819 N N . GLU A 1 346 ? 7.872 14.346 -18.667 1.00 89.88 346 GLU A N 1
ATOM 2820 C CA . GLU A 1 346 ? 9.005 14.444 -19.577 1.00 89.88 346 GLU A CA 1
ATOM 2821 C C . GLU A 1 346 ? 9.401 15.900 -19.799 1.00 89.88 346 GLU A C 1
ATOM 2823 O O . GLU A 1 346 ? 8.549 16.783 -19.865 1.00 89.88 346 GLU A O 1
ATOM 2828 N N . ARG A 1 347 ? 10.706 16.158 -19.932 1.00 89.69 347 ARG A N 1
ATOM 2829 C CA . ARG A 1 347 ? 11.212 17.487 -20.286 1.00 89.69 347 ARG A CA 1
ATOM 2830 C C . ARG A 1 347 ? 11.652 17.528 -21.739 1.00 89.69 347 ARG A C 1
ATOM 2832 O O . ARG A 1 347 ? 12.262 16.565 -22.205 1.00 89.69 347 ARG A O 1
ATOM 2839 N N . ALA A 1 348 ? 11.425 18.655 -22.410 1.00 88.62 348 ALA A N 1
ATOM 2840 C CA . ALA A 1 348 ? 11.835 18.860 -23.802 1.00 88.62 348 ALA A CA 1
ATOM 2841 C C . ALA A 1 348 ? 13.349 18.642 -24.008 1.00 88.62 348 ALA A C 1
ATOM 2843 O O . ALA A 1 348 ? 13.783 18.099 -25.021 1.00 88.62 348 ALA A O 1
ATOM 2844 N N . GLU A 1 349 ? 14.164 18.995 -23.013 1.00 86.62 349 GLU A N 1
ATOM 2845 C CA . GLU A 1 349 ? 15.626 18.858 -23.037 1.00 86.62 349 GLU A CA 1
ATOM 2846 C C . GLU A 1 349 ? 16.124 17.601 -22.304 1.00 86.62 349 GLU A C 1
ATOM 2848 O O . GLU A 1 349 ? 17.303 17.494 -21.937 1.00 86.62 349 GLU A O 1
ATOM 2853 N N . TYR A 1 350 ? 15.222 16.637 -22.085 1.00 85.62 350 TYR A N 1
ATOM 2854 C CA . TYR A 1 350 ? 15.481 15.355 -21.436 1.00 85.62 350 TYR A CA 1
ATOM 2855 C C . TYR A 1 350 ? 16.261 15.523 -20.118 1.00 85.62 350 TYR A C 1
ATOM 2857 O O . TYR A 1 350 ? 15.824 16.224 -19.204 1.00 85.62 350 TYR A O 1
ATOM 2865 N N . TYR A 1 351 ? 17.431 14.887 -20.010 1.00 85.88 351 TYR A N 1
ATOM 2866 C CA . TYR A 1 351 ? 18.255 14.886 -18.806 1.00 85.88 351 TYR A CA 1
ATOM 2867 C C . TYR A 1 351 ? 18.788 16.279 -18.438 1.00 85.88 351 TYR A C 1
ATOM 2869 O O . TYR A 1 351 ? 18.766 16.663 -17.268 1.00 85.88 351 TYR A O 1
ATOM 2877 N N . SER A 1 352 ? 19.210 17.074 -19.426 1.00 84.94 352 SER A N 1
ATOM 2878 C CA . SER A 1 352 ? 19.762 18.415 -19.181 1.00 84.94 352 SER A CA 1
ATOM 2879 C C . SER A 1 352 ? 18.730 19.415 -18.650 1.00 84.94 352 SER A C 1
ATOM 2881 O O . SER A 1 352 ? 19.083 20.285 -17.850 1.00 84.94 352 SER A O 1
ATOM 2883 N N . GLY A 1 353 ? 17.450 19.250 -19.011 1.00 86.88 353 GLY A N 1
ATOM 2884 C CA . GLY A 1 353 ? 16.363 20.110 -18.532 1.00 86.88 353 GLY A CA 1
ATOM 2885 C C . GLY A 1 353 ? 16.191 20.050 -17.012 1.00 86.88 353 GLY A C 1
ATOM 2886 O O . GLY A 1 353 ? 15.912 21.063 -16.373 1.00 86.88 353 GLY A O 1
ATOM 2887 N N . TRP A 1 354 ? 16.441 18.887 -16.402 1.00 89.94 354 TRP A N 1
ATOM 2888 C CA . TRP A 1 354 ? 16.378 18.731 -14.947 1.00 89.94 354 TRP A CA 1
ATOM 2889 C C . TRP A 1 354 ? 17.445 19.544 -14.220 1.00 89.94 354 TRP A C 1
ATOM 2891 O O . TRP A 1 354 ? 17.171 20.129 -13.175 1.00 89.94 354 TRP A O 1
ATOM 2901 N N . SER A 1 355 ? 18.661 19.618 -14.757 1.00 86.00 355 SER A N 1
ATOM 2902 C CA . SER A 1 355 ? 19.721 20.378 -14.093 1.00 86.00 355 SER A CA 1
ATOM 2903 C C . SER A 1 355 ? 19.440 21.882 -14.072 1.00 86.00 355 SER A C 1
ATOM 2905 O O . SER A 1 355 ? 19.767 22.552 -13.094 1.00 86.00 355 SER A O 1
ATOM 2907 N N . ALA A 1 356 ? 18.782 22.409 -15.107 1.00 84.75 356 ALA A N 1
ATOM 2908 C CA . ALA A 1 356 ? 18.477 23.834 -15.207 1.00 84.75 356 ALA A CA 1
ATOM 2909 C C . ALA A 1 356 ? 17.502 24.327 -14.120 1.00 84.75 356 ALA A C 1
ATOM 2911 O O . ALA A 1 356 ? 17.619 25.461 -13.658 1.00 84.75 356 ALA A O 1
ATOM 2912 N N . ILE A 1 357 ? 16.564 23.476 -13.692 1.00 88.56 357 ILE A N 1
ATOM 2913 C CA . ILE A 1 357 ? 15.438 23.870 -12.826 1.00 88.56 357 ILE A CA 1
ATOM 2914 C C . ILE A 1 357 ? 15.570 23.399 -11.374 1.00 88.56 357 ILE A C 1
ATOM 2916 O O . ILE A 1 357 ? 14.901 23.923 -10.480 1.00 88.56 357 ILE A O 1
ATOM 2920 N N . LEU A 1 358 ? 16.419 22.403 -11.108 1.00 91.25 358 LEU A N 1
ATOM 2921 C CA . LEU A 1 358 ? 16.582 21.843 -9.772 1.00 91.25 358 LEU A CA 1
ATOM 2922 C C . LEU A 1 358 ? 17.521 22.698 -8.913 1.00 91.25 358 LEU A C 1
ATOM 2924 O O . LEU A 1 358 ? 18.708 22.853 -9.204 1.00 91.25 358 LEU A O 1
ATOM 2928 N N . THR A 1 359 ? 17.002 23.177 -7.781 1.00 90.19 359 THR A N 1
ATOM 2929 C CA . THR A 1 359 ? 17.772 23.921 -6.774 1.00 90.19 359 THR A CA 1
ATOM 2930 C C . THR A 1 359 ? 17.692 23.259 -5.396 1.00 90.19 359 THR A C 1
ATOM 2932 O O . THR A 1 359 ? 16.839 22.406 -5.139 1.00 90.19 359 THR A O 1
ATOM 2935 N N . LYS A 1 360 ? 18.562 23.679 -4.468 1.00 89.69 360 LYS A N 1
ATOM 2936 C CA . LYS A 1 360 ? 18.581 23.168 -3.083 1.00 89.69 360 LYS A CA 1
ATOM 2937 C C . LYS A 1 360 ? 17.278 23.422 -2.321 1.00 89.69 360 LYS A C 1
ATOM 2939 O O . LYS A 1 360 ? 16.956 22.658 -1.413 1.00 89.69 360 LYS A O 1
ATOM 2944 N N . ASP A 1 361 ? 16.545 24.464 -2.703 1.00 87.38 361 ASP A N 1
ATOM 2945 C CA . ASP A 1 361 ? 15.273 24.858 -2.094 1.00 87.38 361 ASP A CA 1
ATOM 2946 C C . ASP A 1 361 ? 14.055 24.321 -2.879 1.00 87.38 361 ASP A C 1
ATOM 2948 O O . ASP A 1 361 ? 12.908 24.600 -2.519 1.00 87.38 361 ASP A O 1
ATOM 2952 N N . GLY A 1 362 ? 14.298 23.519 -3.926 1.00 87.38 362 GLY A N 1
ATOM 2953 C CA . GLY A 1 362 ? 13.297 23.031 -4.878 1.00 87.38 362 GLY A CA 1
ATOM 2954 C C . GLY A 1 362 ? 13.003 24.032 -6.005 1.00 87.38 362 GLY A C 1
ATOM 2955 O O . GLY A 1 362 ? 13.854 24.842 -6.365 1.00 87.38 362 GLY A O 1
ATOM 2956 N N . ASN A 1 363 ? 11.799 23.972 -6.567 1.00 91.56 363 ASN A N 1
ATOM 2957 C CA . ASN A 1 363 ? 11.228 24.962 -7.478 1.00 91.56 363 ASN A CA 1
ATOM 2958 C C . ASN A 1 363 ? 9.748 25.196 -7.099 1.00 91.56 363 ASN A C 1
ATOM 2960 O O . ASN A 1 363 ? 8.855 24.446 -7.496 1.00 91.56 363 ASN A O 1
ATOM 2964 N N . ALA A 1 364 ? 9.486 26.203 -6.258 1.00 90.75 364 ALA A N 1
ATOM 2965 C CA . ALA A 1 364 ? 8.156 26.430 -5.680 1.00 90.75 364 ALA A CA 1
ATOM 2966 C C . ALA A 1 364 ? 7.103 26.802 -6.732 1.00 90.75 364 ALA A C 1
ATOM 2968 O O . ALA A 1 364 ? 5.937 26.450 -6.581 1.00 90.75 364 ALA A O 1
ATOM 2969 N N . GLU A 1 365 ? 7.523 27.524 -7.767 1.00 92.00 365 GLU A N 1
ATOM 2970 C CA . GLU A 1 365 ? 6.658 27.999 -8.841 1.00 92.00 365 GLU A CA 1
ATOM 2971 C C . GLU A 1 365 ? 6.213 26.834 -9.726 1.00 92.00 365 GLU A C 1
ATOM 2973 O O . GLU A 1 365 ? 5.012 26.588 -9.844 1.00 92.00 365 GLU A O 1
ATOM 2978 N N . GLU A 1 366 ? 7.163 26.035 -10.226 1.00 93.50 366 GLU A N 1
ATOM 2979 C CA . GLU A 1 366 ? 6.848 24.857 -11.044 1.00 93.50 366 GLU A CA 1
ATOM 2980 C C . GLU A 1 366 ? 6.039 23.829 -10.240 1.00 93.50 366 GLU A C 1
ATOM 2982 O O . GLU A 1 366 ? 5.023 23.322 -10.710 1.00 93.50 366 GLU A O 1
ATOM 2987 N N . THR A 1 367 ? 6.419 23.561 -8.985 1.00 93.62 367 THR A N 1
ATOM 2988 C CA . THR A 1 367 ? 5.687 22.591 -8.151 1.00 93.62 367 THR A CA 1
ATOM 2989 C C . THR A 1 367 ? 4.276 23.050 -7.779 1.00 93.62 367 THR A C 1
ATOM 2991 O O . THR A 1 367 ? 3.397 22.204 -7.616 1.00 93.62 367 THR A O 1
ATOM 2994 N N . GLN A 1 368 ? 4.023 24.358 -7.655 1.00 92.56 368 GLN A N 1
ATOM 2995 C CA . GLN A 1 368 ? 2.671 24.901 -7.483 1.00 92.56 368 GLN A CA 1
ATOM 2996 C C . GLN A 1 368 ? 1.857 24.761 -8.773 1.00 92.56 368 GLN A C 1
ATOM 2998 O O . GLN A 1 368 ? 0.722 24.292 -8.724 1.00 92.56 368 GLN A O 1
ATOM 3003 N N . MET A 1 369 ? 2.441 25.104 -9.918 1.00 95.06 369 MET A N 1
ATOM 3004 C CA . MET A 1 369 ? 1.779 25.006 -11.217 1.00 95.06 369 MET A CA 1
ATOM 3005 C C . MET A 1 369 ? 1.420 23.551 -11.566 1.00 95.06 369 MET A C 1
ATOM 3007 O O . MET A 1 369 ? 0.257 23.268 -11.856 1.00 95.06 369 MET A O 1
ATOM 3011 N N . LEU A 1 370 ? 2.339 22.598 -11.370 1.00 96.00 370 LEU A N 1
ATOM 3012 C CA . LEU A 1 370 ? 2.060 21.159 -11.493 1.00 96.00 370 LEU A CA 1
ATOM 3013 C C . LEU A 1 370 ? 0.972 20.687 -10.518 1.00 96.00 370 LEU A C 1
ATOM 3015 O O . LEU A 1 370 ? 0.204 19.773 -10.829 1.00 96.00 370 LEU A O 1
ATOM 3019 N N . CYS A 1 371 ? 0.885 21.298 -9.333 1.00 91.62 371 CYS A N 1
ATOM 3020 C CA . CYS A 1 371 ? -0.167 21.002 -8.364 1.00 91.62 371 CYS A CA 1
ATOM 3021 C C . CYS A 1 371 ? -1.551 21.376 -8.862 1.00 91.62 371 CYS A C 1
ATOM 3023 O O . CYS A 1 371 ? -2.515 20.628 -8.681 1.00 91.62 371 CYS A O 1
ATOM 3025 N N . ASP A 1 372 ? -1.650 22.580 -9.408 1.00 92.62 372 ASP A N 1
ATOM 3026 C CA . ASP A 1 372 ? -2.912 23.152 -9.840 1.00 92.62 372 ASP A CA 1
ATOM 3027 C C . ASP A 1 372 ? -3.380 22.463 -11.115 1.00 92.62 372 ASP A C 1
ATOM 3029 O O . ASP A 1 372 ? -4.542 22.059 -11.176 1.00 92.62 372 ASP A O 1
ATOM 3033 N N . PHE A 1 373 ? -2.453 22.170 -12.032 1.00 95.12 373 PHE A N 1
ATOM 3034 C CA . PHE A 1 373 ? -2.704 21.319 -13.191 1.00 95.12 373 PHE A CA 1
ATOM 3035 C C . PHE A 1 373 ? -3.247 19.944 -12.775 1.00 95.12 373 PHE A C 1
ATOM 3037 O O . PHE A 1 373 ? -4.298 19.510 -13.251 1.00 95.12 373 PHE A O 1
ATOM 3044 N N . ALA A 1 374 ? -2.616 19.289 -11.792 1.00 91.62 374 ALA A N 1
ATOM 3045 C CA . ALA A 1 374 ? -3.079 17.983 -11.337 1.00 91.62 374 ALA A CA 1
ATOM 3046 C C . ALA A 1 374 ? -4.489 18.016 -10.730 1.00 91.62 374 ALA A C 1
ATOM 3048 O O . ALA A 1 374 ? -5.289 17.112 -10.965 1.00 91.62 374 ALA A O 1
ATOM 3049 N N . LYS A 1 375 ? -4.824 19.059 -9.961 1.00 85.44 375 LYS A N 1
ATOM 3050 C CA . LYS A 1 375 ? -6.178 19.223 -9.404 1.00 85.44 375 LYS A CA 1
ATOM 3051 C C . LYS A 1 375 ? -7.207 19.502 -10.492 1.00 85.44 375 LYS A C 1
ATOM 3053 O O . LYS A 1 375 ? -8.307 18.963 -10.419 1.00 85.44 375 LYS A O 1
ATOM 3058 N N . GLN A 1 376 ? -6.858 20.347 -11.459 1.00 90.31 376 GLN A N 1
ATOM 3059 C CA . GLN A 1 376 ? -7.737 20.737 -12.557 1.00 90.31 376 GLN A CA 1
ATOM 3060 C C . GLN A 1 376 ? -8.123 19.533 -13.418 1.00 90.31 376 GLN A C 1
ATOM 3062 O O . GLN A 1 376 ? -9.299 19.369 -13.733 1.00 90.31 376 GLN A O 1
ATOM 3067 N N . HIS A 1 377 ? -7.156 18.672 -13.734 1.00 88.62 377 HIS A N 1
ATOM 3068 C CA . HIS A 1 377 ? -7.349 17.517 -14.616 1.00 88.62 377 HIS A CA 1
ATOM 3069 C C . HIS A 1 377 ? -7.555 16.194 -13.865 1.00 88.62 377 HIS A C 1
ATOM 3071 O O . HIS A 1 377 ? -7.537 15.134 -14.476 1.00 88.62 377 HIS A O 1
ATOM 3077 N N . ASN A 1 378 ? -7.758 16.224 -12.542 1.00 84.62 378 ASN A N 1
ATOM 3078 C CA . ASN A 1 378 ? -7.939 15.021 -11.718 1.00 84.62 378 ASN A CA 1
ATOM 3079 C C . ASN A 1 378 ? -6.793 13.988 -11.865 1.00 84.62 378 ASN A C 1
ATOM 3081 O O . ASN A 1 378 ? -7.006 12.775 -11.849 1.00 84.62 378 ASN A O 1
ATOM 3085 N N . ILE A 1 379 ? -5.557 14.469 -11.991 1.00 90.75 379 ILE A N 1
ATOM 3086 C CA . ILE A 1 379 ? -4.355 13.635 -12.071 1.00 90.75 379 ILE A CA 1
ATOM 3087 C C . ILE A 1 379 ? -3.991 13.146 -10.666 1.00 90.75 379 ILE A C 1
ATOM 3089 O O . ILE A 1 379 ? -3.904 13.919 -9.708 1.00 90.75 379 ILE A O 1
ATOM 3093 N N . ALA A 1 380 ? -3.758 11.843 -10.536 1.00 86.38 380 ALA A N 1
ATOM 3094 C CA . ALA A 1 380 ? -3.424 11.195 -9.273 1.00 86.38 380 ALA A CA 1
ATOM 3095 C C . ALA A 1 380 ? -1.927 11.284 -8.934 1.00 86.38 380 ALA A C 1
ATOM 3097 O O . ALA A 1 380 ? -1.560 11.168 -7.761 1.00 86.38 380 ALA A O 1
ATOM 3098 N N . GLY A 1 381 ? -1.050 11.483 -9.922 1.00 91.38 381 GLY A N 1
ATOM 3099 C CA . GLY A 1 381 ? 0.390 11.534 -9.692 1.00 91.38 381 GLY A CA 1
ATOM 3100 C C . GLY A 1 381 ? 1.246 11.899 -10.892 1.00 91.38 381 GLY A C 1
ATOM 3101 O O . GLY A 1 381 ? 0.749 11.990 -12.009 1.00 91.38 381 GLY A O 1
ATOM 3102 N N . TYR A 1 382 ? 2.546 12.036 -10.633 1.00 95.56 382 TYR A N 1
ATOM 3103 C CA . TYR A 1 382 ? 3.569 12.239 -11.652 1.00 95.56 382 TYR A CA 1
ATOM 3104 C C . TYR A 1 382 ? 4.665 11.179 -11.568 1.00 95.56 382 TYR A C 1
ATOM 3106 O O . TYR A 1 382 ? 5.136 10.829 -10.478 1.00 95.56 382 TYR A O 1
ATOM 3114 N N . GLU A 1 383 ? 5.099 10.723 -12.736 1.00 95.19 383 GLU A N 1
ATOM 3115 C CA . GLU A 1 383 ? 6.324 9.959 -12.925 1.00 95.19 383 GLU A CA 1
ATOM 3116 C C . GLU A 1 383 ? 7.432 10.879 -13.425 1.00 95.19 383 GLU A C 1
ATOM 3118 O O . GLU A 1 383 ? 7.316 11.485 -14.481 1.00 95.19 383 GLU A O 1
ATOM 3123 N N . LEU A 1 384 ? 8.504 11.029 -12.648 1.00 94.62 384 LEU A N 1
ATOM 3124 C CA . LEU A 1 384 ? 9.643 11.852 -13.048 1.00 94.62 384 LEU A CA 1
ATOM 3125 C C . LEU A 1 384 ? 10.554 11.024 -13.963 1.00 94.62 384 LEU A C 1
ATOM 3127 O O . LEU A 1 384 ? 11.232 10.100 -13.499 1.00 94.62 384 LEU A O 1
ATOM 3131 N N . CYS A 1 385 ? 10.553 11.362 -15.250 1.00 91.06 385 CYS A N 1
ATOM 3132 C CA . CYS A 1 385 ? 11.270 10.643 -16.302 1.00 91.06 385 CYS A CA 1
ATOM 3133 C C . CYS A 1 385 ? 12.611 11.303 -16.646 1.00 91.06 385 CYS A C 1
ATOM 3135 O O . CYS A 1 385 ? 12.852 12.470 -16.338 1.00 91.06 385 CYS A O 1
ATOM 3137 N N . ASN A 1 386 ? 13.483 10.567 -17.343 1.00 86.94 386 ASN A N 1
ATOM 3138 C CA . ASN A 1 386 ? 14.746 11.082 -17.890 1.00 86.94 386 ASN A CA 1
ATOM 3139 C C . ASN A 1 386 ? 15.685 11.713 -16.838 1.00 86.94 386 ASN A C 1
ATOM 3141 O O . ASN A 1 386 ? 16.427 12.643 -17.139 1.00 86.94 386 ASN A O 1
ATOM 3145 N N . LEU A 1 387 ? 15.692 11.191 -15.605 1.00 87.69 387 LEU A N 1
ATOM 3146 C CA . LEU A 1 387 ? 16.601 11.635 -14.538 1.00 87.69 387 LEU A CA 1
ATOM 3147 C C . LEU A 1 387 ? 18.021 11.068 -14.661 1.00 87.69 387 LEU A C 1
ATOM 3149 O O . LEU A 1 387 ? 18.838 11.302 -13.773 1.00 87.69 387 LEU A O 1
ATOM 3153 N N . SER A 1 388 ? 18.318 10.339 -15.738 1.00 84.69 388 SER A N 1
ATOM 3154 C CA . SER A 1 388 ? 19.639 9.805 -16.058 1.00 84.69 388 SER A CA 1
ATOM 3155 C C . SER A 1 388 ? 20.053 10.100 -17.492 1.00 84.69 388 SER A C 1
ATOM 3157 O O . SER A 1 388 ? 19.189 10.091 -18.372 1.00 84.69 388 SER A O 1
ATOM 3159 N N . PRO A 1 389 ? 21.360 10.278 -17.756 1.00 79.25 389 PRO A N 1
ATOM 3160 C CA . PRO A 1 389 ? 21.829 10.408 -19.122 1.00 79.25 389 PRO A CA 1
ATOM 3161 C C . PRO A 1 389 ? 21.550 9.129 -19.919 1.00 79.25 389 PRO A C 1
ATOM 3163 O O . PRO A 1 389 ? 21.571 8.018 -19.381 1.00 79.25 389 PRO A O 1
ATOM 3166 N N . LYS A 1 390 ? 21.291 9.277 -21.220 1.00 68.94 390 LYS A N 1
ATOM 3167 C CA . LYS A 1 390 ? 21.092 8.125 -22.105 1.00 68.94 390 LYS A CA 1
ATOM 3168 C C . LYS A 1 390 ? 22.447 7.462 -22.411 1.00 68.94 390 LYS A C 1
ATOM 3170 O O . LYS A 1 390 ? 23.453 8.135 -22.626 1.00 68.94 390 LYS A O 1
ATOM 3175 N N . TYR A 1 391 ? 22.468 6.128 -22.429 1.00 61.72 391 TYR A N 1
ATOM 3176 C CA . TYR A 1 391 ? 23.584 5.289 -22.902 1.00 61.72 391 TYR A CA 1
ATOM 3177 C C . TYR A 1 391 ? 24.926 5.364 -22.141 1.00 61.72 391 TYR A C 1
ATOM 3179 O O . TYR A 1 391 ? 25.930 4.874 -22.653 1.00 61.72 391 TYR A O 1
ATOM 3187 N N . ASN A 1 392 ? 24.988 5.921 -20.923 1.00 61.62 392 ASN A N 1
ATOM 3188 C CA . ASN A 1 392 ? 26.232 5.976 -20.126 1.00 61.62 392 ASN A CA 1
ATOM 3189 C C . ASN A 1 392 ? 27.408 6.704 -20.810 1.00 61.62 392 ASN A C 1
ATOM 3191 O O . ASN A 1 392 ? 28.569 6.449 -20.494 1.00 61.62 392 ASN A O 1
ATOM 3195 N N . VAL A 1 393 ? 27.102 7.619 -21.737 1.00 56.03 393 VAL A N 1
ATOM 3196 C CA . VAL A 1 393 ? 28.099 8.390 -22.503 1.00 56.03 393 VAL A CA 1
ATOM 3197 C C . VAL A 1 393 ? 28.378 9.755 -21.863 1.00 56.03 393 VAL A C 1
ATOM 3199 O O . VAL A 1 393 ? 29.482 10.283 -21.978 1.00 56.03 393 VAL A O 1
ATOM 3202 N N . GLU A 1 394 ? 27.400 10.321 -21.155 1.00 63.62 394 GLU A N 1
ATOM 3203 C CA . GLU A 1 394 ? 27.505 11.637 -20.520 1.00 63.62 394 GLU A CA 1
ATOM 3204 C C . GLU A 1 394 ? 27.860 11.533 -19.032 1.00 63.62 394 GLU A C 1
ATOM 3206 O O . GLU A 1 394 ? 27.486 10.582 -18.336 1.00 63.62 394 GLU A O 1
ATOM 3211 N N . ALA A 1 395 ? 28.584 12.536 -18.529 1.00 69.88 395 ALA A N 1
ATOM 3212 C CA . ALA A 1 395 ? 28.911 12.628 -17.113 1.00 69.88 395 ALA A CA 1
ATOM 3213 C C . ALA A 1 395 ? 27.638 12.836 -16.279 1.00 69.88 395 ALA A C 1
ATOM 3215 O O . ALA A 1 395 ? 26.791 13.660 -16.617 1.00 69.88 395 ALA A O 1
ATOM 3216 N N . VAL A 1 396 ? 27.535 12.115 -15.160 1.00 77.81 396 VAL A N 1
ATOM 3217 C CA . VAL A 1 396 ? 26.444 12.299 -14.197 1.00 77.81 396 VAL A CA 1
ATOM 3218 C C . VAL A 1 396 ? 26.495 13.718 -13.636 1.00 77.81 396 VAL A C 1
ATOM 3220 O O . VAL A 1 396 ? 27.481 14.117 -13.007 1.00 77.81 396 VAL A O 1
ATOM 3223 N N . ASP A 1 397 ? 25.413 14.464 -13.828 1.00 82.81 397 ASP A N 1
ATOM 3224 C CA . ASP A 1 397 ? 25.229 15.765 -13.214 1.00 82.81 397 ASP A CA 1
ATOM 3225 C C . ASP A 1 397 ? 24.794 15.603 -11.753 1.00 82.81 397 ASP A C 1
ATOM 3227 O O . ASP A 1 397 ? 23.660 15.227 -11.431 1.00 82.81 397 ASP A O 1
ATOM 3231 N N . LYS A 1 398 ? 25.715 15.934 -10.845 1.00 81.00 398 LYS A N 1
ATOM 3232 C CA . LYS A 1 398 ? 25.484 15.877 -9.397 1.00 81.00 398 LYS A CA 1
ATOM 3233 C C . LYS A 1 398 ? 24.350 16.801 -8.953 1.00 81.00 398 LYS A C 1
ATOM 3235 O O . LYS A 1 398 ? 23.759 16.557 -7.900 1.00 81.00 398 LYS A O 1
ATOM 3240 N N . ASN A 1 399 ? 24.050 17.856 -9.715 1.00 85.44 399 ASN A N 1
ATOM 3241 C CA . ASN A 1 399 ? 22.971 18.783 -9.402 1.00 85.44 399 ASN A CA 1
ATOM 3242 C C . ASN A 1 399 ? 21.620 18.059 -9.368 1.00 85.44 399 ASN A C 1
ATOM 3244 O O . ASN A 1 399 ? 20.874 18.211 -8.400 1.00 85.44 399 ASN A O 1
ATOM 3248 N N . VAL A 1 400 ? 21.356 17.200 -10.359 1.00 86.62 400 VAL A N 1
ATOM 3249 C CA . VAL A 1 400 ? 20.101 16.441 -10.459 1.00 86.62 400 VAL A CA 1
ATOM 3250 C C . VAL A 1 400 ? 19.930 15.534 -9.242 1.00 86.62 400 VAL A C 1
ATOM 3252 O O . VAL A 1 400 ? 18.933 15.628 -8.529 1.00 86.62 400 VAL A O 1
ATOM 3255 N N . ALA A 1 401 ? 20.936 14.723 -8.921 1.00 79.50 401 ALA A N 1
ATOM 3256 C CA . ALA A 1 401 ? 20.850 13.770 -7.817 1.00 79.50 401 ALA A CA 1
ATOM 3257 C C . ALA A 1 401 ? 20.715 14.420 -6.429 1.00 79.50 401 ALA A C 1
ATOM 3259 O O . ALA A 1 401 ? 20.025 13.890 -5.554 1.00 79.50 401 ALA A O 1
ATOM 3260 N N . ILE A 1 402 ? 21.364 15.569 -6.207 1.00 85.31 402 ILE A N 1
ATOM 3261 C CA . ILE A 1 402 ? 21.296 16.284 -4.924 1.00 85.31 402 ILE A CA 1
ATOM 3262 C C . ILE A 1 402 ? 19.946 16.995 -4.771 1.00 85.31 402 ILE A C 1
ATOM 3264 O O . ILE A 1 402 ? 19.362 16.976 -3.683 1.00 85.31 402 ILE A O 1
ATOM 3268 N N . ASN A 1 403 ? 19.442 17.609 -5.844 1.00 91.50 403 ASN A N 1
ATOM 3269 C CA . ASN A 1 403 ? 18.324 18.550 -5.768 1.00 91.50 403 ASN A CA 1
ATOM 3270 C C . ASN A 1 403 ? 16.964 17.966 -6.183 1.00 91.50 403 ASN A C 1
ATOM 3272 O O . ASN A 1 403 ? 15.933 18.562 -5.864 1.00 91.50 403 ASN A O 1
ATOM 3276 N N . ILE A 1 404 ? 16.918 16.756 -6.752 1.00 92.44 404 ILE A N 1
ATOM 3277 C CA . ILE A 1 404 ? 15.651 16.061 -7.030 1.00 92.44 404 ILE A CA 1
ATOM 3278 C C . ILE A 1 404 ? 14.852 15.760 -5.751 1.00 92.44 404 ILE A C 1
ATOM 3280 O O . ILE A 1 404 ? 13.630 15.879 -5.726 1.00 92.44 404 ILE A O 1
ATOM 3284 N N . ILE A 1 405 ? 15.522 15.422 -4.643 1.00 92.00 405 ILE A N 1
ATOM 3285 C CA . ILE A 1 405 ? 14.853 15.126 -3.366 1.00 92.00 405 ILE A CA 1
ATOM 3286 C C . ILE A 1 405 ? 14.180 16.380 -2.775 1.00 92.00 405 ILE A C 1
ATOM 3288 O O . ILE A 1 405 ? 13.006 16.282 -2.405 1.00 92.00 405 ILE A O 1
ATOM 3292 N N . PRO A 1 406 ? 14.858 17.543 -2.648 1.00 93.00 406 PRO A N 1
ATOM 3293 C CA . PRO A 1 406 ? 14.208 18.808 -2.306 1.00 93.00 406 PRO A CA 1
ATOM 3294 C C . PRO A 1 406 ? 12.994 19.130 -3.180 1.00 93.00 406 PRO A C 1
ATOM 3296 O O . PRO A 1 406 ? 11.938 19.458 -2.639 1.00 93.00 406 PRO A O 1
ATOM 3299 N N . TYR A 1 407 ? 13.115 18.954 -4.497 1.00 94.50 407 TYR A N 1
ATOM 3300 C CA . TYR A 1 407 ? 12.021 19.169 -5.441 1.00 94.50 407 TYR A CA 1
ATOM 3301 C C . TYR A 1 407 ? 10.815 18.260 -5.153 1.00 94.50 407 TYR A C 1
ATOM 3303 O O . TYR A 1 407 ? 9.708 18.753 -4.941 1.00 94.50 407 TYR A O 1
ATOM 3311 N N . ILE A 1 408 ? 11.026 16.945 -5.006 1.00 93.75 408 ILE A N 1
ATOM 3312 C CA . ILE A 1 408 ? 9.961 15.989 -4.649 1.00 93.75 408 ILE A CA 1
ATOM 3313 C C . ILE A 1 408 ? 9.322 16.349 -3.301 1.00 93.75 408 ILE A C 1
ATOM 3315 O O . ILE A 1 408 ? 8.098 16.304 -3.156 1.00 93.75 408 ILE A O 1
ATOM 3319 N N . LYS A 1 409 ? 10.129 16.712 -2.293 1.00 90.81 409 LYS A N 1
ATOM 3320 C CA . LYS A 1 409 ? 9.627 17.127 -0.970 1.00 90.81 409 LYS A CA 1
ATOM 3321 C C . LYS A 1 409 ? 8.735 18.359 -1.082 1.00 90.81 409 LYS A C 1
ATOM 3323 O O . LYS A 1 409 ? 7.724 18.435 -0.386 1.00 90.81 409 LYS A O 1
ATOM 3328 N N . GLN A 1 410 ? 9.094 19.310 -1.938 1.00 91.75 410 GLN A N 1
ATOM 3329 C CA . GLN A 1 410 ? 8.293 20.500 -2.177 1.00 91.75 410 GLN A CA 1
ATOM 3330 C C . GLN A 1 410 ? 7.006 20.170 -2.931 1.00 91.75 410 GLN A C 1
ATOM 3332 O O . GLN A 1 410 ? 5.940 20.544 -2.452 1.00 91.75 410 GLN A O 1
ATOM 3337 N N . LEU A 1 411 ? 7.067 19.382 -4.006 1.00 90.12 411 LEU A N 1
ATOM 3338 C CA . LEU A 1 411 ? 5.883 18.937 -4.743 1.00 90.12 411 LEU A CA 1
ATOM 3339 C C . LEU A 1 411 ? 4.888 18.206 -3.829 1.00 90.12 411 LEU A C 1
ATOM 3341 O O . LEU A 1 411 ? 3.708 18.549 -3.792 1.00 90.12 411 LEU A O 1
ATOM 3345 N N . LYS A 1 412 ? 5.366 17.287 -2.979 1.00 84.44 412 LYS A N 1
ATOM 3346 C CA . LYS A 1 412 ? 4.530 16.615 -1.965 1.00 84.44 412 LYS A CA 1
ATOM 3347 C C . LYS A 1 412 ? 4.013 17.550 -0.876 1.00 84.44 412 LYS A C 1
ATOM 3349 O O . LYS A 1 412 ? 2.940 17.318 -0.324 1.00 84.44 412 LYS A O 1
ATOM 3354 N N . LYS A 1 413 ? 4.755 18.604 -0.535 1.00 82.75 413 LYS A N 1
ATOM 3355 C CA . LYS A 1 413 ? 4.284 19.628 0.405 1.00 82.75 413 LYS A CA 1
ATOM 3356 C C . LYS A 1 413 ? 3.132 20.435 -0.198 1.00 82.75 413 LYS A C 1
ATOM 3358 O O . LYS A 1 413 ? 2.176 20.716 0.522 1.00 82.75 413 LYS A O 1
ATOM 3363 N N . MET A 1 414 ? 3.221 20.784 -1.481 1.00 82.44 414 MET A N 1
ATOM 3364 C CA . MET A 1 414 ? 2.185 21.528 -2.207 1.00 82.44 414 MET A CA 1
ATOM 3365 C C . MET A 1 414 ? 0.950 20.662 -2.477 1.00 82.44 414 MET A C 1
ATOM 3367 O O . MET A 1 414 ? -0.180 21.108 -2.272 1.00 82.44 414 MET A O 1
ATOM 3371 N N . CYS A 1 415 ? 1.162 19.399 -2.853 1.00 78.94 415 CYS A N 1
ATOM 3372 C CA . CYS A 1 415 ? 0.111 18.451 -3.220 1.00 78.94 415 CYS A CA 1
ATOM 3373 C C . CYS A 1 415 ? 0.339 17.115 -2.509 1.00 78.94 415 CYS A C 1
ATOM 3375 O O . CYS A 1 415 ? 0.880 16.165 -3.083 1.00 78.94 415 CYS A O 1
ATOM 3377 N N . PRO A 1 416 ? -0.103 16.982 -1.251 1.00 74.00 416 PRO A N 1
ATOM 3378 C CA . PRO A 1 416 ? 0.191 15.772 -0.497 1.00 74.00 416 PRO A CA 1
ATOM 3379 C C . PRO A 1 416 ? -0.529 14.516 -1.010 1.00 74.00 416 PRO A C 1
ATOM 3381 O O . PRO A 1 416 ? -0.238 13.430 -0.519 1.00 74.00 416 PRO A O 1
ATOM 3384 N N . PHE A 1 417 ? -1.463 14.659 -1.964 1.00 70.75 417 PHE A N 1
ATOM 3385 C CA . PHE A 1 417 ? -2.200 13.548 -2.582 1.00 70.75 417 PHE A CA 1
ATOM 3386 C C . PHE A 1 417 ? -1.456 12.916 -3.753 1.00 70.75 417 PHE A C 1
ATOM 3388 O O . PHE A 1 417 ? -1.820 11.810 -4.142 1.00 70.75 417 PHE A O 1
ATOM 3395 N N . LEU A 1 418 ? -0.449 13.598 -4.311 1.00 82.88 418 LEU A N 1
ATOM 3396 C CA . LEU A 1 418 ? 0.221 13.119 -5.509 1.00 82.88 418 LEU A CA 1
ATOM 3397 C C . LEU A 1 418 ? 1.018 11.847 -5.222 1.00 82.88 418 LEU A C 1
ATOM 3399 O O . LEU A 1 418 ? 1.872 11.787 -4.327 1.00 82.88 418 LEU A O 1
ATOM 3403 N N . ILE A 1 419 ? 0.771 10.840 -6.050 1.00 86.00 419 ILE A N 1
ATOM 3404 C CA . ILE A 1 419 ? 1.680 9.718 -6.246 1.00 86.00 419 ILE A CA 1
ATOM 3405 C C . ILE A 1 419 ? 2.907 10.288 -6.952 1.00 86.00 419 ILE A C 1
ATOM 3407 O O . ILE A 1 419 ? 2.784 10.831 -8.043 1.00 86.00 419 ILE A O 1
ATOM 3411 N N . ILE A 1 420 ? 4.079 10.195 -6.326 1.00 91.19 420 ILE A N 1
ATOM 3412 C CA . ILE A 1 420 ? 5.334 10.593 -6.968 1.00 91.19 420 ILE A CA 1
ATOM 3413 C C . ILE A 1 420 ? 6.184 9.349 -7.136 1.00 91.19 420 ILE A C 1
ATOM 3415 O O . ILE A 1 420 ? 6.527 8.691 -6.147 1.00 91.19 420 ILE A O 1
ATOM 3419 N N . THR A 1 421 ? 6.505 9.049 -8.383 1.00 91.56 421 THR A N 1
ATOM 3420 C CA . THR A 1 421 ? 7.391 7.959 -8.778 1.00 91.56 421 THR A CA 1
ATOM 3421 C C . THR A 1 421 ? 8.539 8.514 -9.606 1.00 91.56 421 THR A C 1
ATOM 3423 O O . THR A 1 421 ? 8.483 9.634 -10.113 1.00 91.56 421 THR A O 1
ATOM 3426 N N . VAL A 1 422 ? 9.612 7.745 -9.675 1.00 93.62 422 VAL A N 1
ATOM 3427 C CA . VAL A 1 422 ? 10.799 8.057 -10.460 1.00 93.62 422 VAL A CA 1
ATOM 3428 C C . VAL A 1 422 ? 11.106 6.843 -11.318 1.00 93.62 422 VAL A C 1
ATOM 3430 O O . VAL A 1 422 ? 11.194 5.735 -10.778 1.00 93.62 422 VAL A O 1
ATOM 3433 N N . ALA A 1 423 ? 11.316 7.080 -12.611 1.00 92.19 423 ALA A N 1
ATOM 3434 C CA . ALA A 1 423 ? 11.879 6.092 -13.516 1.00 92.19 423 ALA A CA 1
ATOM 3435 C C . ALA A 1 423 ? 13.383 5.935 -13.233 1.00 92.19 423 ALA A C 1
ATOM 3437 O O . ALA A 1 423 ? 14.146 6.906 -13.241 1.00 92.19 423 ALA A O 1
ATOM 3438 N N . ILE A 1 424 ? 13.809 4.709 -12.943 1.00 91.56 424 ILE A N 1
ATOM 3439 C CA . ILE A 1 424 ? 15.181 4.341 -12.597 1.00 91.56 424 ILE A CA 1
ATOM 3440 C C . ILE A 1 424 ? 15.769 3.511 -13.732 1.00 91.56 424 ILE A C 1
ATOM 3442 O O . ILE A 1 424 ? 15.310 2.404 -14.012 1.00 91.56 424 ILE A O 1
ATOM 3446 N N . ALA A 1 425 ? 16.848 4.015 -14.323 1.00 88.38 425 ALA A N 1
ATOM 3447 C CA . ALA A 1 425 ? 17.624 3.270 -15.304 1.00 88.38 425 ALA A CA 1
ATOM 3448 C C . ALA A 1 425 ? 18.315 2.036 -14.689 1.00 88.38 425 ALA A C 1
ATOM 3450 O O . ALA A 1 425 ? 18.833 2.073 -13.569 1.00 88.38 425 ALA A O 1
ATOM 3451 N N . THR A 1 426 ? 18.375 0.951 -15.461 1.00 87.75 426 THR A N 1
ATOM 3452 C CA . THR A 1 426 ? 18.808 -0.386 -15.012 1.00 87.75 426 THR A CA 1
ATOM 3453 C C . THR A 1 426 ? 20.314 -0.648 -15.092 1.00 87.75 426 THR A C 1
ATOM 3455 O O . THR A 1 426 ? 20.777 -1.691 -14.627 1.00 87.75 426 THR A O 1
ATOM 3458 N N . PHE A 1 427 ? 21.104 0.289 -15.626 1.00 83.12 427 PHE A N 1
ATOM 3459 C CA . PHE A 1 427 ? 22.551 0.116 -15.771 1.00 83.12 427 PHE A CA 1
ATOM 3460 C C . PHE A 1 427 ? 23.256 -0.042 -14.407 1.00 83.12 427 PHE A C 1
ATOM 3462 O O . PHE A 1 427 ? 23.100 0.818 -13.531 1.00 83.12 427 PHE A O 1
ATOM 3469 N N . PRO A 1 428 ? 24.106 -1.073 -14.213 1.00 81.94 428 PRO A N 1
ATOM 3470 C CA . PRO A 1 428 ? 24.779 -1.315 -12.932 1.00 81.94 428 PRO A CA 1
ATOM 3471 C C . PRO A 1 428 ? 25.644 -0.138 -12.460 1.00 81.94 428 PRO A C 1
ATOM 3473 O O . PRO A 1 428 ? 25.728 0.142 -11.261 1.00 81.94 428 PRO A O 1
ATOM 3476 N N . SER A 1 429 ? 26.264 0.584 -13.400 1.00 82.56 429 SER A N 1
ATOM 3477 C CA . SER A 1 429 ? 27.047 1.796 -13.129 1.00 82.56 429 SER A CA 1
ATOM 3478 C C . SER A 1 429 ? 26.206 2.911 -12.507 1.00 82.56 429 SER A C 1
ATOM 3480 O O . SER A 1 429 ? 26.713 3.654 -11.674 1.00 82.56 429 SER A O 1
ATOM 3482 N N . TYR A 1 430 ? 24.925 3.015 -12.862 1.00 85.81 430 TYR A N 1
ATOM 3483 C CA . TYR A 1 430 ? 24.008 4.003 -12.298 1.00 85.81 430 TYR A CA 1
ATOM 3484 C C . TYR A 1 430 ? 23.450 3.552 -10.953 1.00 85.81 430 TYR A C 1
ATOM 3486 O O . TYR A 1 430 ? 23.466 4.326 -9.999 1.00 85.81 430 TYR A O 1
ATOM 3494 N N . LEU A 1 431 ? 23.030 2.289 -10.845 1.00 86.88 431 LEU A N 1
ATOM 3495 C CA . LEU A 1 431 ? 22.477 1.731 -9.605 1.00 86.88 431 LEU A CA 1
ATOM 3496 C C . LEU A 1 431 ? 23.488 1.744 -8.448 1.00 86.88 431 LEU A C 1
ATOM 3498 O O . LEU A 1 431 ? 23.115 1.979 -7.301 1.00 86.88 431 LEU A O 1
ATOM 3502 N N . SER A 1 432 ? 24.771 1.517 -8.742 1.00 82.38 432 SER A N 1
ATOM 3503 C CA . SER A 1 432 ? 25.848 1.543 -7.741 1.00 82.38 432 SER A CA 1
ATOM 3504 C C . SER A 1 432 ? 26.384 2.948 -7.437 1.00 82.38 432 SER A C 1
ATOM 3506 O O . SER A 1 432 ? 27.097 3.135 -6.444 1.00 82.38 432 SER A O 1
ATOM 3508 N N . ASN A 1 433 ? 26.038 3.954 -8.247 1.00 85.06 433 ASN A N 1
ATOM 3509 C CA . ASN A 1 433 ? 26.521 5.315 -8.071 1.00 85.06 433 ASN A CA 1
ATOM 3510 C C . ASN A 1 433 ? 25.651 6.095 -7.071 1.00 85.06 433 ASN A C 1
ATOM 3512 O O . ASN A 1 433 ? 24.549 6.550 -7.375 1.00 85.06 433 ASN A O 1
ATOM 3516 N N . LYS A 1 434 ? 26.190 6.327 -5.869 1.00 78.06 434 LYS A N 1
ATOM 3517 C CA . LYS A 1 434 ? 25.518 7.108 -4.812 1.00 78.06 434 LYS A CA 1
ATOM 3518 C C . LYS A 1 434 ? 25.351 8.591 -5.149 1.00 78.06 434 LYS A C 1
ATOM 3520 O O . LYS A 1 434 ? 24.528 9.256 -4.525 1.00 78.06 434 LYS A O 1
ATOM 3525 N N . GLU A 1 435 ? 26.120 9.105 -6.108 1.00 80.69 435 GLU A N 1
ATOM 3526 C CA . GLU A 1 435 ? 25.941 10.450 -6.661 1.00 80.69 435 GLU A CA 1
ATOM 3527 C C . GLU A 1 435 ? 24.846 10.503 -7.728 1.00 80.69 435 GLU A C 1
ATOM 3529 O O . GLU A 1 435 ? 24.541 11.591 -8.186 1.00 80.69 435 GLU A O 1
ATOM 3534 N N . MET A 1 436 ? 24.273 9.361 -8.120 1.00 83.75 436 MET A N 1
ATOM 3535 C CA . MET A 1 436 ? 23.161 9.264 -9.063 1.00 83.75 436 MET A CA 1
ATOM 3536 C C . MET A 1 436 ? 21.835 9.096 -8.318 1.00 83.75 436 MET A C 1
ATOM 3538 O O . MET A 1 436 ? 20.938 9.932 -8.414 1.00 83.75 436 MET A O 1
ATOM 3542 N N . TYR A 1 437 ? 21.735 8.039 -7.509 1.00 87.88 437 TYR A N 1
ATOM 3543 C CA . TYR A 1 437 ? 20.536 7.729 -6.737 1.00 87.88 437 TYR A CA 1
ATOM 3544 C C . TYR A 1 437 ? 20.865 7.601 -5.252 1.00 87.88 437 TYR A C 1
ATOM 3546 O O . TYR A 1 437 ? 21.532 6.668 -4.804 1.00 87.88 437 TYR A O 1
ATOM 3554 N N . ASN A 1 438 ? 20.330 8.517 -4.444 1.00 89.38 438 ASN A N 1
ATOM 3555 C CA . ASN A 1 438 ? 20.363 8.385 -2.991 1.00 89.38 438 ASN A CA 1
ATOM 3556 C C . ASN A 1 438 ? 19.118 7.631 -2.502 1.00 89.38 438 ASN A C 1
ATOM 3558 O O . ASN A 1 438 ? 18.167 8.231 -1.993 1.00 89.38 438 ASN A O 1
ATOM 3562 N N . PHE A 1 439 ? 19.126 6.302 -2.643 1.00 88.31 439 PHE A N 1
ATOM 3563 C CA . PHE A 1 439 ? 17.985 5.452 -2.284 1.00 88.31 439 PHE A CA 1
ATOM 3564 C C . PHE A 1 439 ? 17.551 5.587 -0.819 1.00 88.31 439 PHE A C 1
ATOM 3566 O O . PHE A 1 439 ? 16.361 5.517 -0.526 1.00 88.31 439 PHE A O 1
ATOM 3573 N N . ASN A 1 440 ? 18.475 5.868 0.106 1.00 85.69 440 ASN A N 1
ATOM 3574 C CA . ASN A 1 440 ? 18.137 6.086 1.517 1.00 85.69 440 ASN A CA 1
ATOM 3575 C C . ASN A 1 440 ? 17.173 7.263 1.724 1.00 85.69 440 ASN A C 1
ATOM 3577 O O . ASN A 1 440 ? 16.276 7.184 2.567 1.00 85.69 440 ASN A O 1
ATOM 3581 N N . GLU A 1 441 ? 17.351 8.352 0.976 1.00 86.44 441 GLU A N 1
ATOM 3582 C CA . GLU A 1 441 ? 16.454 9.509 1.024 1.00 86.44 441 GLU A CA 1
ATOM 3583 C C . GLU A 1 441 ? 15.252 9.341 0.090 1.00 86.44 441 GLU A C 1
ATOM 3585 O O . GLU A 1 441 ? 14.128 9.636 0.501 1.00 86.44 441 GLU A O 1
ATOM 3590 N N . LEU A 1 442 ? 15.454 8.808 -1.120 1.00 88.62 442 LEU A N 1
ATOM 3591 C CA . LEU A 1 442 ? 14.375 8.551 -2.082 1.00 88.62 442 LEU A CA 1
ATOM 3592 C C . LEU A 1 442 ? 13.311 7.610 -1.501 1.00 88.62 442 LEU A C 1
ATOM 3594 O O . LEU A 1 442 ? 12.120 7.896 -1.609 1.00 88.62 442 LEU A O 1
ATOM 3598 N N . ASN A 1 443 ? 13.711 6.577 -0.751 1.00 85.81 443 ASN A N 1
ATOM 3599 C CA . ASN A 1 443 ? 12.789 5.651 -0.085 1.00 85.81 443 ASN A CA 1
ATOM 3600 C C . ASN A 1 443 ? 11.807 6.356 0.861 1.00 85.81 443 ASN A C 1
ATOM 3602 O O . ASN A 1 443 ? 10.715 5.834 1.098 1.00 85.81 443 ASN A O 1
ATOM 3606 N N . LYS A 1 444 ? 12.183 7.513 1.418 1.00 81.06 444 LYS A N 1
ATOM 3607 C CA . LYS A 1 444 ? 11.354 8.286 2.354 1.00 81.06 444 LYS A CA 1
ATOM 3608 C C . LYS A 1 444 ? 10.342 9.172 1.637 1.00 81.06 444 LYS A C 1
ATOM 3610 O O . LYS A 1 444 ? 9.316 9.501 2.221 1.00 81.06 444 LYS A O 1
ATOM 3615 N N . VAL A 1 445 ? 10.646 9.590 0.408 1.00 84.25 445 VAL A N 1
ATOM 3616 C CA . VAL A 1 445 ? 9.864 10.606 -0.310 1.00 84.25 445 VAL A CA 1
ATOM 3617 C C . VAL A 1 445 ? 9.101 10.050 -1.499 1.00 84.25 445 VAL A C 1
ATOM 3619 O O . VAL A 1 445 ? 8.069 10.613 -1.833 1.00 84.25 445 VAL A O 1
ATOM 3622 N N . LEU A 1 446 ? 9.536 8.950 -2.109 1.00 87.00 446 LEU A N 1
ATOM 3623 C CA . LEU A 1 446 ? 8.849 8.342 -3.243 1.00 87.00 446 LEU A CA 1
ATOM 3624 C C . LEU A 1 446 ? 7.738 7.400 -2.806 1.00 87.00 446 LEU A C 1
ATOM 3626 O O . LEU A 1 446 ? 7.811 6.738 -1.763 1.00 87.00 446 LEU A O 1
ATOM 3630 N N . THR A 1 447 ? 6.706 7.351 -3.635 1.00 82.88 447 THR A N 1
ATOM 3631 C CA . THR A 1 447 ? 5.579 6.443 -3.480 1.00 82.88 447 THR A CA 1
ATOM 3632 C C . THR A 1 447 ? 5.976 5.041 -3.958 1.00 82.88 447 THR A C 1
ATOM 3634 O O . THR A 1 447 ? 5.910 4.097 -3.169 1.00 82.88 447 THR A O 1
ATOM 3637 N N . TYR A 1 448 ? 6.512 4.937 -5.175 1.00 87.19 448 TYR A N 1
ATOM 3638 C CA . TYR A 1 448 ? 7.166 3.743 -5.713 1.00 87.19 448 TYR A CA 1
ATOM 3639 C C . TYR A 1 448 ? 8.309 4.145 -6.667 1.00 87.19 448 TYR A C 1
ATOM 3641 O O . TYR A 1 448 ? 8.545 5.336 -6.873 1.00 87.19 448 TYR A O 1
ATOM 3649 N N . TYR A 1 449 ? 9.049 3.161 -7.168 1.00 92.12 449 TYR A N 1
ATOM 3650 C CA . TYR A 1 449 ? 10.051 3.292 -8.221 1.00 92.12 449 TYR A CA 1
ATOM 3651 C C . TYR A 1 449 ? 9.556 2.532 -9.440 1.00 92.12 449 TYR A C 1
ATOM 3653 O O . TYR A 1 449 ? 9.169 1.368 -9.289 1.00 92.12 449 TYR A O 1
ATOM 3661 N N . ASP A 1 450 ? 9.620 3.140 -10.618 1.00 92.94 450 ASP A N 1
ATOM 3662 C CA . ASP A 1 450 ? 9.556 2.371 -11.853 1.00 92.94 450 ASP A CA 1
ATOM 3663 C C . ASP A 1 450 ? 10.973 2.003 -12.282 1.00 92.94 450 ASP A C 1
ATOM 3665 O O . ASP A 1 450 ? 11.845 2.861 -12.395 1.00 92.94 450 ASP A O 1
ATOM 3669 N N . ILE A 1 451 ? 11.240 0.713 -12.437 1.00 93.62 451 ILE A N 1
ATOM 3670 C CA . ILE A 1 451 ? 12.510 0.224 -12.953 1.00 93.62 451 ILE A CA 1
ATOM 3671 C C . ILE A 1 451 ? 12.360 0.091 -14.464 1.00 93.62 451 ILE A C 1
ATOM 3673 O O . ILE A 1 451 ? 11.718 -0.846 -14.952 1.00 93.62 451 ILE A O 1
ATOM 3677 N N . ASP A 1 452 ? 12.976 1.022 -15.187 1.00 90.56 452 ASP A N 1
ATOM 3678 C CA . ASP A 1 452 ? 12.901 1.088 -16.639 1.00 90.56 452 ASP A CA 1
ATOM 3679 C C . ASP A 1 452 ? 13.764 -0.016 -17.262 1.00 90.56 452 ASP A C 1
ATOM 3681 O O . ASP A 1 452 ? 14.995 0.073 -17.363 1.00 90.56 452 ASP A O 1
ATOM 3685 N N . THR A 1 453 ? 13.096 -1.093 -17.673 1.00 88.94 453 THR A N 1
ATOM 3686 C CA . THR A 1 453 ? 13.727 -2.178 -18.424 1.00 88.94 453 THR A CA 1
ATOM 3687 C C . THR A 1 453 ? 13.602 -1.994 -19.936 1.00 88.94 453 THR A C 1
ATOM 3689 O O . THR A 1 453 ? 14.230 -2.745 -20.673 1.00 88.94 453 THR A O 1
ATOM 3692 N N . GLY A 1 454 ? 12.856 -0.999 -20.429 1.00 80.31 454 GLY A N 1
ATOM 3693 C CA . GLY A 1 454 ? 12.577 -0.819 -21.858 1.00 80.31 454 GLY A CA 1
ATOM 3694 C C . GLY A 1 454 ? 13.839 -0.679 -22.712 1.00 80.31 454 GLY A C 1
ATOM 3695 O O . GLY A 1 454 ? 13.884 -1.184 -23.831 1.00 80.31 454 GLY A O 1
ATOM 3696 N N . ALA A 1 455 ? 14.888 -0.079 -22.146 1.00 74.12 455 ALA A N 1
ATOM 3697 C CA . ALA A 1 455 ? 16.190 0.120 -22.783 1.00 74.12 455 ALA A CA 1
ATOM 3698 C C . ALA A 1 455 ? 17.287 -0.853 -22.296 1.00 74.12 455 ALA A C 1
ATOM 3700 O O . ALA A 1 455 ? 18.472 -0.531 -22.390 1.00 74.12 455 ALA A O 1
ATOM 3701 N N . LEU A 1 456 ? 16.923 -2.021 -21.745 1.00 81.12 456 LEU A N 1
ATOM 3702 C CA . LEU A 1 456 ? 17.893 -2.951 -21.144 1.00 81.12 456 LEU A CA 1
ATOM 3703 C C . LEU A 1 456 ? 18.941 -3.450 -22.149 1.00 81.12 456 LEU A C 1
ATOM 3705 O O . LEU A 1 456 ? 20.113 -3.581 -21.800 1.00 81.12 456 LEU A O 1
ATOM 3709 N N . ASN A 1 457 ? 18.524 -3.721 -23.387 1.00 80.69 457 ASN A N 1
ATOM 3710 C CA . ASN A 1 457 ? 19.405 -4.129 -24.476 1.00 80.69 457 ASN A CA 1
ATOM 3711 C C . ASN A 1 457 ? 18.958 -3.497 -25.800 1.00 80.69 457 ASN A C 1
ATOM 3713 O O . ASN A 1 457 ? 17.778 -3.206 -25.990 1.00 80.69 457 ASN A O 1
ATOM 3717 N N . GLY A 1 458 ? 19.899 -3.336 -26.734 1.00 77.56 458 GLY A N 1
ATOM 3718 C CA . GLY A 1 458 ? 19.572 -3.090 -28.140 1.00 77.56 458 GLY A CA 1
ATOM 3719 C C . GLY A 1 458 ? 19.035 -4.353 -28.819 1.00 77.56 458 GLY A C 1
ATOM 3720 O O . GLY A 1 458 ? 19.207 -5.461 -28.306 1.00 77.56 458 GLY A O 1
ATOM 3721 N N . CYS A 1 459 ? 18.392 -4.194 -29.977 1.00 77.38 459 CYS A N 1
ATOM 3722 C CA . CYS A 1 459 ? 17.931 -5.343 -30.747 1.00 77.38 459 CYS A CA 1
ATOM 3723 C C . CYS A 1 459 ? 19.127 -6.186 -31.230 1.00 77.38 459 CYS A C 1
ATOM 3725 O O . CYS A 1 459 ? 20.060 -5.656 -31.829 1.00 77.38 459 CYS A O 1
ATOM 3727 N N . ASN A 1 460 ? 19.090 -7.494 -30.953 1.00 73.88 460 ASN A N 1
ATOM 3728 C CA . ASN A 1 460 ? 20.017 -8.496 -31.467 1.00 73.88 460 ASN A CA 1
ATOM 3729 C C . ASN A 1 460 ? 19.214 -9.711 -31.994 1.00 73.88 460 ASN A C 1
ATOM 3731 O O . ASN A 1 460 ? 18.666 -10.447 -31.172 1.00 73.88 460 ASN A O 1
ATOM 3735 N N . PRO A 1 461 ? 19.130 -9.959 -33.315 1.00 65.94 461 PRO A N 1
ATOM 3736 C CA . PRO A 1 461 ? 18.272 -10.995 -33.889 1.00 65.94 461 PRO A CA 1
ATOM 3737 C C . PRO A 1 461 ? 18.897 -12.386 -33.745 1.00 65.94 461 PRO A C 1
ATOM 3739 O O . PRO A 1 461 ? 18.190 -13.387 -33.772 1.00 65.94 461 PRO A O 1
ATOM 3742 N N . GLU A 1 462 ? 20.216 -12.467 -33.509 1.00 63.78 462 GLU A N 1
ATOM 3743 C CA . GLU A 1 462 ? 20.893 -13.729 -33.184 1.00 63.78 462 GLU A CA 1
ATOM 3744 C C . GLU A 1 462 ? 20.417 -14.298 -31.835 1.00 63.78 462 GLU A C 1
ATOM 3746 O O . GLU A 1 462 ? 20.679 -15.456 -31.505 1.00 63.78 462 GLU A O 1
ATOM 3751 N N . LEU A 1 463 ? 19.707 -13.489 -31.042 1.00 61.25 463 LEU A N 1
ATOM 3752 C CA . LEU A 1 463 ? 19.164 -13.831 -29.738 1.00 61.25 463 LEU A CA 1
ATOM 3753 C C . LEU A 1 463 ? 17.660 -13.532 -29.724 1.00 61.25 463 LEU A C 1
ATOM 3755 O O . LEU A 1 463 ? 17.223 -12.457 -29.325 1.00 61.25 463 LEU A O 1
ATOM 3759 N N . TYR A 1 464 ? 16.865 -14.526 -30.128 1.00 56.47 464 TYR A N 1
ATOM 3760 C CA . TYR A 1 464 ? 15.398 -14.494 -30.260 1.00 56.47 464 TYR A CA 1
ATOM 3761 C C . TYR A 1 464 ? 14.635 -14.345 -28.914 1.00 56.47 464 TYR A C 1
ATOM 3763 O O . TYR A 1 464 ? 13.764 -15.141 -28.582 1.00 56.47 464 TYR A O 1
ATOM 3771 N N . ASN A 1 465 ? 14.980 -13.360 -28.076 1.00 61.38 465 ASN A N 1
ATOM 3772 C CA . ASN A 1 465 ? 14.402 -13.151 -26.736 1.00 61.38 465 ASN A CA 1
ATOM 3773 C C . ASN A 1 465 ? 13.934 -11.702 -26.474 1.00 61.38 465 ASN A C 1
ATOM 3775 O O . ASN A 1 465 ? 13.645 -11.329 -25.329 1.00 61.38 465 ASN A O 1
ATOM 3779 N N . GLY A 1 466 ? 13.838 -10.885 -27.526 1.00 69.75 466 GLY A N 1
ATOM 3780 C CA . GLY A 1 466 ? 13.466 -9.473 -27.434 1.00 69.75 466 GLY A CA 1
ATOM 3781 C C . GLY A 1 466 ? 14.477 -8.618 -26.655 1.00 69.75 466 GLY A C 1
ATOM 3782 O O . GLY A 1 466 ? 15.568 -9.064 -26.310 1.00 69.75 466 GLY A O 1
ATOM 3783 N N . LEU A 1 467 ? 14.107 -7.369 -26.351 1.00 78.25 467 LEU A N 1
ATOM 3784 C CA . LEU A 1 467 ? 15.012 -6.398 -25.708 1.00 78.25 467 LEU A CA 1
ATOM 3785 C C . LEU A 1 467 ? 15.271 -6.669 -24.212 1.00 78.25 467 LEU A C 1
ATOM 3787 O O . LEU A 1 467 ? 16.219 -6.143 -23.631 1.00 78.25 467 LEU A O 1
ATOM 3791 N N . THR A 1 468 ? 14.425 -7.477 -23.564 1.00 85.69 468 THR A N 1
ATOM 3792 C CA . THR A 1 468 ? 14.414 -7.657 -22.099 1.00 85.69 468 THR A CA 1
ATOM 3793 C C . THR A 1 468 ? 14.378 -9.130 -21.678 1.00 85.69 468 THR A C 1
ATOM 3795 O O . THR A 1 468 ? 13.389 -9.583 -21.097 1.00 85.69 468 THR A O 1
ATOM 3798 N N . PRO A 1 469 ? 15.415 -9.929 -21.982 1.00 85.94 469 PRO A N 1
ATOM 3799 C CA . PRO A 1 469 ? 15.444 -11.343 -21.619 1.00 85.94 469 PRO A CA 1
ATOM 3800 C C . PRO A 1 469 ? 15.447 -11.537 -20.093 1.00 85.94 469 PRO A C 1
ATOM 3802 O O . PRO A 1 469 ? 16.011 -10.737 -19.347 1.00 85.94 469 PRO A O 1
ATOM 3805 N N . ILE A 1 470 ? 14.838 -12.624 -19.603 1.00 87.75 470 ILE A N 1
ATOM 3806 C CA . ILE A 1 470 ? 14.852 -12.949 -18.163 1.00 87.75 470 ILE A CA 1
ATOM 3807 C C . ILE A 1 470 ? 16.270 -13.333 -17.723 1.00 87.75 470 ILE A C 1
ATOM 3809 O O . ILE A 1 470 ? 16.804 -12.776 -16.763 1.00 87.75 470 ILE A O 1
ATOM 3813 N N . THR A 1 471 ? 16.883 -14.259 -18.458 1.00 84.50 471 THR A N 1
ATOM 3814 C CA . THR A 1 471 ? 18.227 -14.784 -18.201 1.00 84.50 471 THR A CA 1
ATOM 3815 C C . THR A 1 471 ? 19.262 -14.073 -19.066 1.00 84.50 471 THR A C 1
ATOM 3817 O O . THR A 1 471 ? 19.026 -13.855 -20.254 1.00 84.50 471 THR A O 1
ATOM 3820 N N . LYS A 1 472 ? 20.432 -13.772 -18.496 1.00 77.06 472 LYS A N 1
ATOM 3821 C CA . LYS A 1 472 ? 21.567 -13.216 -19.250 1.00 77.06 472 LYS A CA 1
ATOM 3822 C C . LYS A 1 472 ? 22.154 -14.225 -20.242 1.00 77.06 472 LYS A C 1
ATOM 3824 O O . LYS A 1 472 ? 22.103 -15.434 -19.995 1.00 77.06 472 LYS A O 1
ATOM 3829 N N . SER A 1 473 ? 22.753 -13.737 -21.327 1.00 71.81 473 SER A N 1
ATOM 3830 C CA . SER A 1 473 ? 23.518 -14.589 -22.247 1.00 71.81 473 SER A CA 1
ATOM 3831 C C . SER A 1 473 ? 24.939 -14.859 -21.723 1.00 71.81 473 SER A C 1
ATOM 3833 O O . SER A 1 473 ? 25.378 -14.313 -20.705 1.00 71.81 473 SER A O 1
ATOM 3835 N N . ALA A 1 474 ? 25.659 -15.768 -22.387 1.00 70.00 474 ALA A N 1
ATOM 3836 C CA . ALA A 1 474 ? 27.047 -16.053 -22.043 1.00 70.00 474 ALA A CA 1
ATOM 3837 C C . ALA A 1 474 ? 27.937 -14.810 -22.281 1.00 70.00 474 ALA A C 1
ATOM 3839 O O . ALA A 1 474 ? 27.707 -14.077 -23.243 1.00 70.00 474 ALA A O 1
ATOM 3840 N N . PRO A 1 475 ? 28.968 -14.569 -21.448 1.00 69.44 475 PRO A N 1
ATOM 3841 C CA . PRO A 1 475 ? 29.905 -13.465 -21.661 1.00 69.44 475 PRO A CA 1
ATOM 3842 C C . PRO A 1 475 ? 30.585 -13.559 -23.037 1.00 69.44 475 PRO A C 1
ATOM 3844 O O . PRO A 1 475 ? 31.132 -14.608 -23.376 1.00 69.44 475 PRO A O 1
ATOM 3847 N N . GLY A 1 476 ? 30.574 -12.473 -23.813 1.00 69.62 476 GLY A N 1
ATOM 3848 C CA . GLY A 1 476 ? 31.143 -12.417 -25.165 1.00 69.62 476 GLY A CA 1
ATOM 3849 C C . GLY A 1 476 ? 30.632 -11.214 -25.964 1.00 69.62 476 GLY A C 1
ATOM 3850 O O . GLY A 1 476 ? 30.026 -10.313 -25.390 1.00 69.62 476 GLY A O 1
ATOM 3851 N N . GLU A 1 477 ? 30.851 -11.213 -27.283 1.00 63.91 477 GLU A N 1
ATOM 3852 C CA . GLU A 1 477 ? 30.389 -10.144 -28.196 1.00 63.91 477 GLU A CA 1
ATOM 3853 C C . GLU A 1 477 ? 28.853 -10.006 -28.232 1.00 63.91 477 GLU A C 1
ATOM 3855 O O . GLU A 1 477 ? 28.339 -8.918 -28.461 1.00 63.91 477 GLU A O 1
ATOM 3860 N N . ASN A 1 478 ? 28.127 -11.076 -27.884 1.00 66.75 478 ASN A N 1
ATOM 3861 C CA . ASN A 1 478 ? 26.662 -11.152 -27.863 1.00 66.75 478 ASN A CA 1
ATOM 3862 C C . ASN A 1 478 ? 26.078 -11.138 -26.432 1.00 66.75 478 ASN A C 1
ATOM 3864 O O . ASN A 1 478 ? 25.119 -11.855 -26.124 1.00 66.75 478 ASN A O 1
ATOM 3868 N N . TYR A 1 479 ? 26.684 -10.375 -25.517 1.00 74.19 479 TYR A N 1
ATOM 3869 C CA . TYR A 1 479 ? 26.203 -10.265 -24.137 1.00 74.19 479 TYR A CA 1
ATOM 3870 C C . TYR A 1 479 ? 24.881 -9.482 -24.049 1.00 74.19 479 TYR A C 1
ATOM 3872 O O . TYR A 1 479 ? 24.821 -8.326 -24.457 1.00 74.19 479 TYR A O 1
ATOM 3880 N N . LEU A 1 480 ? 23.847 -10.094 -23.465 1.00 76.88 480 LEU A N 1
ATOM 3881 C CA . LEU A 1 480 ? 22.578 -9.455 -23.124 1.00 76.88 480 LEU A CA 1
ATOM 3882 C C . LEU A 1 480 ? 22.398 -9.429 -21.610 1.00 76.88 480 LEU A C 1
ATOM 3884 O O . LEU A 1 480 ? 22.474 -10.468 -20.944 1.00 76.88 480 LEU A O 1
ATOM 3888 N N . TYR A 1 481 ? 22.084 -8.247 -21.090 1.00 82.56 481 TYR A N 1
ATOM 3889 C CA . TYR A 1 481 ? 21.674 -8.051 -19.710 1.00 82.56 481 TYR A CA 1
ATOM 3890 C C . TYR A 1 481 ? 20.319 -8.719 -19.470 1.00 82.56 481 TYR A C 1
ATOM 3892 O O . TYR A 1 481 ? 19.350 -8.468 -20.190 1.00 82.56 481 TYR A O 1
ATOM 3900 N N . GLY A 1 482 ? 20.260 -9.574 -18.448 1.00 88.25 482 GLY A N 1
ATOM 3901 C CA . GLY A 1 482 ? 19.036 -10.261 -18.036 1.00 88.25 482 GLY A CA 1
ATOM 3902 C C . GLY A 1 482 ? 18.316 -9.548 -16.891 1.00 88.25 482 GLY A C 1
ATOM 3903 O O . GLY A 1 482 ? 18.951 -8.932 -16.031 1.00 88.25 482 GLY A O 1
ATOM 3904 N N . LEU A 1 483 ? 16.993 -9.697 -16.813 1.00 90.75 483 LEU A N 1
ATOM 3905 C CA . LEU A 1 483 ? 16.184 -9.190 -15.694 1.00 90.75 483 LEU A CA 1
ATOM 3906 C C . LEU A 1 483 ? 16.638 -9.744 -14.331 1.00 90.75 483 LEU A C 1
ATOM 3908 O O . LEU A 1 483 ? 16.566 -9.044 -13.320 1.00 90.75 483 LEU A O 1
ATOM 3912 N N . GLU A 1 484 ? 17.150 -10.977 -14.284 1.00 90.75 484 GLU A N 1
ATOM 3913 C CA . GLU A 1 484 ? 17.742 -11.560 -13.070 1.00 90.75 484 GLU A CA 1
ATOM 3914 C C . GLU A 1 484 ? 18.932 -10.748 -12.542 1.00 90.75 484 GLU A C 1
ATOM 3916 O O . GLU A 1 484 ? 19.062 -10.552 -11.331 1.00 90.75 484 GLU A O 1
ATOM 3921 N N . GLU A 1 485 ? 19.765 -10.233 -13.446 1.00 89.88 485 GLU A N 1
ATOM 3922 C CA . GLU A 1 485 ? 20.934 -9.425 -13.102 1.00 89.88 485 GLU A CA 1
ATOM 3923 C C . GLU A 1 485 ? 20.521 -8.037 -12.606 1.00 89.88 485 GLU A C 1
ATOM 3925 O O . GLU A 1 485 ? 21.075 -7.539 -11.628 1.00 89.88 485 GLU A O 1
ATOM 3930 N N . VAL A 1 486 ? 19.493 -7.434 -13.212 1.00 91.00 486 VAL A N 1
ATOM 3931 C CA . VAL A 1 486 ? 18.903 -6.180 -12.716 1.00 91.00 486 VAL A CA 1
ATOM 3932 C C . VAL A 1 486 ? 18.435 -6.350 -11.269 1.00 91.00 486 VAL A C 1
ATOM 3934 O O . VAL A 1 486 ? 18.769 -5.537 -10.407 1.00 91.00 486 VAL A O 1
ATOM 3937 N N . ILE A 1 487 ? 17.718 -7.437 -10.969 1.00 90.88 487 ILE A N 1
ATOM 3938 C CA . ILE A 1 487 ? 17.261 -7.749 -9.607 1.00 90.88 487 ILE A CA 1
ATOM 3939 C C . ILE A 1 487 ? 18.444 -7.939 -8.649 1.00 90.88 487 ILE A C 1
ATOM 3941 O O . ILE A 1 487 ? 18.396 -7.452 -7.519 1.00 90.88 487 ILE A O 1
ATOM 3945 N N . GLU A 1 488 ? 19.498 -8.643 -9.063 1.00 90.38 488 GLU A N 1
ATOM 3946 C CA . GLU A 1 488 ? 20.703 -8.837 -8.247 1.00 90.38 488 GLU A CA 1
ATOM 3947 C C . GLU A 1 488 ? 21.409 -7.509 -7.946 1.00 90.38 488 GLU A C 1
ATOM 3949 O O . GLU A 1 488 ? 21.739 -7.232 -6.792 1.00 90.38 488 GLU A O 1
ATOM 3954 N N . ASN A 1 489 ? 21.555 -6.644 -8.950 1.00 90.69 489 ASN A N 1
ATOM 3955 C CA . ASN A 1 489 ? 22.142 -5.319 -8.780 1.00 90.69 489 ASN A CA 1
ATOM 3956 C C . ASN A 1 489 ? 21.315 -4.452 -7.831 1.00 90.69 489 ASN A C 1
ATOM 3958 O O . ASN A 1 489 ? 21.877 -3.849 -6.919 1.00 90.69 489 ASN A O 1
ATOM 3962 N N . LEU A 1 490 ? 19.987 -4.452 -7.966 1.00 91.06 490 LEU A N 1
ATOM 3963 C CA . LEU A 1 490 ? 19.096 -3.727 -7.058 1.00 91.06 490 LEU A CA 1
ATOM 3964 C C . LEU A 1 490 ? 19.210 -4.235 -5.614 1.00 91.06 490 LEU A C 1
ATOM 3966 O O . LEU A 1 490 ? 19.219 -3.419 -4.692 1.00 91.06 490 LEU A O 1
ATOM 3970 N N . LYS A 1 491 ? 19.364 -5.551 -5.393 1.00 88.31 491 LYS A N 1
ATOM 3971 C CA . LYS A 1 491 ? 19.575 -6.140 -4.049 1.00 88.31 491 LYS A CA 1
ATOM 3972 C C . LYS A 1 491 ? 20.855 -5.654 -3.371 1.00 88.31 491 LYS A C 1
ATOM 3974 O O . LYS A 1 491 ? 20.927 -5.680 -2.144 1.00 88.31 491 LYS A O 1
ATOM 3979 N N . ASN A 1 492 ? 21.839 -5.205 -4.147 1.00 88.62 492 ASN A N 1
ATOM 3980 C CA . ASN A 1 492 ? 23.092 -4.647 -3.637 1.00 88.62 492 ASN A CA 1
ATOM 3981 C C . ASN A 1 492 ? 23.001 -3.143 -3.314 1.00 88.62 492 ASN A C 1
ATOM 3983 O O . ASN A 1 492 ? 23.986 -2.557 -2.866 1.00 88.62 492 ASN A O 1
ATOM 3987 N N . THR A 1 493 ? 21.838 -2.519 -3.512 1.00 88.19 493 THR A N 1
ATOM 3988 C CA . THR A 1 493 ? 21.578 -1.110 -3.180 1.00 88.19 493 THR A CA 1
ATOM 3989 C C . THR A 1 493 ? 20.698 -0.974 -1.936 1.00 88.19 493 THR A C 1
ATOM 3991 O O . THR A 1 493 ? 20.125 -1.944 -1.440 1.00 88.19 493 THR A O 1
ATOM 3994 N N . GLU A 1 494 ? 20.538 0.250 -1.432 1.00 87.25 494 GLU A N 1
ATOM 3995 C CA . GLU A 1 494 ? 19.596 0.550 -0.352 1.00 87.25 494 GLU A CA 1
ATOM 3996 C C . GLU A 1 494 ? 18.139 0.756 -0.833 1.00 87.25 494 GLU A C 1
ATOM 3998 O O . GLU A 1 494 ? 17.305 1.223 -0.054 1.00 87.25 494 GLU A O 1
ATOM 4003 N N . ILE A 1 495 ? 17.794 0.441 -2.090 1.00 87.81 495 ILE A N 1
ATOM 4004 C CA . ILE A 1 495 ? 16.434 0.609 -2.632 1.00 87.81 495 ILE A CA 1
ATOM 4005 C C . ILE A 1 495 ? 15.402 -0.262 -1.896 1.00 87.81 495 ILE A C 1
ATOM 4007 O O . ILE A 1 495 ? 15.651 -1.409 -1.521 1.00 87.81 495 ILE A O 1
ATOM 4011 N N . CYS A 1 496 ? 14.206 0.280 -1.662 1.00 82.56 496 CYS A N 1
ATOM 4012 C CA . CYS A 1 496 ? 13.133 -0.462 -1.005 1.00 82.56 496 CYS A CA 1
ATOM 4013 C C . CYS A 1 496 ? 12.424 -1.401 -1.994 1.00 82.56 496 CYS A C 1
ATOM 4015 O O . CYS A 1 496 ? 11.617 -0.955 -2.804 1.00 82.56 496 CYS A O 1
ATOM 4017 N N . PHE A 1 497 ? 12.662 -2.711 -1.874 1.00 81.62 497 PHE A N 1
ATOM 4018 C CA . PHE A 1 497 ? 12.086 -3.729 -2.768 1.00 81.62 497 PHE A CA 1
ATOM 4019 C C . PHE A 1 497 ? 10.549 -3.751 -2.817 1.00 81.62 497 PHE A C 1
ATOM 4021 O O . PHE A 1 497 ? 9.967 -3.999 -3.867 1.00 81.62 497 PHE A O 1
ATOM 4028 N N . ASN A 1 498 ? 9.876 -3.418 -1.713 1.00 73.12 498 ASN A N 1
ATOM 4029 C CA . ASN A 1 498 ? 8.407 -3.375 -1.654 1.00 73.12 498 ASN A CA 1
ATOM 4030 C C . ASN A 1 498 ? 7.803 -2.185 -2.425 1.00 73.12 498 ASN A C 1
ATOM 4032 O O . ASN A 1 498 ? 6.584 -2.048 -2.505 1.00 73.12 498 ASN A O 1
ATOM 4036 N N . LYS A 1 499 ? 8.653 -1.289 -2.935 1.00 82.94 499 LYS A N 1
ATOM 4037 C CA . LYS A 1 499 ? 8.278 -0.105 -3.707 1.00 82.94 499 LYS A CA 1
ATOM 4038 C C . LYS A 1 499 ? 8.622 -0.245 -5.190 1.00 82.94 499 LYS A C 1
ATOM 4040 O O . LYS A 1 499 ? 8.606 0.760 -5.879 1.00 82.94 499 LYS A O 1
ATOM 4045 N N . LEU A 1 500 ? 8.980 -1.430 -5.681 1.00 89.62 500 LEU A N 1
ATOM 4046 C CA . LEU A 1 500 ? 9.402 -1.594 -7.073 1.00 89.62 500 LEU A CA 1
ATOM 4047 C C . LEU A 1 500 ? 8.229 -1.961 -7.979 1.00 89.62 500 LEU A C 1
ATOM 4049 O O . LEU A 1 500 ? 7.487 -2.901 -7.687 1.00 89.62 500 LEU A O 1
ATOM 4053 N N . SER A 1 501 ? 8.131 -1.252 -9.096 1.00 92.31 501 SER A N 1
ATOM 4054 C CA . SER A 1 501 ? 7.449 -1.652 -10.322 1.00 92.31 501 SER A CA 1
ATOM 4055 C C . SER A 1 501 ? 8.506 -1.894 -11.395 1.00 92.31 501 SER A C 1
ATOM 4057 O O . SER A 1 501 ? 9.542 -1.236 -11.380 1.00 92.31 501 SER A O 1
ATOM 4059 N N . PHE A 1 502 ? 8.283 -2.849 -12.293 1.00 93.94 502 PHE A N 1
ATOM 4060 C CA . PHE A 1 502 ? 9.173 -3.084 -13.429 1.00 93.94 502 PHE A CA 1
ATOM 4061 C C . PHE A 1 502 ? 8.428 -2.860 -14.731 1.00 93.94 502 PHE A C 1
ATOM 4063 O O . PHE A 1 502 ? 7.373 -3.461 -14.947 1.00 93.94 502 PHE A O 1
ATOM 4070 N N . SER A 1 503 ? 9.017 -2.048 -15.602 1.00 93.00 503 SER A N 1
ATOM 4071 C CA . SER A 1 503 ? 8.523 -1.852 -16.955 1.00 93.00 503 SER A CA 1
ATOM 4072 C C . SER A 1 503 ? 8.645 -3.148 -17.772 1.00 93.00 503 SER A C 1
ATOM 4074 O O . SER A 1 503 ? 9.670 -3.825 -17.703 1.00 93.00 503 SER A O 1
ATOM 4076 N N . ILE A 1 504 ? 7.614 -3.516 -18.537 1.00 92.94 504 ILE A N 1
ATOM 4077 C CA . ILE A 1 504 ? 7.569 -4.673 -19.445 1.00 92.94 504 ILE A CA 1
ATOM 4078 C C . ILE A 1 504 ? 7.180 -4.169 -20.839 1.00 92.94 504 ILE A C 1
ATOM 4080 O O . ILE A 1 504 ? 6.017 -3.825 -21.046 1.00 92.94 504 ILE A O 1
ATOM 4084 N N . PRO A 1 505 ? 8.122 -4.121 -21.797 1.00 89.06 505 PRO A N 1
ATOM 4085 C CA . PRO A 1 505 ? 7.861 -3.554 -23.116 1.00 89.06 505 PRO A CA 1
ATOM 4086 C C . PRO A 1 505 ? 7.048 -4.441 -24.059 1.00 89.06 505 PRO A C 1
ATOM 4088 O O . PRO A 1 505 ? 7.481 -5.540 -24.407 1.00 89.06 505 PRO A O 1
ATOM 4091 N N . LEU A 1 506 ? 5.931 -3.911 -24.560 1.00 87.06 506 LEU A N 1
ATOM 4092 C CA . LEU A 1 506 ? 5.123 -4.435 -25.666 1.00 87.06 506 LEU A CA 1
ATOM 4093 C C . LEU A 1 506 ? 5.533 -3.801 -27.004 1.00 87.06 506 LEU A C 1
ATOM 4095 O O . LEU A 1 506 ? 4.726 -3.200 -27.701 1.00 87.06 506 LEU A O 1
ATOM 4099 N N . LEU A 1 507 ? 6.812 -3.902 -27.353 1.00 75.81 507 LEU A N 1
ATOM 4100 C CA . LEU A 1 507 ? 7.359 -3.297 -28.569 1.00 75.81 507 LEU A CA 1
ATOM 4101 C C . LEU A 1 507 ? 8.039 -4.335 -29.458 1.00 75.81 507 LEU A C 1
ATOM 4103 O O . LEU A 1 507 ? 8.544 -5.356 -28.975 1.00 75.81 507 LEU A O 1
ATOM 4107 N N . THR A 1 508 ? 8.087 -4.013 -30.748 1.00 77.19 508 THR A N 1
ATOM 4108 C CA . THR A 1 508 ? 8.904 -4.698 -31.752 1.00 77.19 508 THR A CA 1
ATOM 4109 C C . THR A 1 508 ? 10.014 -3.762 -32.227 1.00 77.19 508 THR A C 1
ATOM 4111 O O . THR A 1 508 ? 9.876 -2.540 -32.151 1.00 77.19 508 THR A O 1
ATOM 4114 N N . SER A 1 509 ? 11.138 -4.315 -32.678 1.00 77.75 509 SER A N 1
ATOM 4115 C CA . SER A 1 509 ? 12.265 -3.524 -33.180 1.00 77.75 509 SER A CA 1
ATOM 4116 C C . SER A 1 509 ? 12.924 -4.218 -34.369 1.00 77.75 509 SER A C 1
ATOM 4118 O O . SER A 1 509 ? 13.175 -5.420 -34.309 1.00 77.75 509 SER A O 1
ATOM 4120 N N . GLU A 1 510 ? 13.210 -3.466 -35.431 1.00 74.12 510 GLU A N 1
ATOM 4121 C CA . GLU A 1 510 ? 13.881 -3.941 -36.645 1.00 74.12 510 GLU A CA 1
ATOM 4122 C C . GLU A 1 510 ? 15.258 -3.280 -36.793 1.00 74.12 510 GLU A C 1
ATOM 4124 O O . GLU A 1 510 ? 15.387 -2.054 -36.735 1.00 74.12 510 GLU A O 1
ATOM 4129 N N . ILE A 1 511 ? 16.295 -4.082 -37.043 1.00 71.81 511 ILE A N 1
ATOM 4130 C CA . ILE A 1 511 ? 17.680 -3.586 -37.133 1.00 71.81 511 ILE A CA 1
ATOM 4131 C C . ILE A 1 511 ? 17.968 -2.881 -38.454 1.00 71.81 511 ILE A C 1
ATOM 4133 O O . ILE A 1 511 ? 18.733 -1.921 -38.487 1.00 71.81 511 ILE A O 1
ATOM 4137 N N . VAL A 1 512 ? 17.379 -3.354 -39.553 1.00 68.81 512 VAL A N 1
ATOM 4138 C CA . VAL A 1 512 ? 17.770 -2.930 -40.906 1.00 68.81 512 VAL A CA 1
ATOM 4139 C C . VAL A 1 512 ? 17.334 -1.498 -41.198 1.00 68.81 512 VAL A C 1
ATOM 4141 O O . VAL A 1 512 ? 18.139 -0.694 -41.665 1.00 68.81 512 VAL A O 1
ATOM 4144 N N . ASN A 1 513 ? 16.077 -1.167 -40.901 1.00 67.38 513 ASN A N 1
ATOM 4145 C CA . ASN A 1 513 ? 15.521 0.159 -41.174 1.00 67.38 513 ASN A CA 1
ATOM 4146 C C . ASN A 1 513 ? 15.474 1.056 -39.929 1.00 67.38 513 ASN A C 1
ATOM 4148 O O . ASN A 1 513 ? 14.983 2.180 -40.020 1.00 67.38 513 ASN A O 1
ATOM 4152 N N . TYR A 1 514 ? 15.958 0.569 -38.779 1.00 69.25 514 TYR A N 1
ATOM 4153 C CA . TYR A 1 514 ? 15.833 1.234 -37.476 1.00 69.25 514 TYR A CA 1
ATOM 4154 C C . TYR A 1 514 ? 14.383 1.640 -37.166 1.00 69.25 514 TYR A C 1
ATOM 4156 O O . TYR A 1 514 ? 14.123 2.727 -36.648 1.00 69.25 514 TYR A O 1
ATOM 4164 N N . THR A 1 515 ? 13.428 0.775 -37.520 1.00 71.88 515 THR A N 1
ATOM 4165 C CA . THR A 1 515 ? 12.000 1.003 -37.276 1.00 71.88 515 THR A CA 1
ATOM 4166 C C . THR A 1 515 ? 11.528 0.234 -36.043 1.00 71.88 515 THR A C 1
ATOM 4168 O O . THR A 1 515 ? 12.174 -0.701 -35.562 1.00 71.88 515 THR A O 1
ATOM 4171 N N . SER A 1 516 ? 10.408 0.662 -35.463 1.00 74.06 516 SER A N 1
ATOM 4172 C CA . SER A 1 516 ? 9.765 -0.013 -34.326 1.00 74.06 516 SER A CA 1
ATOM 4173 C C . SER A 1 516 ? 8.248 -0.004 -34.519 1.00 74.06 516 SER A C 1
ATOM 4175 O O . SER A 1 516 ? 7.554 0.799 -33.891 1.00 74.06 516 SER A O 1
ATOM 4177 N N . PRO A 1 517 ? 7.725 -0.803 -35.467 1.00 76.12 517 PRO A N 1
ATOM 4178 C CA . PRO A 1 517 ? 6.295 -0.834 -35.740 1.00 76.12 517 PRO A CA 1
ATOM 4179 C C . PRO A 1 517 ? 5.520 -1.520 -34.607 1.00 76.12 517 PRO A C 1
ATOM 4181 O O . PRO A 1 517 ? 6.078 -2.252 -33.783 1.00 76.12 517 PRO A O 1
ATOM 4184 N N . SER A 1 518 ? 4.212 -1.280 -34.546 1.00 78.69 518 SER A N 1
ATOM 4185 C CA . SER A 1 518 ? 3.345 -1.988 -33.598 1.00 78.69 518 SER A CA 1
ATOM 4186 C C . SER A 1 518 ? 3.163 -3.457 -33.996 1.00 78.69 518 SER A C 1
ATOM 4188 O O . SER A 1 518 ? 3.340 -3.829 -35.161 1.00 78.69 518 SER A O 1
ATOM 4190 N N . TYR A 1 519 ? 2.747 -4.306 -33.051 1.00 79.50 519 TYR A N 1
ATOM 4191 C CA . TYR A 1 519 ? 2.309 -5.670 -33.374 1.00 79.50 519 TYR A CA 1
ATOM 4192 C C . TYR A 1 519 ? 1.149 -5.663 -34.373 1.00 79.50 519 TYR A C 1
ATOM 4194 O O . TYR A 1 519 ? 1.107 -6.506 -35.268 1.00 79.50 519 TYR A O 1
ATOM 4202 N N . THR A 1 520 ? 0.255 -4.675 -34.277 1.00 78.25 520 THR A N 1
ATOM 4203 C CA . THR A 1 520 ? -0.839 -4.496 -35.234 1.00 78.25 520 THR A CA 1
ATOM 4204 C C . THR A 1 520 ? -0.311 -4.251 -36.656 1.00 78.25 520 THR A C 1
ATOM 4206 O O . THR A 1 520 ? -0.782 -4.892 -37.600 1.00 78.25 520 THR A O 1
ATOM 4209 N N . ASP A 1 521 ? 0.690 -3.379 -36.831 1.00 77.00 521 ASP A N 1
ATOM 4210 C CA . ASP A 1 521 ? 1.310 -3.100 -38.137 1.00 77.00 521 ASP A CA 1
ATOM 4211 C C . ASP A 1 521 ? 2.051 -4.321 -38.685 1.00 77.00 521 ASP A C 1
ATOM 4213 O O . ASP A 1 521 ? 1.849 -4.706 -39.839 1.00 77.00 521 ASP A O 1
ATOM 4217 N N . MET A 1 522 ? 2.870 -4.955 -37.842 1.00 77.06 522 MET A N 1
ATOM 4218 C CA . MET A 1 522 ? 3.651 -6.140 -38.200 1.00 77.06 522 MET A CA 1
ATOM 4219 C C . MET A 1 522 ? 2.735 -7.267 -38.697 1.00 77.06 522 MET A C 1
ATOM 4221 O O . MET A 1 522 ? 2.951 -7.833 -39.771 1.00 77.06 522 MET A O 1
ATOM 4225 N N . CYS A 1 523 ? 1.658 -7.547 -37.964 1.00 75.25 523 CYS A N 1
ATOM 4226 C CA . CYS A 1 523 ? 0.693 -8.579 -38.332 1.00 75.25 523 CYS A CA 1
ATOM 4227 C C . CYS A 1 523 ? -0.152 -8.220 -39.559 1.00 75.25 523 CYS A C 1
ATOM 4229 O O . CYS A 1 523 ? -0.520 -9.108 -40.327 1.00 75.25 523 CYS A O 1
ATOM 4231 N N . SER A 1 524 ? -0.441 -6.935 -39.776 1.00 73.00 524 SER A N 1
ATOM 4232 C CA . SER A 1 524 ? -1.205 -6.478 -40.944 1.00 73.00 524 SER A CA 1
ATOM 4233 C C . SER A 1 524 ? -0.405 -6.568 -42.246 1.00 73.00 524 SER A C 1
ATOM 4235 O O . SER A 1 524 ? -0.984 -6.821 -43.303 1.00 73.00 524 SER A O 1
ATOM 4237 N N . GLN A 1 525 ? 0.916 -6.371 -42.185 1.00 69.31 525 GLN A N 1
ATOM 4238 C CA . GLN A 1 525 ? 1.802 -6.414 -43.354 1.00 69.31 525 GLN A CA 1
ATOM 4239 C C . GLN A 1 525 ? 2.261 -7.836 -43.709 1.00 69.31 525 GLN A C 1
ATOM 4241 O O . GLN A 1 525 ? 2.568 -8.099 -44.870 1.00 69.31 525 GLN A O 1
ATOM 4246 N N . GLY A 1 526 ? 2.290 -8.757 -42.738 1.00 62.88 526 GLY A N 1
ATOM 4247 C CA . GLY A 1 526 ? 2.603 -10.175 -42.959 1.00 62.88 526 GLY A CA 1
ATOM 4248 C C . GLY A 1 526 ? 4.058 -10.474 -43.350 1.00 62.88 526 GLY A C 1
ATOM 4249 O O . GLY A 1 526 ? 4.355 -11.608 -43.717 1.00 62.88 526 GLY A O 1
ATOM 4250 N N . ASN A 1 527 ? 4.953 -9.485 -43.266 1.00 60.16 527 ASN A N 1
ATOM 4251 C CA . ASN A 1 527 ? 6.387 -9.621 -43.516 1.00 60.16 527 ASN A CA 1
ATOM 4252 C C . ASN A 1 527 ? 7.131 -9.588 -42.177 1.00 60.16 527 ASN A C 1
ATOM 4254 O O . ASN A 1 527 ? 7.349 -8.516 -41.621 1.00 60.16 527 ASN A O 1
ATOM 4258 N N . PHE A 1 528 ? 7.511 -10.757 -41.667 1.00 66.12 528 PHE A N 1
ATOM 4259 C CA . PHE A 1 528 ? 8.361 -10.890 -40.486 1.00 66.12 528 PHE A CA 1
ATOM 4260 C C . PHE A 1 528 ? 9.586 -11.733 -40.846 1.00 66.12 528 PHE A C 1
ATOM 4262 O O . PHE A 1 528 ? 9.440 -12.840 -41.363 1.00 66.12 528 PHE A O 1
ATOM 4269 N N . ASP A 1 529 ? 10.773 -11.191 -40.585 1.00 68.31 529 ASP A N 1
ATOM 4270 C CA . ASP A 1 529 ? 12.058 -11.863 -40.774 1.00 68.31 529 ASP A CA 1
ATOM 4271 C C . ASP A 1 529 ? 12.742 -12.011 -39.410 1.00 68.31 529 ASP A C 1
ATOM 4273 O O . ASP A 1 529 ? 13.223 -11.046 -38.815 1.00 68.31 529 ASP A O 1
ATOM 4277 N N . ASP A 1 530 ? 12.777 -13.236 -38.895 1.00 67.31 530 ASP A N 1
ATOM 4278 C CA . ASP A 1 530 ? 13.367 -13.557 -37.594 1.00 67.31 530 ASP A CA 1
ATOM 4279 C C . ASP A 1 530 ? 14.879 -13.292 -37.528 1.00 67.31 530 ASP A C 1
ATOM 4281 O O . ASP A 1 530 ? 15.432 -13.205 -36.432 1.00 67.31 530 ASP A O 1
ATOM 4285 N N . SER A 1 531 ? 15.540 -13.094 -38.673 1.00 70.00 531 SER A N 1
ATOM 4286 C CA . SER A 1 531 ? 16.961 -12.751 -38.749 1.00 70.00 531 SER A CA 1
ATOM 4287 C C . SER A 1 531 ? 17.262 -11.256 -38.599 1.00 70.00 531 SER A C 1
ATOM 4289 O O . SER A 1 531 ? 18.422 -10.882 -38.421 1.00 70.00 531 SER A O 1
ATOM 4291 N N . THR A 1 532 ? 16.249 -10.385 -38.647 1.00 73.00 532 THR A N 1
ATOM 4292 C CA . THR A 1 532 ? 16.431 -8.920 -38.599 1.00 73.00 532 THR A CA 1
ATOM 4293 C C . THR A 1 532 ? 15.572 -8.217 -37.547 1.00 73.00 532 THR A C 1
ATOM 4295 O O . THR A 1 532 ? 15.765 -7.021 -37.297 1.00 73.00 532 THR A O 1
ATOM 4298 N N . TRP A 1 533 ? 14.680 -8.957 -36.884 1.00 73.94 533 TRP A N 1
ATOM 4299 C CA . TRP A 1 533 ? 13.696 -8.426 -35.946 1.00 73.94 533 TRP A CA 1
ATOM 4300 C C . TRP A 1 533 ? 13.862 -8.956 -34.524 1.00 73.94 533 TRP A C 1
ATOM 4302 O O . TRP A 1 533 ? 14.073 -10.144 -34.288 1.00 73.94 533 TRP A O 1
ATOM 4312 N N . CYS A 1 534 ? 13.646 -8.072 -33.554 1.00 75.50 534 CYS A N 1
ATOM 4313 C CA . CYS A 1 534 ? 13.486 -8.413 -32.149 1.00 75.50 534 CYS A CA 1
ATOM 4314 C C . CYS A 1 534 ? 12.026 -8.275 -31.753 1.00 75.50 534 CYS A C 1
ATOM 4316 O O . CYS A 1 534 ? 11.528 -7.178 -31.489 1.00 75.50 534 CYS A O 1
ATOM 4318 N N . VAL A 1 535 ? 11.359 -9.418 -31.679 1.00 75.75 535 VAL A N 1
ATOM 4319 C CA . VAL A 1 535 ? 9.987 -9.548 -31.191 1.00 75.75 535 VAL A CA 1
ATOM 4320 C C . VAL A 1 535 ? 9.968 -10.399 -29.934 1.00 75.75 535 VAL A C 1
ATOM 4322 O O . VAL A 1 535 ? 10.904 -11.146 -29.645 1.00 75.75 535 VAL A O 1
ATOM 4325 N N . GLN A 1 536 ? 8.899 -10.269 -29.162 1.00 78.94 536 GLN A N 1
ATOM 4326 C CA . GLN A 1 536 ? 8.668 -11.095 -27.988 1.00 78.94 536 GLN A CA 1
ATOM 4327 C C . GLN A 1 536 ? 7.480 -12.006 -28.257 1.00 78.94 536 GLN A C 1
ATOM 4329 O O . GLN A 1 536 ? 6.437 -11.581 -28.748 1.00 78.94 536 GLN A O 1
ATOM 4334 N N . THR A 1 537 ? 7.636 -13.280 -27.930 1.00 76.88 537 THR A N 1
ATOM 4335 C CA . THR A 1 537 ? 6.549 -14.250 -28.078 1.00 76.88 537 THR A CA 1
ATOM 4336 C C . THR A 1 537 ? 5.563 -14.153 -26.914 1.00 76.88 537 THR A C 1
ATOM 4338 O O . THR A 1 537 ? 5.896 -13.658 -25.832 1.00 76.88 537 THR A O 1
ATOM 4341 N N . SER A 1 538 ? 4.361 -14.705 -27.091 1.00 79.06 538 SER A N 1
ATOM 4342 C CA . SER A 1 538 ? 3.386 -14.870 -26.004 1.00 79.06 538 SER A CA 1
ATOM 4343 C C . SER A 1 538 ? 3.974 -15.620 -24.805 1.00 79.06 538 SER A C 1
ATOM 4345 O O . SER A 1 538 ? 3.766 -15.208 -23.665 1.00 79.06 538 SER A O 1
ATOM 4347 N N . GLN A 1 539 ? 4.789 -16.654 -25.050 1.00 80.25 539 GLN A N 1
ATOM 4348 C CA . GLN A 1 539 ? 5.510 -17.366 -23.991 1.00 80.25 539 GLN A CA 1
ATOM 4349 C C . GLN A 1 539 ? 6.481 -16.439 -23.249 1.00 80.25 539 GLN A C 1
ATOM 4351 O O . GLN A 1 539 ? 6.513 -16.455 -22.021 1.00 80.25 539 GLN A O 1
ATOM 4356 N N . ASN A 1 540 ? 7.237 -15.589 -23.959 1.00 84.06 540 ASN A N 1
ATOM 4357 C CA . ASN A 1 540 ? 8.143 -14.643 -23.302 1.00 84.06 540 ASN A CA 1
ATOM 4358 C C . ASN A 1 540 ? 7.384 -13.652 -22.410 1.00 84.06 540 ASN A C 1
ATOM 4360 O O . ASN A 1 540 ? 7.844 -13.356 -21.307 1.00 84.06 540 ASN A O 1
ATOM 4364 N N . TYR A 1 541 ? 6.231 -13.152 -22.860 1.00 87.94 541 TYR A N 1
ATOM 4365 C CA . TYR A 1 541 ? 5.380 -12.270 -22.058 1.00 87.94 541 TYR A CA 1
ATOM 4366 C C . TYR A 1 541 ? 4.836 -12.971 -20.810 1.00 87.94 541 TYR A C 1
ATOM 4368 O O . TYR A 1 541 ? 4.952 -12.434 -19.704 1.00 87.94 541 TYR A O 1
ATOM 4376 N N . TYR A 1 542 ? 4.334 -14.197 -20.961 1.00 87.88 542 TYR A N 1
ATOM 4377 C CA . TYR A 1 542 ? 3.867 -15.023 -19.849 1.00 87.88 542 TYR A CA 1
ATOM 4378 C C . TYR A 1 542 ? 4.973 -15.305 -18.825 1.00 87.88 542 TYR A C 1
ATOM 4380 O O . TYR A 1 542 ? 4.788 -15.100 -17.621 1.00 87.88 542 TYR A O 1
ATOM 4388 N N . ASP A 1 543 ? 6.160 -15.697 -19.286 1.00 88.06 543 ASP A N 1
ATOM 4389 C CA . ASP A 1 543 ? 7.294 -15.990 -18.410 1.00 88.06 543 ASP A CA 1
ATOM 4390 C C . ASP A 1 543 ? 7.752 -14.750 -17.636 1.00 88.06 543 ASP A C 1
ATOM 4392 O O . ASP A 1 543 ? 8.107 -14.854 -16.458 1.00 88.06 543 ASP A O 1
ATOM 4396 N N . LYS A 1 544 ? 7.697 -13.560 -18.252 1.00 91.12 544 LYS A N 1
ATOM 4397 C CA . LYS A 1 544 ? 7.991 -12.285 -17.574 1.00 91.12 544 LYS A CA 1
ATOM 4398 C C . LYS A 1 544 ? 6.953 -11.965 -16.509 1.00 91.12 544 LYS A C 1
ATOM 4400 O O . LYS A 1 544 ? 7.331 -11.619 -15.388 1.00 91.12 544 LYS A O 1
ATOM 4405 N N . GLY A 1 545 ? 5.669 -12.153 -16.815 1.00 91.44 545 GLY A N 1
ATOM 4406 C CA . GLY A 1 545 ? 4.594 -12.058 -15.827 1.00 91.44 545 GLY A CA 1
ATOM 4407 C C . GLY A 1 545 ? 4.866 -12.961 -14.620 1.00 91.44 545 GLY A C 1
ATOM 4408 O O . GLY A 1 545 ? 4.904 -12.496 -13.478 1.00 91.44 545 GLY A O 1
ATOM 4409 N N . GLN A 1 546 ? 5.183 -14.237 -14.861 1.00 89.94 546 GLN A N 1
ATOM 4410 C CA . GLN A 1 546 ? 5.533 -15.176 -13.791 1.00 89.94 546 GLN A CA 1
ATOM 4411 C C . GLN A 1 546 ? 6.792 -14.768 -13.021 1.00 89.94 546 GLN A C 1
ATOM 4413 O O . GLN A 1 546 ? 6.864 -14.953 -11.799 1.00 89.94 546 GLN A O 1
ATOM 4418 N N . PHE A 1 547 ? 7.807 -14.259 -13.718 1.00 91.81 547 PHE A N 1
ATOM 4419 C CA . PHE A 1 547 ? 9.060 -13.820 -13.121 1.00 91.81 547 PHE A CA 1
ATOM 4420 C C . PHE A 1 547 ? 8.819 -12.696 -12.110 1.00 91.81 547 PHE A C 1
ATOM 4422 O O . PHE A 1 547 ? 9.185 -12.849 -10.941 1.00 91.81 547 PHE A O 1
ATOM 4429 N N . PHE A 1 548 ? 8.140 -11.617 -12.505 1.00 91.31 548 PHE A N 1
ATOM 4430 C CA . PHE A 1 548 ? 7.875 -10.481 -11.613 1.00 91.31 548 PHE A CA 1
ATOM 4431 C C . PHE A 1 548 ? 6.893 -10.822 -10.492 1.00 91.31 548 PHE A C 1
ATOM 4433 O O . PHE A 1 548 ? 7.082 -10.391 -9.351 1.00 91.31 548 PHE A O 1
ATOM 4440 N N . ARG A 1 549 ? 5.928 -11.712 -10.749 1.00 86.81 549 ARG A N 1
ATOM 4441 C CA . ARG A 1 549 ? 5.074 -12.283 -9.697 1.00 86.81 549 ARG A CA 1
ATOM 4442 C C . ARG A 1 549 ? 5.894 -12.976 -8.610 1.00 86.81 549 ARG A C 1
ATOM 4444 O O . ARG A 1 549 ? 5.664 -12.759 -7.420 1.00 86.81 549 ARG A O 1
ATOM 4451 N N . LYS A 1 550 ? 6.890 -13.786 -8.992 1.00 87.00 550 LYS A N 1
ATOM 4452 C CA . LYS A 1 550 ? 7.801 -14.456 -8.041 1.00 87.00 550 LYS A CA 1
ATOM 4453 C C . LYS A 1 550 ? 8.651 -13.454 -7.251 1.00 87.00 550 LYS A C 1
ATOM 4455 O O . LYS A 1 550 ? 8.949 -13.726 -6.087 1.00 87.00 550 LYS A O 1
ATOM 4460 N N . GLN A 1 551 ? 8.999 -12.308 -7.843 1.00 85.38 551 GLN A N 1
ATOM 4461 C CA . GLN A 1 551 ? 9.710 -11.228 -7.146 1.00 85.38 551 GLN A CA 1
ATOM 4462 C C . GLN A 1 551 ? 8.811 -10.413 -6.200 1.00 85.38 551 GLN A C 1
ATOM 4464 O O . GLN A 1 551 ? 9.341 -9.706 -5.345 1.00 85.38 551 GLN A O 1
ATOM 4469 N N . LYS A 1 552 ? 7.478 -10.545 -6.296 1.00 82.19 552 LYS A N 1
ATOM 4470 C CA . LYS A 1 552 ? 6.486 -9.749 -5.548 1.00 82.19 552 LYS A CA 1
ATOM 4471 C C . LYS A 1 552 ? 6.644 -8.243 -5.778 1.00 82.19 552 LYS A C 1
ATOM 4473 O O . LYS A 1 552 ? 6.606 -7.456 -4.836 1.00 82.19 552 LYS A O 1
ATOM 4478 N N . THR A 1 553 ? 6.839 -7.844 -7.025 1.00 86.94 553 THR A N 1
ATOM 4479 C CA . THR A 1 553 ? 6.951 -6.438 -7.443 1.00 86.94 553 THR A CA 1
ATOM 4480 C C . THR A 1 553 ? 5.685 -6.027 -8.184 1.00 86.94 553 THR A C 1
ATOM 4482 O O . THR A 1 553 ? 4.920 -6.898 -8.591 1.00 86.94 553 THR A O 1
ATOM 4485 N N . GLY A 1 554 ? 5.437 -4.731 -8.357 1.00 90.06 554 GLY A N 1
ATOM 4486 C CA . GLY A 1 554 ? 4.502 -4.232 -9.370 1.00 90.06 554 GLY A CA 1
ATOM 4487 C C . GLY A 1 554 ? 5.035 -4.472 -10.786 1.00 90.06 554 GLY A C 1
ATOM 4488 O O . GLY A 1 554 ? 6.217 -4.799 -10.958 1.00 90.06 554 GLY A O 1
ATOM 4489 N N . ILE A 1 555 ? 4.175 -4.303 -11.784 1.00 93.75 555 ILE A N 1
ATOM 4490 C CA . ILE A 1 555 ? 4.549 -4.257 -13.198 1.00 93.75 555 ILE A CA 1
ATOM 4491 C C . ILE A 1 555 ? 3.953 -3.011 -13.852 1.00 93.75 555 ILE A C 1
ATOM 4493 O O . ILE A 1 555 ? 2.808 -2.641 -13.581 1.00 93.75 555 ILE A O 1
ATOM 4497 N N . MET A 1 556 ? 4.726 -2.392 -14.737 1.00 93.81 556 MET A N 1
ATOM 4498 C CA . MET A 1 556 ? 4.252 -1.374 -15.660 1.00 93.81 556 MET A CA 1
ATOM 4499 C C . MET A 1 556 ? 4.324 -1.958 -17.067 1.00 93.81 556 MET A C 1
ATOM 4501 O O . MET A 1 556 ? 5.402 -2.245 -17.568 1.00 93.81 556 MET A O 1
ATOM 4505 N N . VAL A 1 557 ? 3.189 -2.203 -17.707 1.00 94.56 557 VAL A N 1
ATOM 4506 C CA . VAL A 1 557 ? 3.177 -2.701 -19.084 1.00 94.56 557 VAL A CA 1
ATOM 4507 C C . VAL A 1 557 ? 3.311 -1.498 -20.006 1.00 94.56 557 VAL A C 1
ATOM 4509 O O . VAL A 1 557 ? 2.410 -0.657 -20.045 1.00 94.56 557 VAL A O 1
ATOM 4512 N N . ILE A 1 558 ? 4.454 -1.394 -20.692 1.00 90.12 558 ILE A N 1
ATOM 4513 C CA . ILE A 1 558 ? 4.750 -0.259 -21.566 1.00 90.12 558 ILE A CA 1
ATOM 4514 C C . ILE A 1 558 ? 4.392 -0.569 -23.014 1.00 90.12 558 ILE A C 1
ATOM 4516 O O . ILE A 1 558 ? 4.695 -1.651 -23.507 1.00 90.12 558 ILE A O 1
ATOM 4520 N N . GLY A 1 559 ? 3.759 0.386 -23.692 1.00 85.56 559 GLY A N 1
ATOM 4521 C CA . GLY A 1 559 ? 3.393 0.263 -25.100 1.00 85.56 559 GLY A CA 1
ATOM 4522 C C . GLY A 1 559 ? 2.032 -0.389 -25.359 1.00 85.56 559 GLY A C 1
ATOM 4523 O O . GLY A 1 559 ? 1.911 -1.197 -26.273 1.00 85.56 559 GLY A O 1
ATOM 4524 N N . MET A 1 560 ? 0.994 -0.034 -24.593 1.00 90.00 560 MET A N 1
ATOM 4525 C CA . MET A 1 560 ? -0.372 -0.527 -24.847 1.00 90.00 560 MET A CA 1
ATOM 4526 C C . MET A 1 560 ? -0.869 -0.177 -26.260 1.00 90.00 560 MET A C 1
ATOM 4528 O O . MET A 1 560 ? -1.562 -0.977 -26.882 1.00 90.00 560 MET A O 1
ATOM 4532 N N . ASP A 1 561 ? -0.458 0.981 -26.782 1.00 86.38 561 ASP A N 1
ATOM 4533 C CA . ASP A 1 561 ? -0.741 1.445 -28.148 1.00 86.38 561 ASP A CA 1
ATOM 4534 C C . ASP A 1 561 ? 0.026 0.669 -29.240 1.00 86.38 561 ASP A C 1
ATOM 4536 O O . ASP A 1 561 ? -0.320 0.747 -30.418 1.00 86.38 561 ASP A O 1
ATOM 4540 N N . TRP A 1 562 ? 1.066 -0.083 -28.857 1.00 84.12 562 TRP A N 1
ATOM 4541 C CA . TRP A 1 562 ? 1.881 -0.914 -29.752 1.00 84.12 562 TRP A CA 1
ATOM 4542 C C . TRP A 1 562 ? 1.519 -2.400 -29.707 1.00 84.12 562 TRP A C 1
ATOM 4544 O O . TRP A 1 562 ? 2.038 -3.177 -30.514 1.00 84.12 562 TRP A O 1
ATOM 4554 N N . ASP A 1 563 ? 0.629 -2.802 -28.802 1.00 87.19 563 ASP A N 1
ATOM 4555 C CA . ASP A 1 563 ? 0.093 -4.158 -28.760 1.00 87.19 563 ASP A CA 1
ATOM 4556 C C . ASP A 1 563 ? -0.905 -4.395 -29.910 1.00 87.19 563 ASP A C 1
ATOM 4558 O O . ASP A 1 563 ? -1.321 -3.484 -30.635 1.00 87.19 563 ASP A O 1
ATOM 4562 N N . ASP A 1 564 ? -1.326 -5.644 -30.075 1.00 83.31 564 ASP A N 1
ATOM 4563 C CA . ASP A 1 564 ? -2.364 -6.041 -31.021 1.00 83.31 564 ASP A CA 1
ATOM 4564 C C . ASP A 1 564 ? -3.774 -5.699 -30.500 1.00 83.31 564 ASP A C 1
ATOM 4566 O O . ASP A 1 564 ? -4.619 -6.571 -30.276 1.00 83.31 564 ASP A O 1
ATOM 4570 N N . TYR A 1 565 ? -4.044 -4.419 -30.238 1.00 83.62 565 TYR A N 1
ATOM 4571 C CA . TYR A 1 565 ? -5.324 -3.967 -29.675 1.00 83.62 565 TYR A CA 1
ATOM 4572 C C . TYR A 1 565 ? -6.509 -4.154 -30.640 1.00 83.62 565 TYR A C 1
ATOM 4574 O O . TYR A 1 565 ? -7.652 -4.275 -30.204 1.00 83.62 565 TYR A O 1
ATOM 4582 N N . CYS A 1 566 ? -6.255 -4.205 -31.953 1.00 79.56 566 CYS A N 1
ATOM 4583 C CA . CYS A 1 566 ? -7.273 -4.487 -32.973 1.00 79.56 566 CYS A CA 1
ATOM 4584 C C . CYS A 1 566 ? -7.444 -5.985 -33.273 1.00 79.56 566 CYS A C 1
ATOM 4586 O O . CYS A 1 566 ? -8.290 -6.341 -34.095 1.00 79.56 566 CYS A O 1
ATOM 4588 N N . ASN A 1 567 ? -6.653 -6.862 -32.647 1.00 80.19 567 ASN A N 1
ATOM 4589 C CA . ASN A 1 567 ? -6.591 -8.289 -32.970 1.00 80.19 567 ASN A CA 1
ATOM 4590 C C . ASN A 1 567 ? -6.284 -8.574 -34.463 1.00 80.19 567 ASN A C 1
ATOM 4592 O O . ASN A 1 567 ? -6.845 -9.486 -35.082 1.00 80.19 567 ASN A O 1
ATOM 4596 N N . SER A 1 568 ? -5.410 -7.775 -35.074 1.00 79.38 568 SER A N 1
ATOM 4597 C CA . SER A 1 568 ? -4.980 -7.917 -36.471 1.00 79.38 568 SER A CA 1
ATOM 4598 C C . SER A 1 568 ? -4.107 -9.146 -36.693 1.00 79.38 568 SER A C 1
ATOM 4600 O O . SER A 1 568 ? -4.143 -9.727 -37.780 1.00 79.38 568 SER A O 1
ATOM 4602 N N . CYS A 1 569 ? -3.402 -9.618 -35.660 1.00 73.31 569 CYS A N 1
ATOM 4603 C CA . CYS A 1 569 ? -2.717 -10.910 -35.688 1.00 73.31 569 CYS A CA 1
ATOM 4604 C C . CYS A 1 569 ? -3.697 -12.097 -35.693 1.00 73.31 569 CYS A C 1
ATOM 4606 O O . CYS A 1 569 ? -3.266 -13.240 -35.849 1.00 73.31 569 CYS A O 1
ATOM 4608 N N . LYS A 1 570 ? -5.011 -11.846 -35.545 1.00 76.06 570 LYS A N 1
ATOM 4609 C CA . LYS A 1 570 ? -6.077 -12.860 -35.454 1.00 76.06 570 LYS A CA 1
ATOM 4610 C C . LYS A 1 570 ? -5.817 -13.873 -34.340 1.00 76.06 570 LYS A C 1
ATOM 4612 O O . LYS A 1 570 ? -6.099 -15.064 -34.481 1.00 76.06 570 LYS A O 1
ATOM 4617 N N . CYS A 1 571 ? -5.281 -13.375 -33.234 1.00 68.25 571 CYS A N 1
ATOM 4618 C CA . CYS A 1 571 ? -5.187 -14.081 -31.970 1.00 68.25 571 CYS A CA 1
ATOM 4619 C C . CYS A 1 571 ? -6.590 -14.267 -31.355 1.00 68.25 571 CYS A C 1
ATOM 4621 O O . CYS A 1 571 ? -7.611 -13.824 -31.892 1.00 68.25 571 CYS A O 1
ATOM 4623 N N . GLN A 1 572 ? -6.669 -14.950 -30.211 1.00 67.12 572 GLN A N 1
ATOM 4624 C CA . GLN A 1 572 ? -7.948 -15.193 -29.529 1.00 67.12 572 GLN A CA 1
ATOM 4625 C C . GLN A 1 572 ? -8.615 -13.901 -29.011 1.00 67.12 572 GLN A C 1
ATOM 4627 O O . GLN A 1 572 ? -9.840 -13.861 -28.894 1.00 67.12 572 GLN A O 1
ATOM 4632 N N . SER A 1 573 ? -7.839 -12.846 -28.733 1.00 75.12 573 SER A N 1
ATOM 4633 C CA . SER A 1 573 ? -8.330 -11.558 -28.234 1.00 75.12 573 SER A CA 1
ATOM 4634 C C . SER A 1 573 ? -7.411 -10.393 -28.616 1.00 75.12 573 SER A C 1
ATOM 4636 O O . SER A 1 573 ? -6.237 -10.588 -28.925 1.00 75.12 573 SER A O 1
ATOM 4638 N N . ALA A 1 574 ? -7.955 -9.176 -28.531 1.00 84.50 574 ALA A N 1
ATOM 4639 C CA . ALA A 1 574 ? -7.180 -7.938 -28.523 1.00 84.50 574 ALA A CA 1
ATOM 4640 C C . ALA A 1 574 ? -6.201 -7.890 -27.337 1.00 84.50 574 ALA A C 1
ATOM 4642 O O . ALA A 1 574 ? -6.422 -8.573 -26.333 1.00 84.50 574 ALA A O 1
ATOM 4643 N N . PHE A 1 575 ? -5.166 -7.051 -27.442 1.00 87.94 575 PHE A N 1
ATOM 4644 C CA . PHE A 1 575 ? -4.133 -6.854 -26.414 1.00 87.94 575 PHE A CA 1
ATOM 4645 C C . PHE A 1 575 ? -3.425 -8.157 -26.016 1.00 87.94 575 PHE A C 1
ATOM 4647 O O . PHE A 1 575 ? -3.279 -8.494 -24.837 1.00 87.94 575 PHE A O 1
ATOM 4654 N N . ASN A 1 576 ? -3.042 -8.948 -27.021 1.00 85.19 576 ASN A N 1
ATOM 4655 C CA . ASN A 1 576 ? -2.462 -10.267 -26.799 1.00 85.19 576 ASN A CA 1
ATOM 4656 C C . ASN A 1 576 ? -1.187 -10.197 -25.940 1.00 85.19 576 ASN A C 1
ATOM 4658 O O . ASN A 1 576 ? -1.009 -11.029 -25.050 1.00 85.19 576 ASN A O 1
ATOM 4662 N N . GLY A 1 577 ? -0.309 -9.213 -26.155 1.00 86.50 577 GLY A N 1
ATOM 4663 C CA . GLY A 1 577 ? 0.887 -9.023 -25.335 1.00 86.50 577 GLY A CA 1
ATOM 4664 C C . GLY A 1 577 ? 0.540 -8.793 -23.864 1.00 86.50 577 GLY A C 1
ATOM 4665 O O . GLY A 1 577 ? 1.009 -9.533 -22.994 1.00 86.50 577 GLY A O 1
ATOM 4666 N N . PHE A 1 578 ? -0.346 -7.832 -23.591 1.00 92.00 578 PHE A N 1
ATOM 4667 C CA . PHE A 1 578 ? -0.810 -7.514 -22.238 1.00 92.00 578 PHE A CA 1
ATOM 4668 C C . PHE A 1 578 ? -1.429 -8.723 -21.531 1.00 92.00 578 PHE A C 1
ATOM 4670 O O . PHE A 1 578 ? -1.031 -9.040 -20.410 1.00 92.00 578 PHE A O 1
ATOM 4677 N N . TYR A 1 579 ? -2.364 -9.433 -22.170 1.00 90.12 579 TYR A N 1
ATOM 4678 C CA . TYR A 1 579 ? -3.042 -10.561 -21.523 1.00 90.12 579 TYR A CA 1
ATOM 4679 C C . TYR A 1 579 ? -2.111 -11.753 -21.272 1.00 90.12 579 TYR A C 1
ATOM 4681 O O . TYR A 1 579 ? -2.290 -12.455 -20.278 1.00 90.12 579 TYR A O 1
ATOM 4689 N N . ASN A 1 580 ? -1.073 -11.957 -22.092 1.00 88.19 580 ASN A N 1
ATOM 4690 C CA . ASN A 1 580 ? -0.047 -12.961 -21.797 1.00 88.19 580 ASN A CA 1
ATOM 4691 C C . ASN A 1 580 ? 0.788 -12.572 -20.568 1.00 88.19 580 ASN A C 1
ATOM 4693 O O . ASN A 1 580 ? 1.010 -13.410 -19.692 1.00 88.19 580 ASN A O 1
ATOM 4697 N N . VAL A 1 581 ? 1.198 -11.301 -20.452 1.00 91.12 581 VAL A N 1
ATOM 4698 C CA . VAL A 1 581 ? 1.861 -10.794 -19.237 1.00 91.12 581 VAL A CA 1
ATOM 4699 C C . VAL A 1 581 ? 0.955 -10.975 -18.019 1.00 91.12 581 VAL A C 1
ATOM 4701 O O . VAL A 1 581 ? 1.396 -11.508 -16.998 1.00 91.12 581 VAL A O 1
ATOM 4704 N N . LEU A 1 582 ? -0.313 -10.572 -18.134 1.00 91.06 582 LEU A N 1
ATOM 4705 C CA . LEU A 1 582 ? -1.306 -10.680 -17.072 1.00 91.06 582 LEU A CA 1
ATOM 4706 C C . LEU A 1 582 ? -1.475 -12.130 -16.617 1.00 91.06 582 LEU A C 1
ATOM 4708 O O . LEU A 1 582 ? -1.373 -12.394 -15.424 1.00 91.06 582 LEU A O 1
ATOM 4712 N N . ALA A 1 583 ? -1.657 -13.070 -17.546 1.00 86.44 583 ALA A N 1
ATOM 4713 C CA . ALA A 1 583 ? -1.831 -14.488 -17.239 1.00 86.44 583 ALA A CA 1
ATOM 4714 C C . ALA A 1 583 ? -0.636 -15.071 -16.469 1.00 86.44 583 ALA A C 1
ATOM 4716 O O . ALA A 1 583 ? -0.812 -15.848 -15.533 1.00 86.44 583 ALA A O 1
ATOM 4717 N N . GLY A 1 584 ? 0.593 -14.667 -16.802 1.00 87.75 584 GLY A N 1
ATOM 4718 C CA . GLY A 1 584 ? 1.767 -15.053 -16.018 1.00 87.75 584 GLY A CA 1
ATOM 4719 C C . GLY A 1 584 ? 1.790 -14.406 -14.630 1.00 87.75 584 GLY A C 1
ATOM 4720 O O . GLY A 1 584 ? 2.234 -15.008 -13.645 1.00 87.75 584 GLY A O 1
ATOM 4721 N N . TYR A 1 585 ? 1.311 -13.167 -14.540 1.00 89.56 585 TYR A N 1
ATOM 4722 C CA . TYR A 1 585 ? 1.379 -12.335 -13.345 1.00 89.56 585 TYR A CA 1
ATOM 4723 C C . TYR A 1 585 ? 0.270 -12.611 -12.316 1.00 89.56 585 TYR A C 1
ATOM 4725 O O . TYR A 1 585 ? 0.509 -12.518 -11.110 1.00 89.56 585 TYR A O 1
ATOM 4733 N N . THR A 1 586 ? -0.922 -13.014 -12.752 1.00 81.75 586 THR A N 1
ATOM 4734 C CA . THR A 1 586 ? -2.060 -13.372 -11.894 1.00 81.75 586 THR A CA 1
ATOM 4735 C C . THR A 1 586 ? -2.214 -14.888 -11.843 1.00 81.75 586 THR A C 1
ATOM 4737 O O . THR A 1 586 ? -2.300 -15.537 -12.873 1.00 81.75 586 THR A O 1
ATOM 4740 N N . ASP A 1 587 ? -2.216 -15.483 -10.650 1.00 58.97 587 ASP A N 1
ATOM 4741 C CA . ASP A 1 587 ? -2.326 -16.939 -10.459 1.00 58.97 587 ASP A CA 1
ATOM 4742 C C . ASP A 1 587 ? -3.766 -17.421 -10.739 1.00 58.97 587 ASP A C 1
ATOM 4744 O O . ASP A 1 587 ? -4.544 -17.658 -9.815 1.00 58.97 587 ASP A O 1
ATOM 4748 N N . SER A 1 588 ? -4.156 -17.536 -12.012 1.00 43.91 588 SER A N 1
ATOM 4749 C CA . SER A 1 588 ? -5.321 -18.332 -12.400 1.00 43.91 588 SER A CA 1
ATOM 4750 C C . SER A 1 588 ? -4.887 -19.797 -12.497 1.00 43.91 588 SER A C 1
ATOM 4752 O O . SER A 1 588 ? -4.378 -20.246 -13.517 1.00 43.91 588 SER A O 1
ATOM 4754 N N . GLU A 1 589 ? -5.080 -20.548 -11.409 1.00 37.62 589 GLU A N 1
ATOM 4755 C CA . GLU A 1 589 ? -5.134 -22.021 -11.448 1.00 37.62 589 GLU A CA 1
ATOM 4756 C C . GLU A 1 589 ? -6.419 -22.531 -12.144 1.00 37.62 589 GLU A C 1
ATOM 4758 O O . GLU A 1 589 ? -6.610 -23.737 -12.277 1.00 37.62 589 GLU A O 1
ATOM 4763 N N . GLU A 1 590 ? -7.301 -21.640 -12.620 1.00 33.59 590 GLU A N 1
ATOM 4764 C CA . GLU A 1 590 ? -8.219 -21.996 -13.700 1.00 33.59 590 GLU A CA 1
ATOM 4765 C C . GLU A 1 590 ? -7.397 -22.142 -14.976 1.00 33.59 590 GLU A C 1
ATOM 4767 O O . GLU A 1 590 ? -6.703 -21.214 -15.385 1.00 33.59 590 GLU A O 1
ATOM 4772 N N . GLU A 1 591 ? -7.484 -23.326 -15.575 1.00 32.66 591 GLU A N 1
ATOM 4773 C CA . GLU A 1 591 ? -7.157 -23.633 -16.962 1.00 32.66 591 GLU A CA 1
ATOM 4774 C C . GLU A 1 591 ? -7.753 -22.585 -17.921 1.00 32.66 591 GLU A C 1
ATOM 4776 O O . GLU A 1 591 ? -8.694 -22.836 -18.671 1.00 32.66 591 GLU A O 1
ATOM 4781 N N . VAL A 1 592 ? -7.155 -21.399 -17.984 1.00 33.38 592 VAL A N 1
ATOM 4782 C CA . VAL A 1 592 ? -7.078 -20.653 -19.226 1.00 33.38 592 VAL A CA 1
ATOM 4783 C C . VAL A 1 592 ? -6.056 -21.421 -20.048 1.00 33.38 592 VAL A C 1
ATOM 4785 O O . VAL A 1 592 ? -4.872 -21.097 -20.102 1.00 33.38 592 VAL A O 1
ATOM 4788 N N . VAL A 1 593 ? -6.525 -22.509 -20.662 1.00 33.25 593 VAL A N 1
ATOM 4789 C CA . VAL A 1 593 ? -5.886 -23.109 -21.830 1.00 33.25 593 VAL A CA 1
ATOM 4790 C C . VAL A 1 593 ? -6.004 -22.083 -22.960 1.00 33.25 593 VAL A C 1
ATOM 4792 O O . VAL A 1 593 ? -6.734 -22.267 -23.927 1.00 33.25 593 VAL A O 1
ATOM 4795 N N . ILE A 1 594 ? -5.279 -20.970 -22.853 1.00 38.78 594 ILE A N 1
ATOM 4796 C CA . ILE A 1 594 ? -4.639 -20.439 -24.045 1.00 38.78 594 ILE A CA 1
ATOM 4797 C C . ILE A 1 594 ? -3.486 -21.407 -24.236 1.00 38.78 594 ILE A C 1
ATOM 4799 O O . ILE A 1 594 ? -2.606 -21.513 -23.391 1.00 38.78 594 ILE A O 1
ATOM 4803 N N . ASN A 1 595 ? -3.594 -22.228 -25.268 1.00 32.44 595 ASN A N 1
ATOM 4804 C CA . ASN A 1 595 ? -2.671 -23.293 -25.612 1.00 32.44 595 ASN A CA 1
ATOM 4805 C C . ASN A 1 595 ? -1.246 -22.706 -25.743 1.00 32.44 595 ASN A C 1
ATOM 4807 O O . ASN A 1 595 ? -0.833 -22.279 -26.815 1.00 32.44 595 ASN A O 1
ATOM 4811 N N . VAL A 1 596 ? -0.488 -22.646 -24.639 1.00 34.69 596 VAL A N 1
ATOM 4812 C CA . VAL A 1 596 ? 0.813 -21.946 -24.547 1.00 34.69 596 VAL A CA 1
ATOM 4813 C C . VAL A 1 596 ? 1.878 -22.583 -25.470 1.00 34.69 596 VAL A C 1
ATOM 4815 O O . VAL A 1 596 ? 2.948 -22.034 -25.700 1.00 34.69 596 VAL A O 1
ATOM 4818 N N . LYS A 1 597 ? 1.574 -23.736 -26.081 1.00 29.89 597 LYS A N 1
ATOM 4819 C CA . LYS A 1 597 ? 2.432 -24.393 -27.076 1.00 29.89 597 LYS A CA 1
ATOM 4820 C C . LYS A 1 597 ? 2.319 -23.845 -28.503 1.00 29.89 597 LYS A C 1
ATOM 4822 O O . LYS A 1 597 ? 3.114 -24.259 -29.340 1.00 29.89 597 LYS A O 1
ATOM 4827 N N . GLU A 1 598 ? 1.390 -22.939 -28.796 1.00 34.00 598 GLU A N 1
ATOM 4828 C CA . GLU A 1 598 ? 1.134 -22.470 -30.165 1.00 34.00 598 GLU A CA 1
ATOM 4829 C C . GLU A 1 598 ? 1.150 -20.943 -30.254 1.00 34.00 598 GLU A C 1
ATOM 4831 O O . GLU A 1 598 ? 0.108 -20.332 -30.431 1.00 34.00 598 GLU A O 1
ATOM 4836 N N . THR A 1 599 ? 2.299 -20.281 -30.104 1.00 37.62 599 THR A N 1
ATOM 4837 C CA . THR A 1 599 ? 2.394 -18.834 -30.414 1.00 37.62 599 THR A CA 1
ATOM 4838 C C . THR A 1 599 ? 3.839 -18.383 -30.649 1.00 37.62 599 THR A C 1
ATOM 4840 O O . THR A 1 599 ? 4.366 -17.485 -29.995 1.00 37.62 599 THR A O 1
ATOM 4843 N N . ALA A 1 600 ? 4.487 -18.978 -31.650 1.00 35.94 600 ALA A N 1
ATOM 4844 C CA . ALA A 1 600 ? 5.513 -18.271 -32.411 1.00 35.94 600 ALA A CA 1
ATOM 4845 C C . ALA A 1 600 ? 4.797 -17.574 -33.584 1.00 35.94 600 ALA A C 1
ATOM 4847 O O . ALA A 1 600 ? 4.734 -18.112 -34.677 1.00 35.94 600 ALA A O 1
ATOM 4848 N N . ILE A 1 601 ? 4.149 -16.436 -33.291 1.00 43.59 601 ILE A N 1
ATOM 4849 C CA . ILE A 1 601 ? 3.480 -15.520 -34.243 1.00 43.59 601 ILE A CA 1
ATOM 4850 C C . ILE A 1 601 ? 2.476 -16.217 -35.186 1.00 43.59 601 ILE A C 1
ATOM 4852 O O . ILE A 1 601 ? 2.847 -16.548 -36.298 1.00 43.59 601 ILE A O 1
ATOM 4856 N N . CYS A 1 602 ? 1.214 -16.420 -34.773 1.00 41.03 602 CYS A N 1
ATOM 4857 C CA . CYS A 1 602 ? 0.052 -16.819 -35.608 1.00 41.03 602 CYS A CA 1
ATOM 4858 C C . CYS A 1 602 ? 0.317 -17.260 -37.081 1.00 41.03 602 CYS A C 1
ATOM 4860 O O . CYS A 1 602 ? -0.214 -16.680 -38.028 1.00 41.03 602 CYS A O 1
ATOM 4862 N N . PHE A 1 603 ? 1.080 -18.339 -37.260 1.00 29.09 603 PHE A N 1
ATOM 4863 C CA . PHE A 1 603 ? 1.274 -19.155 -38.462 1.00 29.09 603 PHE A CA 1
ATOM 4864 C C . PHE A 1 603 ? 1.177 -20.600 -37.933 1.00 29.09 603 PHE A C 1
ATOM 4866 O O . PHE A 1 603 ? 1.763 -20.911 -36.906 1.00 29.09 603 PHE A O 1
ATOM 4873 N N . GLU A 1 604 ? 0.371 -21.524 -38.453 1.00 25.42 604 GLU A N 1
ATOM 4874 C CA . GLU A 1 604 ? 0.203 -21.905 -39.848 1.00 25.42 604 GLU A CA 1
ATOM 4875 C C . GLU A 1 604 ? -1.223 -22.426 -40.127 1.00 25.42 604 GLU A C 1
ATOM 4877 O O . GLU A 1 604 ? -1.823 -23.168 -39.348 1.00 25.42 604 GLU A O 1
ATOM 4882 N N . LYS A 1 605 ? -1.736 -22.150 -41.332 1.00 29.77 605 LYS A N 1
ATOM 4883 C CA . LYS A 1 605 ? -2.615 -23.106 -42.016 1.00 29.77 605 LYS A CA 1
ATOM 4884 C C . LYS A 1 605 ? -1.734 -24.250 -42.535 1.00 29.77 605 LYS A C 1
ATOM 4886 O O . LYS A 1 605 ? -1.101 -24.027 -43.556 1.00 29.77 605 LYS A O 1
ATOM 4891 N N . LEU A 1 606 ? -1.748 -25.439 -41.918 1.00 23.02 606 LEU A N 1
ATOM 4892 C CA . LEU A 1 606 ? -1.736 -26.767 -42.579 1.00 23.02 606 LEU A CA 1
ATOM 4893 C C . LEU A 1 606 ? -1.509 -27.921 -41.576 1.00 23.02 606 LEU A C 1
ATOM 4895 O O . LEU A 1 606 ? -0.420 -28.122 -41.071 1.00 23.02 606 LEU A O 1
ATOM 4899 N N . VAL A 1 607 ? -2.579 -28.701 -41.369 1.00 26.05 607 VAL A N 1
ATOM 4900 C CA . VAL A 1 607 ? -2.640 -30.177 -41.296 1.00 26.05 607 VAL A CA 1
ATOM 4901 C C . VAL A 1 607 ? -1.454 -30.911 -40.648 1.00 26.05 607 VAL A C 1
ATOM 4903 O O . VAL A 1 607 ? -0.431 -31.064 -41.292 1.00 26.05 607 VAL A O 1
ATOM 4906 N N . PHE A 1 608 ? -1.680 -31.573 -39.503 1.00 20.78 608 PHE A N 1
ATOM 4907 C CA . PHE A 1 608 ? -1.453 -33.023 -39.346 1.00 20.78 608 PHE A CA 1
ATOM 4908 C C . PHE A 1 608 ? -2.231 -33.594 -38.145 1.00 20.78 608 PHE A C 1
ATOM 4910 O O . PHE A 1 608 ? -2.657 -32.895 -37.234 1.00 20.78 608 PHE A O 1
ATOM 4917 N N . VAL A 1 609 ? -2.490 -34.893 -38.232 1.00 20.58 609 VAL A N 1
ATOM 4918 C CA . VAL A 1 609 ? -3.548 -35.685 -37.601 1.00 20.58 609 VAL A CA 1
ATOM 4919 C C . VAL A 1 609 ? -2.900 -36.766 -36.708 1.00 20.58 609 VAL A C 1
ATOM 4921 O O . VAL A 1 609 ? -2.012 -37.454 -37.202 1.00 20.58 609 VAL A O 1
ATOM 4924 N N . ILE A 1 610 ? -3.438 -36.974 -35.481 1.00 20.39 610 ILE A N 1
ATOM 4925 C CA . ILE A 1 610 ? -3.413 -38.208 -34.619 1.00 20.39 610 ILE A CA 1
ATOM 4926 C C . ILE A 1 610 ? -2.084 -38.541 -33.868 1.00 20.39 610 ILE A C 1
ATOM 4928 O O . ILE A 1 610 ? -1.029 -38.218 -34.401 1.00 20.39 610 ILE A O 1
ATOM 4932 N N . PRO A 1 611 ? -2.063 -39.230 -32.679 1.00 23.67 611 PRO A N 1
ATOM 4933 C CA . PRO A 1 611 ? -3.141 -39.908 -31.927 1.00 23.67 611 PRO A CA 1
ATOM 4934 C C . PRO A 1 611 ? -3.336 -39.525 -30.443 1.00 23.67 611 PRO A C 1
ATOM 4936 O O . PRO A 1 611 ? -2.423 -39.167 -29.706 1.00 23.67 611 PRO A O 1
ATOM 4939 N N . VAL A 1 612 ? -4.565 -39.798 -30.002 1.00 20.59 612 VAL A N 1
ATOM 4940 C CA . VAL A 1 612 ? -5.024 -39.982 -28.620 1.00 20.59 612 VAL A CA 1
ATOM 4941 C C . VAL A 1 612 ? -4.386 -41.233 -27.996 1.00 20.59 612 VAL A C 1
ATOM 4943 O O . VAL A 1 612 ? -4.433 -42.305 -28.598 1.00 20.59 612 VAL A O 1
ATOM 4946 N N . PHE A 1 613 ? -3.887 -41.128 -26.760 1.00 20.41 613 PHE A N 1
ATOM 4947 C CA . PHE A 1 613 ? -3.674 -42.277 -25.873 1.00 20.41 613 PHE A CA 1
ATOM 4948 C C . PHE A 1 613 ? -4.584 -42.168 -24.646 1.00 20.41 613 PHE A C 1
ATOM 4950 O O . PHE A 1 613 ? -4.462 -41.260 -23.829 1.00 20.41 613 PHE A O 1
ATOM 4957 N N . THR A 1 614 ? -5.495 -43.128 -24.528 1.00 24.05 614 THR A N 1
ATOM 4958 C CA . THR A 1 614 ? -6.288 -43.448 -23.335 1.00 24.05 614 THR A CA 1
ATOM 4959 C C . THR A 1 614 ? -5.486 -44.319 -22.369 1.00 24.05 614 THR A C 1
ATOM 4961 O O . THR A 1 614 ? -4.974 -45.344 -22.815 1.00 24.05 614 THR A O 1
ATOM 4964 N N . VAL A 1 615 ? -5.500 -44.022 -21.060 1.00 22.17 615 VAL A N 1
ATOM 4965 C CA . VAL A 1 615 ? -5.405 -45.046 -19.994 1.00 22.17 615 VAL A CA 1
ATOM 4966 C C . VAL A 1 615 ? -6.252 -44.655 -18.766 1.00 22.17 615 VAL A C 1
ATOM 4968 O O . VAL A 1 615 ? -5.872 -43.805 -17.973 1.00 22.17 615 VAL A O 1
ATOM 4971 N N . ASN A 1 616 ? -7.413 -45.308 -18.672 1.00 24.44 616 ASN A N 1
ATOM 4972 C CA . ASN A 1 616 ? -8.071 -45.967 -17.530 1.00 24.44 616 ASN A CA 1
ATOM 4973 C C . ASN A 1 616 ? -7.965 -45.431 -16.083 1.00 24.44 616 ASN A C 1
ATOM 4975 O O . ASN A 1 616 ? -6.939 -45.555 -15.424 1.00 24.44 616 ASN A O 1
ATOM 4979 N N . ASN A 1 617 ? -9.143 -45.040 -15.576 1.00 26.88 617 ASN A N 1
ATOM 4980 C CA . ASN A 1 617 ? -9.800 -45.409 -14.309 1.00 26.88 617 ASN A CA 1
ATOM 4981 C C . ASN A 1 617 ? -8.967 -46.006 -13.157 1.00 26.88 617 ASN A C 1
ATOM 4983 O O . ASN A 1 617 ? -8.517 -47.149 -13.237 1.00 26.88 617 ASN A O 1
ATOM 4987 N N . THR A 1 618 ? -9.060 -45.348 -11.996 1.00 27.36 618 THR A N 1
ATOM 4988 C CA . THR A 1 618 ? -9.391 -46.016 -10.724 1.00 27.36 618 THR A CA 1
ATOM 4989 C C . THR A 1 618 ? -10.461 -45.210 -9.986 1.00 27.36 618 THR A C 1
ATOM 4991 O O . THR A 1 618 ? -10.351 -43.994 -9.855 1.00 27.36 618 THR A O 1
ATOM 4994 N N . GLU A 1 619 ? -11.510 -45.917 -9.576 1.00 30.30 619 GLU A N 1
ATOM 4995 C CA . GLU A 1 619 ? -12.779 -45.440 -9.030 1.00 30.30 619 GLU A CA 1
ATOM 4996 C C . GLU A 1 619 ? -12.660 -44.906 -7.594 1.00 30.30 619 GLU A C 1
ATOM 4998 O O . GLU A 1 619 ? -12.283 -45.643 -6.691 1.00 30.30 619 GLU A O 1
ATOM 5003 N N . GLU A 1 620 ? -13.092 -43.664 -7.372 1.00 26.61 620 GLU A N 1
ATOM 5004 C CA . GLU A 1 620 ? -13.861 -43.252 -6.191 1.00 26.61 620 GLU A CA 1
ATOM 5005 C C . GLU A 1 620 ? -14.754 -42.074 -6.621 1.00 26.61 620 GLU A C 1
ATOM 5007 O O . GLU A 1 620 ? -14.285 -41.032 -7.077 1.00 26.61 620 GLU A O 1
ATOM 5012 N N . SER A 1 621 ? -16.071 -42.288 -6.600 1.00 28.50 621 SER A N 1
ATOM 5013 C CA . SER A 1 621 ? -17.064 -41.412 -7.225 1.00 28.50 621 SER A CA 1
ATOM 5014 C C . SER A 1 621 ? -17.274 -40.111 -6.440 1.00 28.50 621 SER A C 1
ATOM 5016 O O . SER A 1 621 ? -18.034 -40.080 -5.469 1.00 28.50 621 SER A O 1
ATOM 5018 N N . TYR A 1 622 ? -16.669 -39.021 -6.903 1.00 27.61 622 TYR A N 1
ATOM 5019 C CA . TYR A 1 622 ? -17.134 -37.662 -6.616 1.00 27.61 622 TYR A CA 1
ATOM 5020 C C . TYR A 1 622 ? -18.158 -37.240 -7.685 1.00 27.61 622 TYR A C 1
ATOM 5022 O O . TYR A 1 622 ? -18.011 -37.635 -8.844 1.00 27.61 622 TYR A O 1
ATOM 5030 N N . PRO A 1 623 ? -19.217 -36.479 -7.346 1.00 31.11 623 PRO A N 1
ATOM 5031 C CA . PRO A 1 623 ? -20.175 -36.030 -8.346 1.00 31.11 623 PRO A CA 1
ATOM 5032 C C . PRO A 1 623 ? -19.500 -35.063 -9.327 1.00 31.11 623 PRO A C 1
ATOM 5034 O O . PRO A 1 623 ? -18.913 -34.059 -8.932 1.00 31.11 623 PRO A O 1
ATOM 5037 N N . ASP A 1 624 ? -19.603 -35.394 -10.611 1.00 36.22 624 ASP A N 1
ATOM 5038 C CA . ASP A 1 624 ? -19.154 -34.594 -11.746 1.00 36.22 624 ASP A CA 1
ATOM 5039 C C . ASP A 1 624 ? -20.004 -33.313 -11.847 1.00 36.22 624 ASP A C 1
ATOM 5041 O O . ASP A 1 624 ? -21.150 -33.334 -12.309 1.00 36.22 624 ASP A O 1
ATOM 5045 N N . TYR A 1 625 ? -19.456 -32.197 -11.355 1.00 33.25 625 TYR A N 1
ATOM 5046 C CA . TYR A 1 625 ? -20.110 -30.881 -11.328 1.00 33.25 625 TYR A CA 1
ATOM 5047 C C . TYR A 1 625 ? -20.502 -30.380 -12.726 1.00 33.25 625 TYR A C 1
ATOM 5049 O O . TYR A 1 625 ? -21.437 -29.587 -12.860 1.00 33.25 625 TYR A O 1
ATOM 5057 N N . THR A 1 626 ? -19.845 -30.891 -13.766 1.00 33.12 626 THR A N 1
ATOM 5058 C CA . THR A 1 626 ? -20.058 -30.521 -15.166 1.00 33.12 626 THR A CA 1
ATOM 5059 C C . THR A 1 626 ? -21.464 -30.897 -15.645 1.00 33.12 626 THR A C 1
ATOM 5061 O O . THR A 1 626 ? -22.111 -30.116 -16.340 1.00 33.12 626 THR A O 1
ATOM 5064 N N . LYS A 1 627 ? -22.020 -32.022 -15.170 1.00 37.62 627 LYS A N 1
ATOM 5065 C CA . LYS A 1 627 ? -23.363 -32.491 -15.567 1.00 37.62 627 LYS A CA 1
ATOM 5066 C C . LYS A 1 627 ? -24.528 -31.750 -14.905 1.00 37.62 627 LYS A C 1
ATOM 5068 O O . LYS A 1 627 ? -25.655 -31.860 -15.375 1.00 37.62 627 LYS A O 1
ATOM 5073 N N . MET A 1 628 ? -24.303 -30.994 -13.825 1.00 36.91 628 MET A N 1
ATOM 5074 C CA . MET A 1 628 ? -25.379 -30.224 -13.168 1.00 36.91 628 MET A CA 1
ATOM 5075 C C . MET A 1 628 ? -25.635 -28.853 -13.812 1.00 36.91 628 MET A C 1
ATOM 5077 O O . MET A 1 628 ? -26.678 -28.245 -13.552 1.00 36.91 628 MET A O 1
ATOM 5081 N N . CYS A 1 629 ? -24.708 -28.381 -14.648 1.00 34.19 629 CYS A N 1
ATOM 5082 C CA . CYS A 1 629 ? -24.777 -27.078 -15.311 1.00 34.19 629 CYS A CA 1
ATOM 5083 C C . CYS A 1 629 ? -25.100 -27.173 -16.811 1.00 34.19 629 CYS A C 1
ATOM 5085 O O . CYS A 1 629 ? -25.338 -26.144 -17.445 1.00 34.19 629 CYS A O 1
ATOM 5087 N N . GLU A 1 630 ? -25.159 -28.381 -17.380 1.00 31.72 630 GLU A N 1
ATOM 5088 C CA . GLU A 1 630 ? -25.560 -28.579 -18.773 1.00 31.72 630 GLU A CA 1
ATOM 5089 C C . GLU A 1 630 ? -26.995 -28.073 -19.003 1.00 31.72 630 GLU A C 1
ATOM 5091 O O . GLU A 1 630 ? -27.962 -28.548 -18.405 1.00 31.72 630 GLU A O 1
ATOM 5096 N N . GLY A 1 631 ? -27.126 -27.068 -19.875 1.00 39.12 631 GLY A N 1
ATOM 5097 C CA . GLY A 1 631 ? -28.411 -26.534 -20.335 1.00 39.12 631 GLY A CA 1
ATOM 5098 C C . GLY A 1 631 ? -28.967 -25.317 -19.583 1.00 39.12 631 GLY A C 1
ATOM 5099 O O . GLY A 1 631 ? -30.096 -24.921 -19.869 1.00 39.12 631 GLY A O 1
ATOM 5100 N N . LYS A 1 632 ? -28.222 -24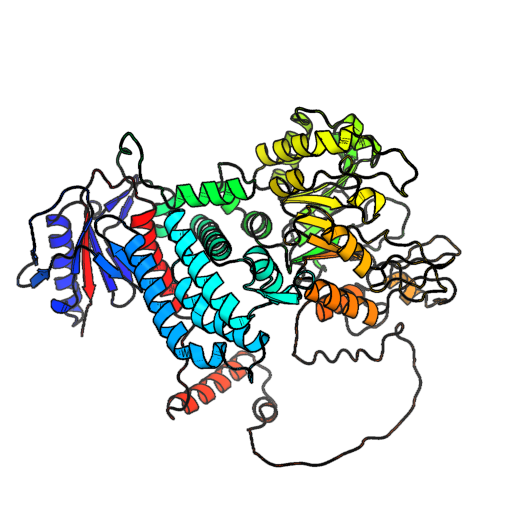.690 -18.658 1.00 40.72 632 LYS A N 1
ATOM 5101 C CA . LYS A 1 632 ? -28.664 -23.463 -17.956 1.00 40.72 632 LYS A CA 1
ATOM 5102 C C . LYS A 1 632 ? -27.797 -22.257 -18.331 1.00 40.72 632 LYS A C 1
ATOM 5104 O O . LYS A 1 632 ? -26.610 -22.234 -18.040 1.00 40.72 632 LYS A O 1
ATOM 5109 N N . THR A 1 633 ? -28.396 -21.242 -18.954 1.00 36.56 633 THR A N 1
ATOM 5110 C CA . THR A 1 633 ? -27.696 -20.052 -19.492 1.00 36.56 633 THR A CA 1
ATOM 5111 C C . THR A 1 633 ? -27.820 -18.797 -18.618 1.00 36.56 633 THR A C 1
ATOM 5113 O O . THR A 1 633 ? -27.306 -17.742 -18.978 1.00 36.56 633 THR A O 1
ATOM 5116 N N . ASP A 1 634 ? -28.497 -18.889 -17.471 1.00 40.69 634 ASP A N 1
ATOM 5117 C CA . ASP A 1 634 ? -28.793 -17.763 -16.577 1.00 40.69 634 ASP A CA 1
ATOM 5118 C C . ASP A 1 634 ? -28.022 -17.872 -15.241 1.00 40.69 634 ASP A C 1
ATOM 5120 O O . ASP A 1 634 ? -28.131 -18.876 -14.525 1.00 40.69 634 ASP A O 1
ATOM 5124 N N . LYS A 1 635 ? -27.285 -16.798 -14.895 1.00 34.47 635 LYS A N 1
ATOM 5125 C CA . LYS A 1 635 ? -26.488 -16.634 -13.662 1.00 34.47 635 LYS A CA 1
ATOM 5126 C C . LYS A 1 635 ? -27.316 -16.756 -12.372 1.00 34.47 635 LYS A C 1
ATOM 5128 O O . LYS A 1 635 ? -26.774 -17.232 -11.373 1.00 34.47 635 LYS A O 1
ATOM 5133 N N . GLU A 1 636 ? -28.592 -16.366 -12.349 1.00 35.75 636 GLU A N 1
ATOM 5134 C CA . GLU A 1 636 ? -29.462 -16.516 -11.173 1.00 35.75 636 GLU A CA 1
ATOM 5135 C C . GLU A 1 636 ? -29.916 -17.966 -10.967 1.00 35.75 636 GLU A C 1
ATOM 5137 O O . GLU A 1 636 ? -29.887 -18.450 -9.830 1.00 35.75 636 GLU A O 1
ATOM 5142 N N . SER A 1 637 ? -30.234 -18.707 -12.036 1.00 37.97 637 SER A N 1
ATOM 5143 C CA . SER A 1 637 ? -30.597 -20.132 -11.940 1.00 37.97 637 SER A CA 1
ATOM 5144 C C . SER A 1 637 ? -29.442 -21.024 -11.462 1.00 37.97 637 SER A C 1
ATOM 5146 O O . SER A 1 637 ? -29.662 -21.966 -10.692 1.00 37.97 637 SER A O 1
ATOM 5148 N N . ILE A 1 638 ? -28.202 -20.708 -11.856 1.00 40.75 638 ILE A N 1
ATOM 5149 C CA . ILE A 1 638 ? -26.987 -21.407 -11.404 1.00 40.75 638 ILE A CA 1
ATOM 5150 C C . ILE A 1 638 ? -26.742 -21.110 -9.917 1.00 40.75 638 ILE A C 1
ATOM 5152 O O . ILE A 1 638 ? -26.495 -22.023 -9.125 1.00 40.75 638 ILE A O 1
ATOM 5156 N N . LYS A 1 639 ? -26.916 -19.847 -9.503 1.00 32.88 639 LYS A N 1
ATOM 5157 C CA . LYS A 1 639 ? -26.790 -19.413 -8.104 1.00 32.88 639 LYS A CA 1
ATOM 5158 C C . LYS A 1 639 ? -27.816 -20.101 -7.194 1.00 32.88 639 LYS A C 1
ATOM 5160 O O . LYS A 1 639 ? -27.443 -20.594 -6.131 1.00 32.88 639 LYS A O 1
ATOM 5165 N N . TYR A 1 640 ? -29.076 -20.210 -7.621 1.00 35.75 640 TYR A N 1
ATOM 5166 C CA . TYR A 1 640 ? -30.134 -20.895 -6.863 1.00 35.75 640 TYR A CA 1
ATOM 5167 C C . TYR A 1 640 ? -29.895 -22.409 -6.725 1.00 35.75 640 TYR A C 1
ATOM 5169 O O . TYR A 1 640 ? -30.112 -22.974 -5.651 1.00 35.75 640 TYR A O 1
ATOM 5177 N N . SER A 1 641 ? -29.391 -23.062 -7.778 1.00 36.88 641 SER A N 1
ATOM 5178 C CA . SER A 1 641 ? -29.100 -24.505 -7.776 1.00 36.88 641 SER A CA 1
ATOM 5179 C C . SER A 1 641 ? -27.915 -24.861 -6.862 1.00 36.88 641 SER A C 1
ATOM 5181 O O . SER A 1 641 ? -27.940 -25.889 -6.177 1.00 36.88 641 SER A O 1
ATOM 5183 N N . CYS A 1 642 ? -26.903 -23.990 -6.787 1.00 34.00 642 CYS A N 1
ATOM 5184 C CA . CYS A 1 642 ? -25.792 -24.129 -5.843 1.00 34.00 642 CYS A CA 1
ATOM 5185 C C . CYS A 1 642 ? -26.238 -23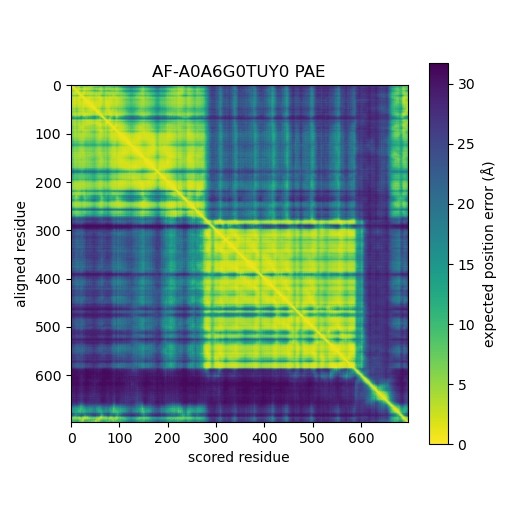.918 -4.386 1.00 34.00 642 CYS A C 1
ATOM 5187 O O . CYS A 1 642 ? -25.813 -24.670 -3.510 1.00 34.00 642 CYS A O 1
ATOM 5189 N N . ILE A 1 643 ? -27.142 -22.966 -4.121 1.00 34.25 643 ILE A N 1
ATOM 5190 C CA . ILE A 1 643 ? -27.670 -22.690 -2.771 1.00 34.25 643 ILE A CA 1
ATOM 5191 C C . ILE A 1 643 ? -28.499 -23.869 -2.228 1.00 34.25 643 ILE A C 1
ATOM 5193 O O . ILE A 1 643 ? -28.294 -24.275 -1.084 1.00 34.25 643 ILE A O 1
ATOM 5197 N N . GLN A 1 644 ? -29.370 -24.476 -3.044 1.00 32.84 644 GLN A N 1
ATOM 5198 C CA . GLN A 1 644 ? -30.153 -25.656 -2.634 1.00 32.84 644 GLN A CA 1
ATOM 5199 C C . GLN A 1 644 ? -29.281 -26.886 -2.353 1.00 32.84 644 GLN A C 1
ATOM 5201 O O . GLN A 1 644 ? -29.551 -27.656 -1.430 1.00 32.84 644 GLN A O 1
ATOM 5206 N N . THR A 1 645 ? -28.212 -27.067 -3.129 1.00 33.88 645 THR A N 1
ATOM 5207 C CA . THR A 1 645 ? -27.257 -28.160 -2.911 1.00 33.88 645 THR A CA 1
ATOM 5208 C C . THR A 1 645 ? -26.472 -27.929 -1.617 1.00 33.88 645 THR A C 1
ATOM 5210 O O . THR A 1 645 ? -26.298 -28.857 -0.832 1.00 33.88 645 THR A O 1
ATOM 5213 N N . TYR A 1 646 ? -26.091 -26.681 -1.327 1.00 33.38 646 TYR A N 1
ATOM 5214 C CA . TYR A 1 646 ? -25.396 -26.289 -0.097 1.00 33.38 646 TYR A CA 1
ATOM 5215 C C . TYR A 1 646 ? -26.253 -26.489 1.168 1.00 33.38 646 TYR A C 1
ATOM 5217 O O . TYR A 1 646 ? -25.761 -27.013 2.168 1.00 33.38 646 TYR A O 1
ATOM 5225 N N . GLN A 1 647 ? -27.550 -26.159 1.117 1.00 31.58 647 GLN A N 1
ATOM 5226 C CA . GLN A 1 647 ? -28.498 -26.402 2.220 1.00 31.58 647 GLN A CA 1
ATOM 5227 C C . GLN A 1 647 ? -28.666 -27.900 2.525 1.00 31.58 647 GLN A C 1
ATOM 5229 O O . GLN A 1 647 ? -28.611 -28.301 3.685 1.00 31.58 647 GLN A O 1
ATOM 5234 N N . ASN A 1 648 ? -28.724 -28.751 1.496 1.00 33.66 648 ASN A N 1
ATOM 5235 C CA . ASN A 1 648 ? -28.815 -30.208 1.661 1.00 33.66 648 ASN A CA 1
ATOM 5236 C C . ASN A 1 648 ? -27.576 -30.857 2.318 1.00 33.66 648 ASN A C 1
ATOM 5238 O O . ASN A 1 648 ? -27.687 -31.941 2.896 1.00 33.66 648 ASN A O 1
ATOM 5242 N N . TYR A 1 649 ? -26.396 -30.230 2.232 1.00 32.62 649 TYR A N 1
ATOM 5243 C CA . TYR A 1 649 ? -25.181 -30.685 2.925 1.00 32.62 649 TYR A CA 1
ATOM 5244 C C . TYR A 1 649 ? -25.034 -30.082 4.334 1.00 32.62 649 TYR A C 1
ATOM 5246 O O . TYR A 1 649 ? -24.457 -30.732 5.209 1.00 32.62 649 TYR A O 1
ATOM 5254 N N . TYR A 1 650 ? -25.599 -28.892 4.575 1.00 32.31 650 TYR A N 1
ATOM 5255 C CA . TYR A 1 650 ? -25.687 -28.260 5.898 1.00 32.31 650 TYR A CA 1
ATOM 5256 C C . TYR A 1 650 ? -26.611 -29.045 6.844 1.00 32.31 650 TYR A C 1
ATOM 5258 O O . TYR A 1 650 ? -26.212 -29.374 7.961 1.00 32.31 650 TYR A O 1
ATOM 5266 N N . ASP A 1 651 ? -27.783 -29.468 6.359 1.00 35.81 651 ASP A N 1
ATOM 5267 C CA . ASP A 1 651 ? -28.765 -30.241 7.140 1.00 35.81 651 ASP A CA 1
ATOM 5268 C C . ASP A 1 651 ? -28.281 -31.661 7.503 1.00 35.81 651 ASP A C 1
ATOM 5270 O O . ASP A 1 651 ? -28.819 -32.303 8.405 1.00 35.81 651 ASP A O 1
ATOM 5274 N N . LYS A 1 652 ? -27.220 -32.150 6.842 1.00 33.97 652 LYS A N 1
ATOM 5275 C CA . LYS A 1 652 ? -26.571 -33.448 7.112 1.00 33.97 652 LYS A CA 1
ATOM 5276 C C . LYS A 1 652 ? -25.361 -33.365 8.056 1.00 33.97 652 LYS A C 1
ATOM 5278 O O . LYS A 1 652 ? -24.709 -34.381 8.279 1.00 33.97 652 LYS A O 1
ATOM 5283 N N . GLY A 1 653 ? -25.049 -32.192 8.616 1.00 30.28 653 GLY A N 1
ATOM 5284 C CA . GLY A 1 653 ? -24.070 -32.035 9.703 1.00 30.28 653 GLY A CA 1
ATOM 5285 C C . GLY A 1 653 ? -22.585 -32.183 9.329 1.00 30.28 653 GLY A C 1
ATOM 5286 O O . GLY A 1 653 ? -21.753 -32.279 10.227 1.00 30.28 653 GLY A O 1
ATOM 5287 N N . ASN A 1 654 ? -22.228 -32.179 8.039 1.00 32.97 654 ASN A N 1
ATOM 5288 C CA . ASN A 1 654 ? -20.863 -32.482 7.569 1.00 32.97 654 ASN A CA 1
ATOM 5289 C C . ASN A 1 654 ? -19.984 -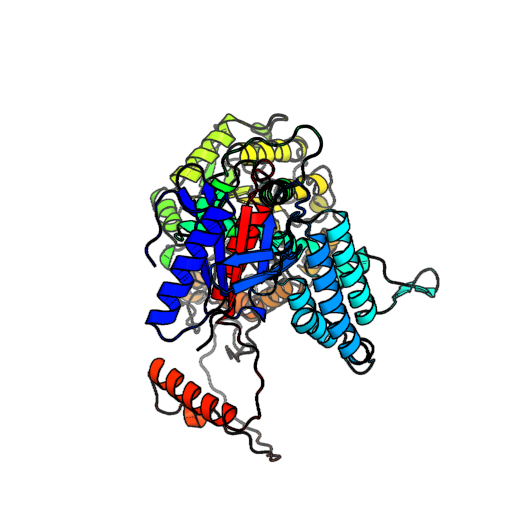31.257 7.248 1.00 32.97 654 ASN A C 1
ATOM 5291 O O . ASN A 1 654 ? -18.835 -31.423 6.842 1.00 32.97 654 ASN A O 1
ATOM 5295 N N . ILE A 1 655 ? -20.481 -30.027 7.418 1.00 26.86 655 ILE A N 1
ATOM 5296 C CA . ILE A 1 655 ? -19.713 -28.799 7.159 1.00 26.86 655 ILE A CA 1
ATOM 5297 C C . ILE A 1 655 ? -19.940 -27.808 8.305 1.00 26.86 655 ILE A C 1
ATOM 5299 O O . ILE A 1 655 ? -21.037 -27.288 8.480 1.00 26.86 655 ILE A O 1
ATOM 5303 N N . SER A 1 656 ? -18.886 -27.495 9.061 1.00 25.19 656 SER A N 1
ATOM 5304 C CA . SER A 1 656 ? -18.835 -26.298 9.905 1.00 25.19 656 SER A CA 1
ATOM 5305 C C . SER A 1 656 ? -18.057 -25.219 9.154 1.00 25.19 656 SER A C 1
ATOM 5307 O O . SER A 1 656 ? -16.830 -25.308 9.072 1.00 25.19 656 SER A O 1
ATOM 5309 N N . MET A 1 657 ? -18.736 -24.213 8.597 1.00 28.14 657 MET A N 1
ATOM 5310 C CA . MET A 1 657 ? -18.057 -23.062 8.000 1.00 28.14 657 MET A CA 1
ATOM 5311 C C . MET A 1 657 ? -18.344 -21.771 8.764 1.00 28.14 657 MET A C 1
ATOM 5313 O O . MET A 1 657 ? -19.477 -21.434 9.096 1.00 28.14 657 MET A O 1
ATOM 5317 N N . ILE A 1 658 ? -17.241 -21.076 9.028 1.00 30.11 658 ILE A N 1
ATOM 5318 C CA . ILE A 1 658 ? -17.130 -19.699 9.486 1.00 30.11 658 ILE A CA 1
ATOM 5319 C C . ILE A 1 658 ? -17.614 -18.798 8.340 1.00 30.11 658 ILE A C 1
ATOM 5321 O O . ILE A 1 658 ? -17.038 -18.813 7.254 1.00 30.11 658 ILE A O 1
ATOM 5325 N N . TYR A 1 659 ? -18.675 -18.029 8.582 1.00 25.62 659 TYR A N 1
ATOM 5326 C CA . TYR A 1 659 ? -19.209 -17.024 7.657 1.00 25.62 659 TYR A CA 1
ATOM 5327 C C . TYR A 1 659 ? -18.214 -15.862 7.445 1.00 25.62 659 TYR A C 1
ATOM 5329 O O . TYR A 1 659 ? -17.689 -15.366 8.440 1.00 25.62 659 TYR A O 1
ATOM 5337 N N . PRO A 1 660 ? -17.996 -15.354 6.208 1.00 27.17 660 PRO A N 1
ATOM 5338 C CA . PRO A 1 660 ? -17.266 -14.096 5.981 1.00 27.17 660 PRO A CA 1
ATOM 5339 C C . PRO A 1 660 ? -18.154 -12.873 5.667 1.00 27.17 660 PRO A C 1
ATOM 5341 O O . PRO A 1 660 ? -17.669 -11.748 5.743 1.00 27.17 660 PRO A O 1
ATOM 5344 N N . LEU A 1 661 ? -19.435 -13.046 5.317 1.00 24.47 661 LEU A N 1
ATOM 5345 C CA . LEU A 1 661 ? -20.266 -11.951 4.773 1.00 24.47 661 LEU A CA 1
ATOM 5346 C C . LEU A 1 661 ? -21.129 -11.201 5.808 1.00 24.47 661 LEU A C 1
ATOM 5348 O O . LEU A 1 661 ? -21.466 -10.044 5.579 1.00 24.47 661 LEU A O 1
ATOM 5352 N N . GLU A 1 662 ? -21.394 -11.778 6.983 1.00 25.98 662 GLU A N 1
ATOM 5353 C CA . GLU A 1 662 ? -22.069 -11.087 8.107 1.00 25.98 662 GLU A CA 1
ATOM 5354 C C . GLU A 1 662 ? -21.097 -10.336 9.037 1.00 25.98 662 GLU A C 1
ATOM 5356 O O . GLU A 1 662 ? -21.506 -9.580 9.922 1.00 25.98 662 GLU A O 1
ATOM 5361 N N . LEU A 1 663 ? -19.787 -10.506 8.822 1.00 32.94 663 LEU A N 1
ATOM 5362 C CA . LEU A 1 663 ? -18.746 -9.861 9.621 1.00 32.94 663 LEU A CA 1
ATOM 5363 C C . LEU A 1 663 ? -18.628 -8.368 9.335 1.00 32.94 663 LEU A C 1
ATOM 5365 O O . LEU A 1 663 ? -18.253 -7.630 10.238 1.00 32.94 663 LEU A O 1
ATOM 5369 N N . GLN A 1 664 ? -18.957 -7.901 8.124 1.00 31.19 664 GLN A N 1
ATOM 5370 C CA . GLN A 1 664 ? -18.840 -6.476 7.825 1.00 31.19 664 GLN A CA 1
ATOM 5371 C C . GLN A 1 664 ? -19.744 -5.672 8.760 1.00 31.19 664 GLN A C 1
ATOM 5373 O O . GLN A 1 664 ? -19.226 -4.860 9.517 1.00 31.19 664 GLN A O 1
ATOM 5378 N N . SER A 1 665 ? -21.052 -5.941 8.808 1.00 33.16 665 SER A N 1
ATOM 5379 C CA . SER A 1 665 ? -22.025 -5.205 9.632 1.00 33.16 665 SER A CA 1
ATOM 5380 C C . SER A 1 665 ? -21.696 -5.214 11.139 1.00 33.16 665 SER A C 1
ATOM 5382 O O . SER A 1 665 ? -21.779 -4.155 11.766 1.00 33.16 665 SER A O 1
ATOM 5384 N N . GLN A 1 666 ? -21.238 -6.344 11.703 1.00 37.25 666 GLN A N 1
ATOM 5385 C CA . GLN A 1 666 ? -20.770 -6.448 13.103 1.00 37.25 666 GLN A CA 1
ATOM 5386 C C . GLN A 1 666 ? -19.541 -5.576 13.370 1.00 37.25 666 GLN A C 1
ATOM 5388 O O . GLN A 1 666 ? -19.447 -4.895 14.393 1.00 37.25 666 GLN A O 1
ATOM 5393 N N . VAL A 1 667 ? -18.604 -5.575 12.424 1.00 42.81 667 VAL A N 1
ATOM 5394 C CA . VAL A 1 667 ? -17.372 -4.796 12.497 1.00 42.81 667 VAL A CA 1
ATOM 5395 C C . VAL A 1 667 ? -17.705 -3.300 12.529 1.00 42.81 667 VAL A C 1
ATOM 5397 O O . VAL A 1 667 ? -17.218 -2.604 13.412 1.00 42.81 667 VAL A O 1
ATOM 5400 N N . TRP A 1 668 ? -18.645 -2.805 11.717 1.00 47.44 668 TRP A N 1
ATOM 5401 C CA . TRP A 1 668 ? -18.977 -1.372 11.672 1.00 47.44 668 TRP A CA 1
ATOM 5402 C C . TRP A 1 668 ? -19.462 -0.776 13.000 1.00 47.44 668 TRP A C 1
ATOM 5404 O O . TRP A 1 668 ? -19.003 0.300 13.374 1.00 47.44 668 TRP A O 1
ATOM 5414 N N . ILE A 1 669 ? -20.360 -1.432 13.743 1.00 47.56 669 ILE A N 1
ATOM 5415 C CA . ILE A 1 669 ? -20.891 -0.854 14.996 1.00 47.56 669 ILE A CA 1
ATOM 5416 C C . ILE A 1 669 ? -19.916 -1.029 16.164 1.00 47.56 669 ILE A C 1
ATOM 5418 O O . ILE A 1 669 ? -19.773 -0.115 16.984 1.00 47.56 669 ILE A O 1
ATOM 5422 N N . GLY A 1 670 ? -19.181 -2.145 16.205 1.00 47.66 670 GLY A N 1
ATOM 5423 C CA . GLY A 1 670 ? -18.097 -2.355 17.170 1.00 47.66 670 GLY A CA 1
ATOM 5424 C C . GLY A 1 670 ? -17.000 -1.314 16.984 1.00 47.66 670 GLY A C 1
ATOM 5425 O O . GLY A 1 670 ? -16.558 -0.679 17.943 1.00 47.66 670 GLY A O 1
ATOM 5426 N N . MET A 1 671 ? -16.671 -1.034 15.723 1.00 51.69 671 MET A N 1
ATOM 5427 C CA . MET A 1 671 ? -15.762 0.033 15.344 1.00 51.69 671 MET A CA 1
ATOM 5428 C C . MET A 1 671 ? -16.305 1.414 15.651 1.00 51.69 671 MET A C 1
ATOM 5430 O O . MET A 1 671 ? -15.505 2.257 16.014 1.00 51.69 671 MET A O 1
ATOM 5434 N N . ILE A 1 672 ? -17.605 1.695 15.533 1.00 54.47 672 ILE A N 1
ATOM 5435 C CA . ILE A 1 672 ? -18.158 3.003 15.921 1.00 54.47 672 ILE A CA 1
ATOM 5436 C C . ILE A 1 672 ? -18.006 3.215 17.422 1.00 54.47 672 ILE A C 1
ATOM 5438 O O . ILE A 1 672 ? -17.602 4.301 17.814 1.00 54.47 672 ILE A O 1
ATOM 5442 N N . MET A 1 673 ? -18.255 2.203 18.258 1.00 54.53 673 MET A N 1
ATOM 5443 C CA . MET A 1 673 ? -18.027 2.310 19.702 1.00 54.53 673 MET A CA 1
ATOM 5444 C C . MET A 1 673 ? -16.538 2.486 20.018 1.00 54.53 673 MET A C 1
ATOM 5446 O O . MET A 1 673 ? -16.173 3.392 20.761 1.00 54.53 673 MET A O 1
ATOM 5450 N N . GLU A 1 674 ? -15.658 1.677 19.427 1.00 53.81 674 GLU A N 1
ATOM 5451 C CA . GLU A 1 674 ? -14.214 1.822 19.627 1.00 53.81 674 GLU A CA 1
ATOM 5452 C C . GLU A 1 674 ? -13.682 3.133 19.059 1.00 53.81 674 GLU A C 1
ATOM 5454 O O . GLU A 1 674 ? -12.832 3.747 19.680 1.00 53.81 674 GLU A O 1
ATOM 5459 N N . THR A 1 675 ? -14.197 3.611 17.930 1.00 51.97 675 THR A N 1
ATOM 5460 C CA . THR A 1 675 ? -13.861 4.906 17.322 1.00 5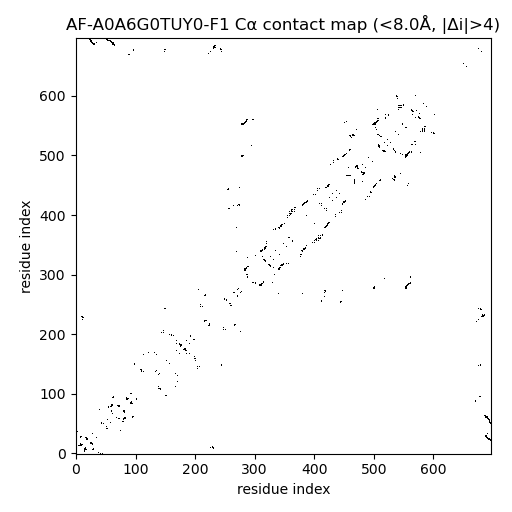1.97 675 THR A CA 1
ATOM 5461 C C . THR A 1 675 ? -14.405 6.032 18.195 1.00 51.97 675 THR A C 1
ATOM 5463 O O . THR A 1 675 ? -13.663 6.948 18.511 1.00 51.97 675 THR A O 1
ATOM 5466 N N . LEU A 1 676 ? -15.628 5.944 18.718 1.00 53.81 676 LEU A N 1
ATOM 5467 C CA . LEU A 1 676 ? -16.167 6.874 19.714 1.00 53.81 676 LEU A CA 1
ATOM 5468 C C . LEU A 1 676 ? -15.322 6.898 20.984 1.00 53.81 676 LEU A C 1
ATOM 5470 O O . LEU A 1 676 ? -15.155 7.961 21.563 1.00 53.81 676 LEU A O 1
ATOM 5474 N N . VAL A 1 677 ? -14.756 5.768 21.405 1.00 52.03 677 VAL A N 1
ATOM 5475 C CA . VAL A 1 677 ? -13.899 5.665 22.595 1.00 52.03 677 VAL A CA 1
ATOM 5476 C C . VAL A 1 677 ? -12.441 6.087 22.297 1.00 52.03 677 VAL A C 1
ATOM 5478 O O . VAL A 1 677 ? -11.798 6.716 23.142 1.00 52.03 677 VAL A O 1
ATOM 5481 N N . ASN A 1 678 ? -11.914 5.815 21.095 1.00 47.28 678 ASN A N 1
ATOM 5482 C CA . ASN A 1 678 ? -10.516 6.028 20.669 1.00 47.28 678 ASN A CA 1
ATOM 5483 C C . ASN A 1 678 ? -10.260 7.373 19.975 1.00 47.28 678 ASN A C 1
ATOM 5485 O O . ASN A 1 678 ? -9.187 7.959 20.161 1.00 47.28 678 ASN A O 1
ATOM 5489 N N . VAL A 1 679 ? -11.213 7.886 19.195 1.00 44.66 679 VAL A N 1
ATOM 5490 C CA . VAL A 1 679 ? -11.197 9.242 18.613 1.00 44.66 679 VAL A CA 1
ATOM 5491 C C . VAL A 1 679 ? -11.432 10.272 19.714 1.00 44.66 679 VAL A C 1
ATOM 5493 O O . VAL A 1 679 ? -10.741 11.295 19.761 1.00 44.66 679 VAL A O 1
ATOM 5496 N N . ASN A 1 680 ? -12.285 9.966 20.695 1.00 46.84 680 ASN A N 1
ATOM 5497 C CA . ASN A 1 680 ? -12.583 10.883 21.791 1.00 46.84 680 ASN A CA 1
ATOM 5498 C C . ASN A 1 680 ? -11.683 10.737 23.022 1.00 46.84 680 ASN A C 1
ATOM 5500 O O . ASN A 1 680 ? -12.144 10.624 24.157 1.00 46.84 680 ASN A O 1
ATOM 5504 N N . GLN A 1 681 ? -10.381 10.942 22.857 1.00 47.78 681 GLN A N 1
ATOM 5505 C CA . GLN A 1 681 ? -9.523 11.257 24.013 1.00 47.78 681 GLN A CA 1
ATOM 5506 C C . GLN A 1 681 ? -9.703 12.699 24.535 1.00 47.78 681 GLN A C 1
ATOM 5508 O O . GLN A 1 681 ? -8.934 13.150 25.383 1.00 47.78 681 GLN A O 1
ATOM 5513 N N . ARG A 1 682 ? -10.721 13.425 24.045 1.00 38.47 682 ARG A N 1
ATOM 5514 C CA . ARG A 1 682 ? -11.196 14.719 24.567 1.00 38.47 682 ARG A CA 1
ATOM 5515 C C . ARG A 1 682 ? -12.371 14.600 25.543 1.00 38.47 682 ARG A C 1
ATOM 5517 O O . ARG A 1 682 ? -12.600 15.543 26.286 1.00 38.47 682 ARG A O 1
ATOM 5524 N N . LEU A 1 683 ? -13.048 13.450 25.616 1.00 40.81 683 LEU A N 1
ATOM 5525 C CA . LEU A 1 683 ? -14.123 13.212 26.594 1.00 40.81 683 LEU A CA 1
ATOM 5526 C C . LEU A 1 683 ? -13.619 13.136 28.040 1.00 40.81 683 LEU A C 1
ATOM 5528 O O . LEU A 1 683 ? -14.394 12.948 28.960 1.00 40.81 683 LEU A O 1
ATOM 5532 N N . MET A 1 684 ? -12.317 13.290 28.276 1.00 44.62 684 MET A N 1
ATOM 5533 C CA . MET A 1 684 ? -11.719 13.052 29.583 1.00 44.62 684 MET A CA 1
ATOM 5534 C C . MET A 1 684 ? -12.027 14.121 30.650 1.00 44.62 684 MET A C 1
ATOM 5536 O O . MET A 1 684 ? -11.493 13.988 31.750 1.00 44.62 684 MET A O 1
ATOM 5540 N N . ASP A 1 685 ? -12.823 15.148 30.345 1.00 36.59 685 ASP A N 1
ATOM 5541 C CA . ASP A 1 685 ? -13.385 16.075 31.344 1.00 36.59 685 ASP A CA 1
ATOM 5542 C C . ASP A 1 685 ? -14.890 15.819 31.602 1.00 36.59 685 ASP A C 1
ATOM 5544 O O . ASP A 1 685 ? -15.474 16.468 32.465 1.00 36.59 685 ASP A O 1
ATOM 5548 N N . PHE A 1 686 ? -15.505 14.849 30.909 1.00 46.31 686 PHE A N 1
ATOM 5549 C CA . PHE A 1 686 ? -16.909 14.462 31.067 1.00 46.31 686 PHE A CA 1
ATOM 5550 C C . PHE A 1 686 ? -17.030 12.983 31.441 1.00 46.31 686 PHE A C 1
ATOM 5552 O O . PHE A 1 686 ? -16.235 12.138 31.028 1.00 46.31 686 PHE A O 1
ATOM 5559 N N . THR A 1 687 ? -18.029 12.674 32.256 1.00 57.28 687 THR A N 1
ATOM 5560 C CA . THR A 1 687 ? -18.339 11.306 32.664 1.00 57.28 687 THR A CA 1
ATOM 5561 C C . THR A 1 687 ? -19.390 10.760 31.717 1.00 57.28 687 THR A C 1
ATOM 5563 O O . THR A 1 687 ? -20.478 11.316 31.635 1.00 57.28 687 THR A O 1
ATOM 5566 N N . ILE A 1 688 ? -19.078 9.685 31.001 1.00 64.56 688 ILE A N 1
ATOM 5567 C CA . ILE A 1 688 ? -20.059 8.998 30.162 1.00 64.56 688 ILE A CA 1
ATOM 5568 C C . ILE A 1 688 ? -20.545 7.767 30.879 1.00 64.56 688 ILE A C 1
ATOM 5570 O O . ILE A 1 688 ? -19.763 6.965 31.385 1.00 64.56 688 ILE A O 1
ATOM 5574 N N . TYR A 1 689 ? -21.848 7.598 30.835 1.00 73.12 689 TYR A N 1
ATOM 5575 C CA . TYR A 1 689 ? -22.542 6.443 31.344 1.00 73.12 689 TYR A CA 1
ATOM 5576 C C . TYR A 1 689 ? -22.927 5.577 30.151 1.00 73.12 689 TYR A C 1
ATOM 5578 O O . TYR A 1 689 ? -23.502 6.075 29.186 1.00 73.12 689 TYR A O 1
ATOM 5586 N N . LEU A 1 690 ? -22.569 4.298 30.201 1.00 70.75 690 LEU A N 1
ATOM 5587 C CA . LEU A 1 690 ? -22.852 3.305 29.172 1.00 70.75 690 LEU A CA 1
ATOM 5588 C C . LEU A 1 690 ? -23.655 2.166 29.780 1.00 70.75 690 LEU A C 1
ATOM 5590 O O . LEU A 1 690 ? -23.304 1.671 30.850 1.00 70.75 690 LEU A O 1
ATOM 5594 N N . LEU A 1 691 ? -24.685 1.717 29.076 1.00 73.38 691 LEU A N 1
ATOM 5595 C CA . LEU A 1 691 ? -25.400 0.490 29.399 1.00 73.38 691 LEU A CA 1
ATOM 5596 C C . LEU A 1 691 ? -25.467 -0.383 28.150 1.00 73.38 691 LEU A C 1
ATOM 5598 O O . LEU A 1 691 ? -26.156 -0.023 27.198 1.00 73.38 691 LEU A O 1
ATOM 5602 N N . ALA A 1 692 ? -24.741 -1.498 28.157 1.00 71.62 692 ALA A N 1
ATOM 5603 C CA . ALA A 1 692 ? -24.788 -2.503 27.103 1.00 71.62 692 ALA A CA 1
ATOM 5604 C C . ALA A 1 692 ? -25.808 -3.573 27.500 1.00 71.62 692 ALA A C 1
ATOM 5606 O O . ALA A 1 692 ? -25.606 -4.264 28.494 1.00 71.62 692 ALA A O 1
ATOM 5607 N N . THR A 1 693 ? -26.915 -3.676 26.770 1.00 67.88 693 THR A N 1
ATOM 5608 C CA . THR A 1 693 ? -28.044 -4.557 27.085 1.00 67.88 693 THR A CA 1
ATOM 5609 C C . THR A 1 693 ? -28.195 -5.636 26.020 1.00 67.88 693 THR A C 1
ATOM 5611 O O . THR A 1 693 ? -28.195 -5.309 24.832 1.00 67.88 693 THR A O 1
ATOM 5614 N N . GLY A 1 694 ? -28.422 -6.878 26.450 1.00 62.66 694 GLY A N 1
ATOM 5615 C CA . GLY A 1 694 ? -28.904 -7.956 25.587 1.00 62.66 694 GLY A CA 1
ATOM 5616 C C . GLY A 1 694 ? -30.416 -8.115 25.730 1.00 62.66 694 GLY A C 1
ATOM 5617 O O . GLY A 1 694 ? -30.924 -8.261 26.849 1.00 62.66 694 GLY A O 1
ATOM 5618 N N . VAL A 1 695 ? -31.133 -8.088 24.610 1.00 62.66 695 VAL A N 1
ATOM 5619 C CA . VAL A 1 695 ? -32.592 -8.234 24.580 1.00 62.66 695 VAL A CA 1
ATOM 5620 C C . VAL A 1 695 ? -32.967 -9.672 24.205 1.00 62.66 695 VAL A C 1
ATOM 5622 O O . VAL A 1 695 ? -32.448 -10.213 23.234 1.00 62.66 695 VAL A O 1
ATOM 5625 N N . VAL A 1 696 ? -33.864 -10.305 24.963 1.00 63.97 696 VAL A N 1
ATOM 5626 C CA . VAL A 1 696 ? -34.295 -11.702 24.750 1.00 63.97 696 VAL A CA 1
ATOM 5627 C C . VAL A 1 696 ? -35.804 -11.795 24.518 1.00 63.97 696 VAL A C 1
ATOM 5629 O O . VAL A 1 696 ? -36.544 -10.924 24.972 1.00 63.97 696 VAL A O 1
ATOM 5632 N N . ARG A 1 697 ? -36.245 -12.823 23.780 1.00 52.19 697 ARG A N 1
ATOM 5633 C CA . ARG A 1 697 ? -37.668 -13.183 23.640 1.00 52.19 697 ARG A CA 1
ATOM 5634 C C . ARG A 1 697 ? -38.184 -13.908 24.870 1.00 52.19 697 ARG A C 1
ATOM 5636 O O . ARG A 1 697 ? -37.398 -14.704 25.432 1.00 52.19 697 ARG A O 1
#

Nearest PDB structures (foldseek):
  5y2c-assembly2_B  TM=7.977E-01  e=2.614E-13  Ostrinia furnacalis
  5y2b-assembly1_A  TM=8.265E-01  e=1.109E-12  Ostrinia furnacalis
  5y2a-assembly1_B  TM=7.821E-01  e=5.529E-13  Ostrinia furnacalis
  6jmb-assembly1_A  TM=7.902E-01  e=5.828E-12  Ostrinia furnacalis
  1c3f-assembly1_A  TM=5.757E-01  e=1.983E-04  Streptomyces plicatus